Protein AF-A0AAD4IJ24-F1 (afdb_monomer_lite)

Structure (mmCIF, N/CA/C/O backbone):
data_AF-A0AAD4IJ24-F1
#
_entry.id   AF-A0AAD4IJ24-F1
#
loop_
_atom_site.group_PDB
_atom_site.id
_atom_site.type_symbol
_atom_site.label_atom_id
_atom_site.label_alt_id
_atom_site.label_comp_id
_atom_site.label_asym_id
_atom_site.label_entity_id
_atom_site.label_seq_id
_atom_site.pdbx_PDB_ins_code
_atom_site.Cartn_x
_atom_site.Cartn_y
_atom_site.Cartn_z
_atom_site.occupancy
_atom_site.B_iso_or_equiv
_atom_site.auth_seq_id
_atom_site.auth_comp_id
_atom_site.auth_asym_id
_atom_site.auth_atom_id
_atom_site.pdbx_PDB_model_num
ATOM 1 N N . MET A 1 1 ? 0.576 -8.612 13.313 1.00 50.59 1 MET A N 1
ATOM 2 C CA . MET A 1 1 ? 0.660 -7.315 12.586 1.00 50.59 1 MET A CA 1
ATOM 3 C C . MET A 1 1 ? 1.436 -6.313 13.430 1.00 50.59 1 MET A C 1
ATOM 5 O O . MET A 1 1 ? 0.920 -5.854 14.438 1.00 50.59 1 MET A O 1
ATOM 9 N N . VAL A 1 2 ? 2.676 -5.976 13.066 1.00 49.25 2 VAL A N 1
ATOM 10 C CA . VAL A 1 2 ? 3.477 -5.035 13.865 1.00 49.25 2 VAL A CA 1
ATOM 11 C C . VAL A 1 2 ? 3.309 -3.615 13.326 1.00 49.25 2 VAL A C 1
ATOM 13 O O . VAL A 1 2 ? 3.658 -3.360 12.174 1.00 49.25 2 VAL A O 1
ATOM 16 N N . ILE A 1 3 ? 2.843 -2.676 14.157 1.00 56.38 3 ILE A N 1
ATOM 17 C CA . ILE A 1 3 ? 2.724 -1.230 13.861 1.00 56.38 3 ILE A CA 1
ATOM 18 C C . ILE A 1 3 ? 4.130 -0.568 13.834 1.00 56.38 3 ILE A C 1
ATOM 20 O O . ILE A 1 3 ? 4.388 0.482 14.410 1.00 56.38 3 ILE A O 1
ATOM 24 N N . LYS A 1 4 ? 5.116 -1.216 13.204 1.00 48.22 4 LYS A N 1
ATOM 25 C CA . LYS A 1 4 ? 6.470 -0.681 13.009 1.00 48.22 4 LYS A CA 1
ATOM 26 C C . LYS A 1 4 ? 6.457 0.249 11.798 1.00 48.22 4 LYS A C 1
ATOM 28 O O . LYS A 1 4 ? 6.085 -0.188 10.713 1.00 48.22 4 LYS A O 1
ATOM 33 N N . GLY A 1 5 ? 6.840 1.511 11.993 1.00 53.19 5 GLY A N 1
ATOM 34 C CA . GLY A 1 5 ? 6.942 2.520 10.928 1.00 53.19 5 GLY A CA 1
ATOM 35 C C . GLY A 1 5 ? 5.722 3.431 10.751 1.00 53.19 5 GLY A C 1
ATOM 36 O O . GLY A 1 5 ? 5.701 4.218 9.814 1.00 53.19 5 GLY A O 1
ATOM 37 N N . SER A 1 6 ? 4.714 3.346 11.624 1.00 58.97 6 SER A N 1
ATOM 38 C CA . SER A 1 6 ? 3.599 4.305 11.615 1.00 58.97 6 SER A CA 1
ATOM 39 C C . SER A 1 6 ? 3.912 5.538 12.467 1.00 58.97 6 SER A C 1
ATOM 41 O O . SER A 1 6 ? 4.664 5.442 13.436 1.00 58.97 6 SER A O 1
ATOM 43 N N . THR A 1 7 ? 3.275 6.668 12.167 1.00 75.25 7 THR A N 1
ATOM 44 C CA . THR A 1 7 ? 3.312 7.893 12.988 1.00 75.25 7 THR A CA 1
ATOM 45 C C . THR A 1 7 ? 2.486 7.787 14.279 1.00 75.25 7 THR A C 1
ATOM 47 O O . THR A 1 7 ? 2.371 8.757 15.025 1.00 75.25 7 THR A O 1
ATOM 50 N N . VAL A 1 8 ? 1.896 6.622 14.568 1.00 83.19 8 VAL A N 1
ATOM 51 C CA . VAL A 1 8 ? 1.039 6.408 15.737 1.00 83.19 8 VAL A CA 1
ATOM 52 C C . VAL A 1 8 ? 1.897 6.316 16.995 1.00 83.19 8 VAL A C 1
ATOM 54 O O . VAL A 1 8 ? 2.603 5.332 17.213 1.00 83.19 8 VAL A O 1
ATOM 57 N N . THR A 1 9 ? 1.812 7.324 17.865 1.00 85.19 9 THR A N 1
ATOM 58 C CA . THR A 1 9 ? 2.471 7.259 19.174 1.00 85.19 9 THR A CA 1
ATOM 59 C C . THR A 1 9 ? 1.800 6.202 20.041 1.00 85.19 9 THR A C 1
ATOM 61 O O . THR A 1 9 ? 0.612 6.307 20.370 1.00 85.19 9 THR A O 1
ATOM 64 N N . VAL A 1 10 ? 2.592 5.214 20.445 1.00 87.88 10 VAL A N 1
ATOM 65 C CA . VAL A 1 10 ? 2.202 4.168 21.387 1.00 87.88 10 VAL A CA 1
ATOM 66 C C . VAL A 1 10 ? 2.548 4.612 22.804 1.00 87.88 10 VAL A C 1
ATOM 68 O O . VAL A 1 10 ? 3.679 5.002 23.075 1.00 87.88 10 VAL A O 1
ATOM 71 N N . ILE A 1 11 ? 1.576 4.540 23.716 1.00 89.94 11 ILE A N 1
ATOM 72 C CA . ILE A 1 11 ? 1.789 4.822 25.142 1.00 89.94 11 ILE A CA 1
ATOM 73 C C . ILE A 1 11 ? 2.504 3.639 25.795 1.00 89.94 11 ILE A C 1
ATOM 75 O O . ILE A 1 11 ? 3.485 3.808 26.514 1.00 89.94 11 ILE A O 1
ATOM 79 N N . THR A 1 12 ? 1.997 2.427 25.567 1.00 91.06 12 THR A N 1
ATOM 80 C CA . THR A 1 12 ? 2.598 1.192 26.073 1.00 91.06 12 THR A CA 1
ATOM 81 C C . THR A 1 12 ? 2.103 -0.013 25.278 1.00 91.06 12 THR A C 1
ATOM 83 O O . THR A 1 12 ? 0.993 -0.003 24.742 1.00 91.06 12 THR A O 1
ATOM 86 N N . THR A 1 13 ? 2.928 -1.055 25.236 1.00 90.94 13 THR A N 1
ATOM 87 C CA . THR A 1 13 ? 2.609 -2.388 24.703 1.00 90.94 13 THR A CA 1
ATOM 88 C C . THR A 1 13 ? 2.654 -3.462 25.794 1.00 90.94 13 THR A C 1
ATOM 90 O O . THR A 1 13 ? 2.716 -4.648 25.495 1.00 90.94 13 THR A O 1
ATOM 93 N N . ASN A 1 14 ? 2.739 -3.063 27.067 1.00 89.94 14 ASN A N 1
ATOM 94 C CA . ASN A 1 14 ? 2.801 -3.999 28.183 1.00 89.94 14 ASN A CA 1
ATOM 95 C C . ASN A 1 14 ? 1.374 -4.382 28.606 1.00 89.94 14 ASN A C 1
ATOM 97 O O . ASN A 1 14 ? 0.652 -3.552 29.163 1.00 89.94 14 ASN A O 1
ATOM 101 N N . ASP A 1 15 ? 0.988 -5.638 28.381 1.00 89.81 15 ASP A N 1
ATOM 102 C CA . ASP A 1 15 ? -0.352 -6.156 28.691 1.00 89.81 15 ASP A CA 1
ATOM 103 C C . ASP A 1 15 ? -0.740 -5.992 30.170 1.00 89.81 15 ASP A C 1
ATOM 105 O O . ASP A 1 15 ? -1.904 -5.739 30.493 1.00 89.81 15 ASP A O 1
ATOM 109 N N . GLN A 1 16 ? 0.224 -6.075 31.093 1.00 90.94 16 GLN A N 1
ATOM 110 C CA . GLN A 1 16 ? -0.026 -5.864 32.519 1.00 90.94 16 GLN A CA 1
ATOM 111 C C . GLN A 1 16 ? -0.424 -4.411 32.799 1.00 90.94 16 GLN A C 1
ATOM 113 O O . GLN A 1 16 ? -1.358 -4.160 33.556 1.00 90.94 16 GLN A O 1
ATOM 118 N N . HIS A 1 17 ? 0.234 -3.444 32.159 1.00 90.88 17 HIS A N 1
ATOM 119 C CA . HIS A 1 17 ? -0.132 -2.033 32.303 1.00 90.88 17 HIS A CA 1
ATOM 120 C C . HIS A 1 17 ? -1.483 -1.730 31.650 1.00 90.88 17 HIS A C 1
ATOM 122 O O . HIS A 1 17 ? -2.284 -0.989 32.214 1.00 90.88 17 HIS A O 1
ATOM 128 N N . ILE A 1 18 ? -1.758 -2.322 30.485 1.00 91.06 18 ILE A N 1
ATOM 129 C CA . ILE A 1 18 ? -3.016 -2.117 29.752 1.00 91.06 18 ILE A CA 1
ATOM 130 C C . ILE A 1 18 ? -4.195 -2.701 30.536 1.00 91.06 18 ILE A C 1
ATOM 132 O O . ILE A 1 18 ? -5.204 -2.027 30.718 1.00 91.06 18 ILE A O 1
ATOM 136 N N . SER A 1 19 ? -4.054 -3.916 31.070 1.00 87.12 19 SER A N 1
ATOM 137 C CA . SER A 1 19 ? -5.098 -4.567 31.876 1.00 87.12 19 SER A CA 1
ATOM 138 C C . SER A 1 19 ? -5.369 -3.853 33.204 1.00 87.12 19 SER A C 1
ATOM 140 O O . SER A 1 19 ? -6.515 -3.805 33.657 1.00 87.12 19 SER A O 1
ATOM 142 N N . GLN A 1 20 ? -4.343 -3.248 33.814 1.00 89.06 20 GLN A N 1
ATOM 143 C CA . GLN A 1 20 ? -4.498 -2.397 34.997 1.00 89.06 20 GLN A CA 1
ATOM 144 C C . GLN A 1 20 ? -5.122 -1.036 34.658 1.00 89.06 20 GLN A C 1
ATOM 146 O O . GLN A 1 20 ? -5.813 -0.445 35.494 1.00 89.06 20 GLN A O 1
ATOM 151 N N . PHE A 1 21 ? -4.923 -0.538 33.434 1.00 86.75 21 PHE A N 1
ATOM 152 C CA . PHE A 1 21 ? -5.488 0.723 32.977 1.00 86.75 21 PHE A CA 1
ATOM 153 C C . PHE A 1 21 ? -6.977 0.576 32.644 1.00 86.75 21 PHE A C 1
ATOM 155 O O . PHE A 1 21 ? -7.402 0.317 31.518 1.00 86.75 21 PHE A O 1
ATOM 162 N N . GLY A 1 22 ? -7.806 0.801 33.662 1.00 80.88 22 GLY A N 1
ATOM 163 C CA . GLY A 1 22 ? -9.256 0.779 33.510 1.00 80.88 22 GLY A CA 1
ATOM 164 C C . GLY A 1 22 ? -9.806 1.898 32.628 1.00 80.88 22 GLY A C 1
ATOM 165 O O . GLY A 1 22 ? -10.905 1.734 32.141 1.00 80.88 22 GLY A O 1
ATOM 166 N N . GLY A 1 23 ? -9.069 2.993 32.407 1.00 86.06 23 GLY A N 1
ATOM 167 C CA . GLY A 1 23 ? -9.555 4.275 31.874 1.00 86.06 23 GLY A CA 1
ATOM 168 C C . GLY A 1 23 ? -9.668 4.427 30.353 1.00 86.06 23 GLY A C 1
ATOM 169 O O . GLY A 1 23 ? -9.577 5.554 29.873 1.00 86.06 23 GLY A O 1
ATOM 170 N N . HIS A 1 24 ? -9.811 3.353 29.575 1.00 89.19 24 HIS A N 1
ATOM 171 C CA . HIS A 1 24 ? -9.848 3.455 28.111 1.00 89.19 24 HIS A CA 1
ATOM 172 C C . HIS A 1 24 ? -11.275 3.658 27.570 1.00 89.19 24 HIS A C 1
ATOM 174 O O . HIS A 1 24 ? -12.203 2.927 27.907 1.00 89.19 24 HIS A O 1
ATOM 180 N N . MET A 1 25 ? -11.435 4.657 26.696 1.00 91.31 25 MET A N 1
ATOM 181 C CA . MET A 1 25 ? -12.721 5.011 26.071 1.00 91.31 25 MET A CA 1
ATOM 182 C C . MET A 1 25 ? -13.099 4.103 24.900 1.00 91.31 25 MET A C 1
ATOM 184 O O . MET A 1 25 ? -14.263 4.045 24.520 1.00 91.31 25 MET A O 1
ATOM 188 N N . LEU A 1 26 ? -12.124 3.418 24.311 1.00 94.38 26 LEU A N 1
ATOM 189 C CA . LEU A 1 26 ? -12.314 2.553 23.157 1.00 94.38 26 LEU A CA 1
ATOM 190 C C . LEU A 1 26 ? -11.372 1.359 23.288 1.00 94.38 26 LEU A C 1
ATOM 192 O O . LEU A 1 26 ? -10.203 1.536 23.636 1.00 94.38 26 LEU A O 1
ATOM 196 N N . ALA A 1 27 ? -11.876 0.166 23.002 1.00 95.81 27 ALA A N 1
ATOM 197 C CA . ALA A 1 27 ? -11.065 -1.025 22.804 1.00 95.81 27 ALA A CA 1
ATOM 198 C C . ALA A 1 27 ? -11.277 -1.512 21.370 1.00 95.81 27 ALA A C 1
ATOM 200 O O . ALA A 1 27 ? -12.413 -1.657 20.926 1.00 95.81 27 ALA A O 1
ATOM 201 N N . VAL A 1 28 ? -10.181 -1.720 20.646 1.00 94.75 28 VAL A N 1
ATOM 202 C CA . VAL A 1 28 ? -10.194 -2.200 19.262 1.00 94.75 28 VAL A CA 1
ATOM 203 C C . VAL A 1 28 ? -9.465 -3.529 19.232 1.00 94.75 28 VAL A C 1
ATOM 205 O O . VAL A 1 28 ? -8.302 -3.597 19.632 1.00 94.75 28 VAL A O 1
ATOM 208 N N . THR A 1 29 ? -10.137 -4.567 18.755 1.00 95.06 29 THR A N 1
ATOM 209 C CA . THR A 1 29 ? -9.579 -5.909 18.615 1.00 95.06 29 THR A CA 1
ATOM 210 C C . THR A 1 29 ? -9.537 -6.273 17.138 1.00 95.06 29 THR A C 1
ATOM 212 O O . THR A 1 29 ? -10.519 -6.108 16.418 1.00 95.06 29 THR A O 1
ATOM 215 N N . LEU A 1 30 ? -8.382 -6.755 16.689 1.00 92.25 30 LEU A N 1
ATOM 216 C CA . LEU A 1 30 ? -8.185 -7.316 15.356 1.00 92.25 30 LEU A CA 1
ATOM 217 C C . LEU A 1 30 ? -7.942 -8.814 15.527 1.00 92.25 30 LEU A C 1
ATOM 219 O O . LEU A 1 30 ? -7.000 -9.200 16.221 1.00 92.25 30 LEU A O 1
ATOM 223 N N . SER A 1 31 ? -8.774 -9.651 14.918 1.00 91.69 31 SER A N 1
ATOM 224 C CA . SER A 1 31 ? -8.674 -11.113 15.024 1.00 91.69 31 SER A CA 1
ATOM 225 C C . SER A 1 31 ? -8.835 -11.782 13.666 1.00 91.69 31 SER A C 1
ATOM 227 O O . SER A 1 31 ? -9.425 -11.204 12.764 1.00 91.69 31 SER A O 1
ATOM 229 N N . GLU A 1 32 ? -8.332 -13.004 13.502 1.00 89.25 32 GLU A N 1
ATOM 230 C CA . GLU A 1 32 ? -8.629 -13.798 12.305 1.00 89.25 32 GLU A CA 1
ATOM 231 C C . GLU A 1 32 ? -10.076 -14.324 12.370 1.00 89.25 32 GLU A C 1
ATOM 233 O O . GLU A 1 32 ? -10.464 -14.957 13.350 1.00 89.25 32 GLU A O 1
ATOM 238 N N . SER A 1 33 ? -10.873 -14.074 11.331 1.00 83.81 33 SER A N 1
ATOM 239 C CA . SER A 1 33 ? -12.269 -14.506 11.196 1.00 83.81 33 SER A CA 1
ATOM 240 C C . SER A 1 33 ? -12.400 -16.017 10.996 1.00 83.81 33 SER A C 1
ATOM 242 O O . SER A 1 33 ? -13.401 -16.622 11.378 1.00 83.81 33 SER A O 1
ATOM 244 N N . VAL A 1 34 ? -11.371 -16.649 10.423 1.00 85.81 34 VAL A N 1
ATOM 245 C CA . VAL A 1 34 ? -11.260 -18.102 10.279 1.00 85.81 34 VAL A CA 1
ATOM 246 C C . VAL A 1 34 ? -9.986 -18.541 10.992 1.00 85.81 34 VAL A C 1
ATOM 248 O O . VAL A 1 34 ? -8.916 -18.080 10.599 1.00 85.81 34 VAL A O 1
ATOM 251 N N . PRO A 1 35 ? -10.062 -19.436 11.996 1.00 78.50 35 PRO A N 1
ATOM 252 C CA . PRO A 1 35 ? -8.874 -19.932 12.676 1.00 78.50 35 PRO A CA 1
ATOM 253 C C . PRO A 1 35 ? -7.921 -20.554 11.655 1.00 78.50 35 PRO A C 1
ATOM 255 O O . PRO A 1 35 ? -8.268 -21.548 11.006 1.00 78.50 35 PRO A O 1
ATOM 258 N N . SER A 1 36 ? -6.727 -19.981 11.498 1.00 79.81 36 SER A N 1
ATOM 259 C CA . SER A 1 36 ? -5.685 -20.618 10.700 1.00 79.81 36 SER A CA 1
ATOM 260 C C . SER A 1 36 ? -5.411 -22.029 11.253 1.00 79.81 36 SER A C 1
ATOM 262 O O . SER A 1 36 ? -5.249 -22.200 12.465 1.00 79.81 36 SER A O 1
ATOM 264 N N . PRO A 1 37 ? -5.314 -23.068 10.397 1.00 86.06 37 PRO A N 1
ATOM 265 C CA . PRO A 1 37 ? -5.005 -24.432 10.833 1.00 86.06 37 PRO A CA 1
ATOM 266 C C . PRO A 1 37 ? -3.622 -24.544 11.486 1.00 86.06 37 PRO A C 1
ATOM 268 O O . PRO A 1 37 ? -3.330 -25.532 12.159 1.00 86.06 37 PRO A O 1
ATOM 271 N N . LYS A 1 38 ? -2.762 -23.539 11.285 1.00 85.75 38 LYS A N 1
ATOM 272 C CA . LYS A 1 38 ? -1.522 -23.372 12.034 1.00 85.75 38 LYS A CA 1
ATOM 273 C C . LYS A 1 38 ? -1.720 -22.236 13.035 1.00 85.75 38 LYS A C 1
ATOM 275 O O . LYS A 1 38 ? -1.951 -21.112 12.580 1.00 85.75 38 LYS A O 1
ATOM 280 N N . PRO A 1 39 ? -1.628 -22.494 14.351 1.00 77.81 39 PRO A N 1
ATOM 281 C CA . PRO A 1 39 ? -1.666 -21.420 15.330 1.00 77.81 39 PRO A CA 1
ATOM 282 C C . PRO A 1 39 ? -0.532 -20.440 15.023 1.00 77.81 39 PRO A C 1
ATOM 284 O O . PRO A 1 39 ? 0.595 -20.862 14.758 1.00 77.81 39 PRO A O 1
ATOM 287 N N . SER A 1 40 ? -0.845 -19.143 15.019 1.00 78.25 40 SER A N 1
ATOM 288 C CA . SER A 1 40 ? 0.176 -18.100 14.956 1.00 78.25 40 SER A CA 1
ATOM 289 C C . SER A 1 40 ? 1.168 -18.326 16.096 1.00 78.25 40 SER A C 1
ATOM 291 O O . SER A 1 40 ? 0.772 -18.388 17.259 1.00 78.25 40 SER A O 1
ATOM 293 N N . GLU A 1 41 ? 2.451 -18.469 15.762 1.00 82.50 41 GLU A N 1
ATOM 294 C CA . GLU A 1 41 ? 3.521 -18.541 16.763 1.00 82.50 41 GLU A CA 1
ATOM 295 C C . GLU A 1 41 ? 3.701 -17.196 17.484 1.00 82.50 41 GLU A C 1
ATOM 297 O O . GLU A 1 41 ? 4.228 -17.154 18.596 1.00 82.50 41 GLU A O 1
ATOM 302 N N . GLU A 1 42 ? 3.238 -16.095 16.880 1.00 81.88 42 GLU A N 1
ATOM 303 C CA . GLU A 1 42 ? 3.260 -14.784 17.520 1.00 81.88 42 GLU A CA 1
ATOM 304 C C . GLU A 1 42 ? 2.143 -14.686 18.571 1.00 81.88 42 GLU A C 1
ATOM 306 O O . GLU A 1 42 ? 0.970 -14.900 18.235 1.00 81.88 42 GLU A O 1
ATOM 311 N N . PRO A 1 43 ? 2.477 -14.341 19.830 1.00 83.00 43 PRO A N 1
ATOM 312 C CA . PRO A 1 43 ? 1.478 -14.121 20.863 1.00 83.00 43 PRO A CA 1
ATOM 313 C C . PRO A 1 43 ? 0.612 -12.896 20.526 1.00 83.00 43 PRO A C 1
ATOM 315 O O . PRO A 1 43 ? 1.090 -11.960 19.874 1.00 83.00 43 PRO A O 1
ATOM 318 N N . PRO A 1 44 ? -0.652 -12.862 20.988 1.00 85.81 44 PRO A N 1
ATOM 319 C CA . PRO A 1 44 ? -1.486 -11.675 20.860 1.00 85.81 44 PRO A CA 1
ATOM 320 C C . PRO A 1 44 ? -0.786 -10.479 21.511 1.00 85.81 44 PRO A C 1
ATOM 322 O O . PRO A 1 44 ? -0.188 -10.598 22.577 1.00 85.81 44 PRO A O 1
ATOM 325 N N . MET A 1 45 ? -0.854 -9.327 20.848 1.00 89.38 45 MET A N 1
ATOM 326 C CA . MET A 1 45 ? -0.204 -8.100 21.295 1.00 89.38 45 MET A CA 1
ATOM 327 C C . MET A 1 45 ? -1.264 -7.054 21.617 1.00 89.38 45 MET A C 1
ATOM 329 O O . MET A 1 45 ? -2.049 -6.695 20.739 1.00 89.38 45 MET A O 1
ATOM 333 N N . SER A 1 46 ? -1.252 -6.513 22.836 1.00 91.94 46 SER A N 1
ATOM 334 C CA . SER A 1 46 ? -2.077 -5.350 23.174 1.00 91.94 46 SER A CA 1
ATOM 335 C C . SER A 1 46 ? -1.264 -4.069 23.042 1.00 91.94 46 SER A C 1
ATOM 337 O O . SER A 1 46 ? -0.063 -4.018 23.310 1.00 91.94 46 SER A O 1
ATOM 339 N N . THR A 1 47 ? -1.911 -2.994 22.609 1.00 92.19 47 THR A N 1
ATOM 340 C CA . THR A 1 47 ? -1.273 -1.683 22.477 1.00 92.19 47 THR A CA 1
ATOM 341 C C . THR A 1 47 ? -2.242 -0.601 22.918 1.00 92.19 47 THR A C 1
ATOM 343 O O . THR A 1 47 ? -3.413 -0.625 22.555 1.00 92.19 47 THR A O 1
ATOM 346 N N . MET A 1 48 ? -1.746 0.363 23.691 1.00 93.44 48 MET A N 1
ATOM 347 C CA . MET A 1 48 ? -2.519 1.531 24.098 1.00 93.44 48 MET A CA 1
ATOM 348 C C . MET A 1 48 ? -2.012 2.777 23.376 1.00 93.44 48 MET A C 1
ATOM 350 O O . MET A 1 48 ? -0.817 3.079 23.399 1.00 93.44 48 MET A O 1
ATOM 354 N N . ILE A 1 49 ? -2.934 3.513 22.759 1.00 93.31 49 ILE A N 1
ATOM 355 C CA . ILE A 1 49 ? -2.672 4.758 22.028 1.00 93.31 49 ILE A CA 1
ATOM 356 C C . ILE A 1 49 ? -3.561 5.881 22.567 1.00 93.31 49 ILE A C 1
ATOM 358 O O . ILE A 1 49 ? -4.577 5.634 23.216 1.00 93.31 49 ILE A O 1
ATOM 362 N N . LEU A 1 50 ? -3.185 7.130 22.299 1.00 92.00 50 LEU A N 1
ATOM 363 C CA . LEU A 1 50 ? -4.029 8.286 22.608 1.00 92.00 50 LEU A CA 1
ATOM 364 C C . LEU A 1 50 ? -5.133 8.439 21.556 1.00 92.00 50 LEU A C 1
ATOM 366 O O . LEU A 1 50 ? -4.887 8.220 20.372 1.00 92.00 50 LEU A O 1
ATOM 370 N N . SER A 1 51 ? -6.316 8.909 21.965 1.00 90.56 51 SER A N 1
ATOM 371 C CA . SER A 1 51 ? -7.452 9.134 21.053 1.00 90.56 51 SER A CA 1
ATOM 372 C C . SER A 1 51 ? -7.114 10.075 19.893 1.00 90.56 51 SER A C 1
ATOM 374 O O . SER A 1 51 ? -7.553 9.847 18.773 1.00 90.56 51 SER A O 1
ATOM 376 N N . ARG A 1 52 ? -6.267 11.089 20.117 1.00 91.44 52 ARG A N 1
ATOM 377 C CA . ARG A 1 52 ? -5.806 12.002 19.054 1.00 91.44 52 ARG A CA 1
ATOM 378 C C . ARG A 1 52 ? -5.018 11.311 17.933 1.00 91.44 52 ARG A C 1
ATOM 380 O O . ARG A 1 52 ? -4.952 11.847 16.837 1.00 91.44 52 ARG A O 1
ATOM 387 N N . ASN A 1 53 ? -4.444 10.135 18.201 1.00 92.75 53 ASN A N 1
ATOM 388 C CA . ASN A 1 53 ? -3.690 9.345 17.223 1.00 92.75 53 ASN A CA 1
ATOM 389 C C . ASN A 1 53 ? -4.568 8.307 16.509 1.00 92.75 53 ASN A C 1
ATOM 391 O O . ASN A 1 53 ? -4.075 7.567 15.658 1.00 92.75 53 ASN A O 1
ATOM 395 N N . LEU A 1 54 ? -5.855 8.232 16.859 1.00 93.06 54 LEU A N 1
ATOM 396 C CA . LEU A 1 54 ? -6.793 7.283 16.281 1.00 93.06 54 LEU A CA 1
ATOM 397 C C . LEU A 1 54 ? -6.964 7.461 14.758 1.00 93.06 54 LEU A C 1
ATOM 399 O O . LEU A 1 54 ? -6.942 6.438 14.078 1.00 93.06 54 LEU A O 1
ATOM 403 N N . PRO A 1 55 ? -7.041 8.685 14.184 1.00 94.81 55 PRO A N 1
ATOM 404 C CA . PRO A 1 55 ? -7.069 8.860 12.728 1.00 94.81 55 PRO A CA 1
ATOM 405 C C . PRO A 1 55 ? -5.844 8.264 12.026 1.00 94.81 55 PRO A C 1
ATOM 407 O O . PRO A 1 55 ? -6.000 7.453 11.118 1.00 94.81 55 PRO A O 1
ATOM 410 N N . SER A 1 56 ? -4.631 8.567 12.504 1.00 90.12 56 SER A N 1
ATOM 411 C CA . SER A 1 56 ? -3.387 8.030 11.931 1.00 90.12 56 SER A CA 1
ATOM 412 C C . SER A 1 56 ? -3.297 6.507 12.056 1.00 90.12 56 SER A C 1
ATOM 414 O O . SER A 1 56 ? -2.762 5.838 11.171 1.00 90.12 56 SER A O 1
ATOM 416 N N . PHE A 1 57 ? -3.823 5.944 13.150 1.00 92.50 57 PHE A N 1
ATOM 417 C CA . PHE A 1 57 ? -3.937 4.496 13.326 1.00 92.50 57 PHE A CA 1
ATOM 418 C C . PHE A 1 57 ? -4.872 3.882 12.287 1.00 92.50 57 PHE A C 1
ATOM 420 O O . PHE A 1 57 ? -4.482 2.929 11.617 1.00 92.50 57 PHE A O 1
ATOM 427 N N . CYS A 1 58 ? -6.061 4.459 12.116 1.00 93.62 58 CYS A N 1
ATOM 428 C CA . CYS A 1 58 ? -7.054 4.009 11.147 1.00 93.62 58 CYS A CA 1
ATOM 429 C C . CYS A 1 58 ? -6.517 4.085 9.708 1.00 93.62 58 CYS A C 1
ATOM 431 O O . CYS A 1 58 ? -6.629 3.125 8.952 1.00 93.62 58 CYS A O 1
ATOM 433 N N . GLU A 1 59 ? -5.847 5.181 9.352 1.00 88.31 59 GLU A N 1
ATOM 434 C CA . GLU A 1 59 ? -5.216 5.355 8.043 1.00 88.31 59 GLU A CA 1
ATOM 435 C C . GLU A 1 59 ? -4.089 4.338 7.805 1.00 88.31 59 GLU A C 1
ATOM 437 O O . GLU A 1 59 ? -4.014 3.719 6.745 1.00 88.31 59 GLU A O 1
ATOM 442 N N . THR A 1 60 ? -3.229 4.116 8.804 1.00 86.31 60 THR A N 1
ATOM 443 C CA . THR A 1 60 ? -2.159 3.108 8.721 1.00 86.31 60 THR A CA 1
ATOM 444 C C . THR A 1 60 ? -2.734 1.704 8.547 1.00 86.31 60 THR A C 1
ATOM 446 O O . THR A 1 60 ? -2.195 0.911 7.773 1.00 86.31 60 THR A O 1
ATOM 449 N N . LEU A 1 61 ? -3.810 1.395 9.275 1.00 87.44 61 LEU A N 1
ATOM 450 C CA . LEU A 1 61 ? -4.500 0.115 9.191 1.00 87.44 61 LEU A CA 1
ATOM 451 C C . LEU A 1 61 ? -5.064 -0.106 7.781 1.00 87.44 61 LEU A C 1
ATOM 453 O O . LEU A 1 61 ? -4.843 -1.166 7.205 1.00 87.44 61 LEU A O 1
ATOM 457 N N . ASN A 1 62 ? -5.702 0.913 7.202 1.00 85.88 62 ASN A N 1
ATOM 458 C CA . ASN A 1 62 ? -6.261 0.847 5.854 1.00 85.88 62 ASN A CA 1
ATOM 459 C C . ASN A 1 62 ? -5.178 0.697 4.775 1.00 85.88 62 ASN A C 1
ATOM 461 O O . ASN A 1 62 ? -5.268 -0.182 3.924 1.00 85.88 62 ASN A O 1
ATOM 465 N N . ARG A 1 63 ? -4.099 1.492 4.848 1.00 77.62 63 ARG A N 1
ATOM 466 C CA . ARG A 1 63 ? -2.998 1.466 3.862 1.00 77.62 63 ARG A CA 1
ATOM 467 C C . ARG A 1 63 ? -2.311 0.113 3.739 1.00 77.62 63 ARG A C 1
ATOM 469 O O . ARG A 1 63 ? -1.811 -0.218 2.670 1.00 77.62 63 ARG A O 1
ATOM 476 N N . ARG A 1 64 ? -2.213 -0.647 4.832 1.00 74.62 64 ARG A N 1
ATOM 477 C CA . ARG A 1 64 ? -1.555 -1.960 4.790 1.00 74.62 64 ARG A CA 1
ATOM 478 C C . ARG A 1 64 ? -2.393 -3.028 4.102 1.00 74.62 64 ARG A C 1
ATOM 480 O O . ARG A 1 64 ? -1.825 -4.056 3.747 1.00 74.62 64 ARG A O 1
ATOM 487 N N . GLY A 1 65 ? -3.690 -2.777 3.919 1.00 65.62 65 GLY A N 1
ATOM 488 C CA . GLY A 1 65 ? -4.662 -3.798 3.575 1.00 65.62 65 GLY A CA 1
ATOM 489 C C . GLY A 1 65 ? -4.795 -4.798 4.722 1.00 65.62 65 GLY A C 1
ATOM 490 O O . GLY A 1 65 ? -3.813 -5.368 5.202 1.00 65.62 65 GLY A O 1
ATOM 491 N N . CYS A 1 66 ? -6.014 -5.036 5.188 1.00 67.44 66 CYS A N 1
ATOM 492 C CA . CYS A 1 66 ? -6.259 -6.235 5.974 1.00 67.44 66 CYS A CA 1
ATOM 493 C C . CYS A 1 66 ? -6.634 -7.366 5.027 1.00 67.44 66 CYS A C 1
ATOM 495 O O . CYS A 1 66 ? -7.448 -7.190 4.118 1.00 67.44 66 CYS A O 1
ATOM 497 N N . ASP A 1 67 ? -6.037 -8.539 5.244 1.00 67.19 67 ASP A N 1
ATOM 498 C CA . ASP A 1 67 ? -6.522 -9.756 4.609 1.00 67.19 67 ASP A CA 1
ATOM 499 C C . ASP A 1 67 ? -8.027 -9.881 4.877 1.00 67.19 67 ASP A C 1
ATOM 501 O O . ASP A 1 67 ? -8.511 -9.556 5.964 1.00 67.19 67 ASP A O 1
ATOM 505 N N . LYS A 1 68 ? -8.779 -10.398 3.897 1.00 73.44 68 LYS A N 1
ATOM 506 C CA . LYS A 1 68 ? -10.242 -10.602 3.997 1.00 73.44 68 LYS A CA 1
ATOM 507 C C . LYS A 1 68 ? -10.658 -11.499 5.171 1.00 73.44 68 LYS A C 1
ATOM 509 O O . LYS A 1 68 ? -11.843 -11.707 5.410 1.00 73.44 68 LYS A O 1
ATOM 514 N N . THR A 1 69 ? -9.680 -12.066 5.862 1.00 81.69 69 THR A N 1
ATOM 515 C CA . THR A 1 69 ? -9.813 -12.911 7.033 1.00 81.69 69 THR A CA 1
ATOM 516 C C . THR A 1 69 ? -9.660 -12.144 8.342 1.00 81.69 69 THR A C 1
ATOM 518 O O . THR A 1 69 ? -9.529 -12.798 9.361 1.00 81.69 69 THR A O 1
ATOM 521 N N . VAL A 1 70 ? -9.619 -10.808 8.373 1.00 87.88 70 VAL A N 1
ATOM 522 C CA . VAL A 1 70 ? -9.528 -10.052 9.635 1.00 87.88 70 VAL A CA 1
ATOM 523 C C . VAL A 1 70 ? -10.904 -9.535 10.055 1.00 87.88 70 VAL A C 1
ATOM 525 O O . VAL A 1 70 ? -11.563 -8.820 9.302 1.00 87.88 70 VAL A O 1
ATOM 528 N N . THR A 1 71 ? -11.309 -9.870 11.277 1.00 92.69 71 THR A N 1
ATOM 529 C CA . THR A 1 71 ? -12.445 -9.282 11.989 1.00 92.69 71 THR A CA 1
ATOM 530 C C . THR A 1 71 ? -11.975 -8.051 12.762 1.00 92.69 71 THR A C 1
ATOM 532 O O . THR A 1 71 ? -10.999 -8.118 13.516 1.00 92.69 71 THR A O 1
ATOM 535 N N . LEU A 1 72 ? -12.674 -6.930 12.581 1.00 94.81 72 LEU A N 1
ATOM 536 C CA . LEU A 1 72 ? -12.470 -5.686 13.322 1.00 94.81 72 LEU A CA 1
ATOM 537 C C . LEU A 1 72 ? -13.588 -5.519 14.356 1.00 94.81 72 LEU A C 1
ATOM 539 O O . LEU A 1 72 ? -14.731 -5.230 14.005 1.00 94.81 72 LEU A O 1
ATOM 543 N N . ASP A 1 73 ? -13.246 -5.662 15.631 1.00 96.69 73 ASP A N 1
ATOM 544 C CA . ASP A 1 73 ? -14.174 -5.491 16.748 1.00 96.69 73 ASP A CA 1
ATOM 545 C C . ASP A 1 73 ? -13.875 -4.189 17.502 1.00 96.69 73 ASP A C 1
ATOM 547 O O . ASP A 1 73 ? -12.799 -4.012 18.076 1.00 96.69 73 ASP A O 1
ATOM 551 N N . VAL A 1 74 ? -14.820 -3.252 17.479 1.00 96.56 74 VAL A N 1
ATOM 552 C CA . VAL A 1 74 ? -14.717 -1.929 18.100 1.00 96.56 74 VAL A CA 1
ATOM 553 C C . VAL A 1 74 ? -15.711 -1.840 19.253 1.00 96.56 74 VAL A C 1
ATOM 555 O O . VAL A 1 74 ? -16.923 -1.731 19.064 1.00 96.56 74 VAL A O 1
ATOM 558 N N . LYS A 1 75 ? -15.179 -1.831 20.472 1.00 96.31 75 LYS A N 1
ATOM 559 C CA . LYS A 1 75 ? -15.948 -1.747 21.709 1.00 96.31 75 LYS A CA 1
ATOM 560 C C . LYS A 1 75 ? -15.850 -0.351 22.318 1.00 96.31 75 LYS A C 1
ATOM 562 O O . LYS A 1 75 ? -14.788 0.054 22.801 1.00 96.31 75 LYS A O 1
ATOM 567 N N . ALA A 1 76 ? -16.964 0.378 22.327 1.00 94.50 76 ALA A N 1
ATOM 568 C CA . ALA A 1 76 ? -17.030 1.734 22.869 1.00 94.50 76 ALA A CA 1
ATOM 569 C C . ALA A 1 76 ? -17.302 1.759 24.382 1.00 94.50 76 ALA A C 1
ATOM 571 O O . ALA A 1 76 ? -18.153 1.034 24.894 1.00 94.50 76 ALA A O 1
ATOM 572 N N . ALA A 1 77 ? -16.560 2.607 25.095 1.00 90.88 77 ALA A N 1
ATOM 573 C CA . ALA A 1 77 ? -16.620 2.822 26.542 1.00 90.88 77 ALA A CA 1
ATOM 574 C C . ALA A 1 77 ? -16.744 1.530 27.386 1.00 90.88 77 ALA A C 1
ATOM 576 O O . ALA A 1 77 ? -17.639 1.420 28.225 1.00 90.88 77 ALA A O 1
ATOM 577 N N . PRO A 1 78 ? -15.819 0.561 27.236 1.00 90.50 78 PRO A N 1
ATOM 578 C CA . PRO A 1 78 ? -15.836 -0.704 27.992 1.00 90.50 78 PRO A CA 1
ATOM 579 C C . PRO A 1 78 ? -15.713 -0.526 29.518 1.00 90.50 78 PRO A C 1
ATOM 581 O O . PRO A 1 78 ? -15.928 -1.458 30.288 1.00 90.50 78 PRO A O 1
ATOM 584 N N . LEU A 1 79 ? -15.345 0.675 29.964 1.00 85.56 79 LEU A N 1
ATOM 585 C CA . LEU A 1 79 ? -15.375 1.124 31.354 1.00 85.56 79 LEU A CA 1
ATOM 586 C C . LEU A 1 79 ? -16.728 0.941 32.044 1.00 85.56 79 LEU A C 1
ATOM 588 O O . LEU A 1 79 ? -16.751 0.648 33.239 1.00 85.56 79 LEU A O 1
ATOM 592 N N . ILE A 1 80 ? -17.820 1.164 31.313 1.00 87.94 80 ILE A N 1
ATOM 593 C CA . ILE A 1 80 ? -19.172 1.232 31.878 1.00 87.94 80 ILE A CA 1
ATOM 594 C C . ILE A 1 80 ? -19.738 -0.179 32.127 1.00 87.94 80 ILE A C 1
ATOM 596 O O . ILE A 1 80 ? -20.537 -0.364 33.039 1.00 87.94 80 ILE A O 1
ATOM 600 N N . ASP A 1 81 ? -19.226 -1.205 31.436 1.00 86.25 81 ASP A N 1
ATOM 601 C CA . ASP A 1 81 ? -19.596 -2.610 31.679 1.00 86.25 81 ASP A CA 1
ATOM 602 C C . ASP A 1 81 ? -19.232 -3.096 33.090 1.00 86.25 81 ASP A C 1
ATOM 604 O O . ASP A 1 81 ? -19.754 -4.104 33.576 1.00 86.25 81 ASP A O 1
ATOM 608 N N . LYS A 1 82 ? -18.283 -2.424 33.753 1.00 86.19 82 LYS A N 1
ATOM 609 C CA . LYS A 1 82 ? -17.883 -2.773 35.115 1.00 86.19 82 LYS A CA 1
ATOM 610 C C . LYS A 1 82 ? -18.888 -2.162 36.092 1.00 86.19 82 LYS A C 1
ATOM 612 O O . LYS A 1 82 ? -19.128 -0.959 36.014 1.00 86.19 82 LYS A O 1
ATOM 617 N N . PRO A 1 83 ? -19.423 -2.938 37.055 1.00 82.69 83 PRO A N 1
ATOM 618 C CA . PRO A 1 83 ? -20.361 -2.409 38.036 1.00 82.69 83 PRO A CA 1
ATOM 619 C C . PRO A 1 83 ? -19.742 -1.198 38.737 1.00 82.69 83 PRO A C 1
ATOM 621 O O . PRO A 1 83 ? -18.659 -1.291 39.328 1.00 82.69 83 PRO A O 1
ATOM 624 N N . ALA A 1 84 ? -20.413 -0.050 38.622 1.00 78.19 84 ALA A N 1
ATOM 625 C CA . ALA A 1 84 ? -19.950 1.184 39.227 1.00 78.19 84 ALA A CA 1
ATOM 626 C C . ALA A 1 84 ? -19.842 0.988 40.743 1.00 78.19 84 ALA A C 1
ATOM 628 O O . ALA A 1 84 ? -20.760 0.491 41.398 1.00 78.19 84 ALA A O 1
ATOM 629 N N . SER A 1 85 ? -18.704 1.386 41.313 1.00 80.38 85 SER A N 1
ATOM 630 C CA . SER A 1 85 ? -18.635 1.543 42.762 1.00 80.38 85 SER A CA 1
ATOM 631 C C . SER A 1 85 ? -19.643 2.627 43.156 1.00 80.38 85 SER A C 1
ATOM 633 O O . SER A 1 85 ? -19.642 3.675 42.508 1.00 80.38 85 SER A O 1
ATOM 635 N N . PRO A 1 86 ? -20.459 2.433 44.208 1.00 82.69 86 PRO A N 1
ATOM 636 C CA . PRO A 1 86 ? -21.522 3.368 44.597 1.00 82.69 86 PRO A CA 1
ATOM 637 C C . PRO A 1 86 ? -21.034 4.790 44.930 1.00 82.69 86 PRO A C 1
ATOM 639 O O . PRO A 1 86 ? -21.846 5.688 45.114 1.00 82.69 86 PRO A O 1
ATOM 642 N N . TYR A 1 87 ? -19.716 5.001 45.008 1.00 81.56 87 TYR A N 1
ATOM 643 C CA . TYR A 1 87 ? -19.075 6.279 45.319 1.00 81.56 87 TYR A CA 1
ATOM 644 C C . TYR A 1 87 ? -18.379 6.945 44.125 1.00 81.56 87 TYR A C 1
ATOM 646 O O . TYR A 1 87 ? -17.709 7.959 44.311 1.00 81.56 87 TYR A O 1
ATOM 654 N N . LYS A 1 88 ? -18.449 6.367 42.921 1.00 77.31 88 LYS A N 1
ATOM 655 C CA . LYS A 1 88 ? -17.865 6.965 41.714 1.00 77.31 88 LYS A CA 1
ATOM 656 C C . LYS A 1 88 ? -18.968 7.526 40.833 1.00 77.31 88 LYS A C 1
ATOM 658 O O . LYS A 1 88 ? -19.957 6.840 40.594 1.00 77.31 88 LYS A O 1
ATOM 663 N N . ASP A 1 89 ? -18.749 8.735 40.326 1.00 77.81 89 ASP A N 1
ATOM 664 C CA . ASP A 1 89 ? -19.615 9.320 39.308 1.00 77.81 89 ASP A CA 1
ATOM 665 C C . ASP A 1 89 ? -19.737 8.353 38.126 1.00 77.81 89 ASP A C 1
ATOM 667 O O . ASP A 1 89 ? -18.745 7.799 37.634 1.00 77.81 89 ASP A O 1
ATOM 671 N N . THR A 1 90 ? -20.971 8.116 37.693 1.00 75.19 90 THR A N 1
ATOM 672 C CA . THR A 1 90 ? -21.262 7.287 36.528 1.00 75.19 90 THR A CA 1
ATOM 673 C C . THR A 1 90 ? -20.778 8.001 35.273 1.00 75.19 90 THR A C 1
ATOM 675 O O . THR A 1 90 ? -21.138 9.152 35.019 1.00 75.19 90 THR A O 1
ATOM 678 N N . PHE A 1 91 ? -19.992 7.303 34.453 1.00 78.94 91 PHE A N 1
ATOM 679 C CA . PHE A 1 91 ? -19.503 7.821 33.171 1.00 78.94 91 PHE A CA 1
ATOM 680 C C . PHE A 1 91 ? -20.612 8.003 32.124 1.00 78.94 91 PHE A C 1
ATOM 682 O O . PHE A 1 91 ? -20.352 8.576 31.069 1.00 78.94 91 PHE A O 1
ATOM 689 N N . ASP A 1 92 ? -21.845 7.589 32.420 1.00 75.50 92 ASP A N 1
ATOM 690 C CA . ASP A 1 92 ? -23.000 7.721 31.527 1.00 75.50 92 ASP A CA 1
ATOM 691 C C . ASP A 1 92 ? -23.235 9.173 31.090 1.00 75.50 92 ASP A C 1
ATOM 693 O O . ASP A 1 92 ? -23.508 9.436 29.923 1.00 75.50 92 ASP A O 1
ATOM 697 N N . ALA A 1 93 ? -23.037 10.136 31.997 1.00 78.50 93 ALA A N 1
ATOM 698 C CA . ALA A 1 93 ? -23.172 11.560 31.680 1.00 78.50 93 ALA A CA 1
ATOM 699 C C . ALA A 1 93 ? -22.049 12.085 30.765 1.00 78.50 93 ALA A C 1
ATOM 701 O O . ALA A 1 93 ? -22.208 13.116 30.114 1.00 78.50 93 ALA A O 1
ATOM 702 N N . VAL A 1 94 ? -20.909 11.389 30.724 1.00 80.56 94 VAL A N 1
ATOM 703 C CA . VAL A 1 94 ? -19.735 11.763 29.927 1.00 80.56 94 VAL A CA 1
ATOM 704 C C . VAL A 1 94 ? -19.840 11.211 28.507 1.00 80.56 94 VAL A C 1
ATOM 706 O O . VAL A 1 94 ? -19.224 11.761 27.604 1.00 80.56 94 VAL A O 1
ATOM 709 N N . LEU A 1 95 ? -20.625 10.159 28.266 1.00 88.00 95 LEU A N 1
ATOM 710 C CA . LEU A 1 95 ? -20.709 9.513 26.957 1.00 88.00 95 LEU A CA 1
ATOM 711 C C . LEU A 1 95 ? -21.876 10.041 26.114 1.00 88.00 95 LEU A C 1
ATOM 713 O O . LEU A 1 95 ? -22.759 9.289 25.695 1.00 88.00 95 LEU A O 1
ATOM 717 N N . SER A 1 96 ? -21.864 11.348 25.851 1.00 92.88 96 SER A N 1
ATOM 718 C CA . SER A 1 96 ? -22.837 11.981 24.957 1.00 92.88 96 SER A CA 1
ATOM 719 C C . SER A 1 96 ? -22.779 11.389 23.541 1.00 92.88 96 SER A C 1
ATOM 721 O O . SER A 1 96 ? -21.742 10.876 23.110 1.00 92.88 96 SER A O 1
ATOM 723 N N . GLU A 1 97 ? -23.875 11.500 22.784 1.00 93.50 97 GLU A N 1
ATOM 724 C CA . GLU A 1 97 ? -23.907 11.089 21.369 1.00 93.50 97 GLU A CA 1
ATOM 725 C C . GLU A 1 97 ? -22.814 11.780 20.538 1.00 93.50 97 GLU A C 1
ATOM 727 O O . GLU A 1 97 ? -22.228 11.168 19.649 1.00 93.50 97 GLU A O 1
ATOM 732 N N . GLU A 1 98 ? -22.474 13.028 20.870 1.00 94.38 98 GLU A N 1
ATOM 733 C CA . GLU A 1 98 ? -21.390 13.777 20.228 1.00 94.38 98 GLU A CA 1
ATOM 734 C C . GLU A 1 98 ? -20.022 13.119 20.462 1.00 94.38 98 GLU A C 1
ATOM 736 O O . GLU A 1 98 ? -19.229 12.972 19.530 1.00 94.38 98 GLU A O 1
ATOM 741 N N . ILE A 1 99 ? -19.753 12.663 21.689 1.00 92.94 99 ILE A N 1
ATOM 742 C CA . ILE A 1 99 ? -18.501 11.974 22.016 1.00 92.94 99 ILE A CA 1
ATOM 743 C C . ILE A 1 99 ? -18.455 10.608 21.334 1.00 92.94 99 ILE A C 1
ATOM 745 O O . ILE A 1 99 ? -17.427 10.277 20.738 1.00 92.94 99 ILE A O 1
ATOM 749 N N . GLN A 1 100 ? -19.558 9.855 21.360 1.00 94.62 100 GLN A N 1
ATOM 750 C CA . GLN A 1 100 ? -19.685 8.583 20.641 1.00 94.62 100 GLN A CA 1
ATOM 751 C C . GLN A 1 100 ? -19.384 8.760 19.148 1.00 94.62 100 GLN A C 1
ATOM 753 O O . GLN A 1 100 ? -18.570 8.026 18.588 1.00 94.62 100 GLN A O 1
ATOM 758 N N . HIS A 1 101 ? -19.974 9.782 18.522 1.00 95.50 101 HIS A N 1
ATOM 759 C CA . HIS A 1 101 ? -19.713 10.131 17.130 1.00 95.50 101 HIS A CA 1
ATOM 760 C C . HIS A 1 101 ? -18.236 10.488 16.912 1.00 95.50 101 HIS A C 1
ATOM 762 O O . HIS A 1 101 ? -17.599 9.928 16.023 1.00 95.50 101 HIS A O 1
ATOM 768 N N . SER A 1 102 ? -17.642 11.336 17.761 1.00 95.12 102 SER A N 1
ATOM 769 C CA . SER A 1 102 ? -16.225 11.717 17.633 1.00 95.12 102 SER A CA 1
ATOM 770 C C . SER A 1 102 ? -15.258 10.525 17.718 1.00 95.12 102 SER A C 1
ATOM 772 O O . SER A 1 102 ? -14.229 10.525 17.045 1.00 95.12 102 SER A O 1
ATOM 774 N N . LEU A 1 103 ? -15.594 9.500 18.511 1.00 94.44 103 LEU A N 1
ATOM 775 C CA . LEU A 1 103 ? -14.781 8.291 18.670 1.00 94.44 103 LEU A CA 1
ATOM 776 C C . LEU A 1 103 ? -14.856 7.366 17.451 1.00 94.44 103 LEU A C 1
ATOM 778 O O . LEU A 1 103 ? -13.881 6.677 17.157 1.00 94.44 103 LEU A O 1
ATOM 782 N N . LEU A 1 104 ? -15.991 7.347 16.749 1.00 96.75 104 LEU A N 1
ATOM 783 C CA . LEU A 1 104 ? -16.242 6.440 15.627 1.00 96.75 104 LEU A CA 1
ATOM 784 C C . LEU A 1 104 ? -15.945 7.055 14.254 1.00 96.75 104 LEU A C 1
ATOM 786 O O . LEU A 1 104 ? -15.601 6.314 13.333 1.00 96.75 104 LEU A O 1
ATOM 790 N N . VAL A 1 105 ? -15.992 8.387 14.122 1.00 96.06 105 VAL A N 1
ATOM 791 C CA . VAL A 1 105 ? -15.677 9.108 12.872 1.00 96.06 105 VAL A CA 1
ATOM 792 C C . VAL A 1 105 ? -14.359 8.652 12.231 1.00 96.06 105 VAL A C 1
ATOM 794 O O . VAL A 1 105 ? -14.371 8.374 11.032 1.00 96.06 105 VAL A O 1
ATOM 797 N N . PRO A 1 106 ? -13.232 8.515 12.961 1.00 96.50 106 PRO A N 1
ATOM 798 C CA . PRO A 1 106 ? -11.975 8.082 12.353 1.00 96.50 106 PRO A CA 1
ATOM 799 C C . PRO A 1 106 ? -12.066 6.725 11.644 1.00 96.50 106 PRO A C 1
ATOM 801 O O . PRO A 1 106 ? -11.452 6.556 10.593 1.00 96.50 106 PRO A O 1
ATOM 804 N N . PHE A 1 107 ? -12.861 5.786 12.168 1.00 96.00 107 PHE A N 1
ATOM 805 C CA . PHE A 1 107 ? -13.045 4.480 11.536 1.00 96.00 107 PHE A CA 1
ATOM 806 C C . PHE A 1 107 ? -13.845 4.607 10.246 1.00 96.00 107 PHE A C 1
ATOM 808 O O . PHE A 1 107 ? -13.388 4.146 9.210 1.00 96.00 107 PHE A O 1
ATOM 815 N N . SER A 1 108 ? -14.996 5.284 10.283 1.00 94.25 108 SER A N 1
ATOM 816 C CA . SER A 1 108 ? -15.830 5.470 9.089 1.00 94.25 108 SER A CA 1
ATOM 817 C C . SER A 1 108 ? -15.155 6.308 8.000 1.00 94.25 108 SER A C 1
ATOM 819 O O . SER A 1 108 ? -15.476 6.159 6.827 1.00 94.25 108 SER A O 1
ATOM 821 N N . THR A 1 109 ? -14.238 7.204 8.371 1.00 92.50 109 THR A N 1
ATOM 822 C CA . THR A 1 109 ? -13.529 8.057 7.409 1.00 92.50 109 THR A CA 1
ATOM 823 C C . THR A 1 109 ? -12.345 7.335 6.773 1.00 92.50 109 THR A C 1
ATOM 825 O O . THR A 1 109 ? -12.114 7.490 5.576 1.00 92.50 109 THR A O 1
ATOM 828 N N . HIS A 1 110 ? -11.579 6.572 7.557 1.00 91.94 110 HIS A N 1
ATOM 829 C CA . HIS A 1 110 ? -10.273 6.074 7.120 1.00 91.94 110 HIS A CA 1
ATOM 830 C C . HIS A 1 110 ? -10.195 4.563 6.912 1.00 91.94 110 HIS A C 1
ATOM 832 O O . HIS A 1 110 ? -9.264 4.135 6.244 1.00 91.94 110 HIS A O 1
ATOM 838 N N . ILE A 1 111 ? -11.107 3.763 7.470 1.00 90.75 111 ILE A N 1
ATOM 839 C CA . ILE A 1 111 ? -11.085 2.299 7.346 1.00 90.75 111 ILE A CA 1
ATOM 840 C C . ILE A 1 111 ? -12.227 1.869 6.437 1.00 90.75 111 ILE A C 1
ATOM 842 O O . ILE A 1 111 ? -13.386 2.196 6.690 1.00 90.75 111 ILE A O 1
ATOM 846 N N . GLN A 1 112 ? -11.894 1.119 5.392 1.00 88.62 112 GLN A N 1
ATOM 847 C CA . GLN A 1 112 ? -12.850 0.612 4.412 1.00 88.62 112 GLN A CA 1
ATOM 848 C C . GLN A 1 112 ? -12.511 -0.835 4.037 1.00 88.62 112 GLN A C 1
ATOM 850 O O . GLN A 1 112 ? -11.431 -1.332 4.353 1.00 88.62 112 GLN A O 1
ATOM 855 N N . ALA A 1 113 ? -13.443 -1.518 3.370 1.00 85.38 113 ALA A N 1
ATOM 856 C CA . ALA A 1 113 ? -13.275 -2.885 2.872 1.00 85.38 113 ALA A CA 1
ATOM 857 C C . ALA A 1 113 ? -12.951 -3.961 3.938 1.00 85.38 113 ALA A C 1
ATOM 859 O O . ALA A 1 113 ? -12.390 -5.009 3.609 1.00 85.38 113 ALA A O 1
ATOM 860 N N . PHE A 1 114 ? -13.359 -3.768 5.199 1.00 89.31 114 PHE A N 1
ATOM 861 C CA . PHE A 1 114 ? -13.329 -4.848 6.197 1.00 89.31 114 PHE A CA 1
ATOM 862 C C . PHE A 1 114 ? -14.650 -5.620 6.139 1.00 89.31 114 PHE A C 1
ATOM 864 O O . PHE A 1 114 ? -15.691 -5.054 6.468 1.00 89.31 114 PHE A O 1
ATOM 871 N N . PRO A 1 115 ? -14.658 -6.901 5.732 1.00 86.69 115 PRO A N 1
ATOM 872 C CA . PRO A 1 115 ? -15.906 -7.635 5.539 1.00 86.69 115 PRO A CA 1
ATOM 873 C C . PRO A 1 115 ? -16.615 -7.935 6.864 1.00 86.69 115 PRO A C 1
ATOM 875 O O . PRO A 1 115 ? -17.846 -7.936 6.919 1.00 86.69 115 PRO A O 1
ATOM 878 N N . ASP A 1 116 ? -15.842 -8.164 7.926 1.00 93.06 116 ASP A N 1
ATOM 879 C CA . ASP A 1 116 ? -16.344 -8.554 9.236 1.00 93.06 116 ASP A CA 1
ATOM 880 C C . ASP A 1 116 ? -16.011 -7.481 10.276 1.00 93.06 116 ASP A C 1
ATOM 882 O O . ASP A 1 116 ? -14.884 -7.362 10.757 1.00 93.06 116 ASP A O 1
ATOM 886 N N . VAL A 1 117 ? -16.999 -6.634 10.556 1.00 95.12 117 VAL A N 1
ATOM 887 C CA . VAL A 1 117 ? -16.866 -5.471 11.441 1.00 95.12 117 VAL A CA 1
ATOM 888 C C . VAL A 1 117 ? -17.974 -5.513 12.471 1.00 95.12 117 VAL A C 1
ATOM 890 O O . VAL A 1 117 ? -19.157 -5.609 12.119 1.00 95.12 117 VAL A O 1
ATOM 893 N N . HIS A 1 118 ? -17.600 -5.365 13.733 1.00 96.75 118 HIS A N 1
ATOM 894 C CA . HIS A 1 118 ? -18.518 -5.275 14.854 1.00 96.75 118 HIS A CA 1
ATOM 895 C C . HIS A 1 118 ? -18.258 -3.975 15.608 1.00 96.75 118 HIS A C 1
ATOM 897 O O . HIS A 1 118 ? -17.137 -3.693 16.015 1.00 96.75 118 HIS A O 1
ATOM 903 N N . VAL A 1 119 ? -19.302 -3.168 15.783 1.00 97.06 119 VAL A N 1
ATOM 904 C CA . VAL A 1 119 ? -19.274 -1.979 16.639 1.00 97.06 119 VAL A CA 1
ATOM 905 C C . VAL A 1 119 ? -20.350 -2.188 17.694 1.00 97.06 119 VAL A C 1
ATOM 907 O O . VAL A 1 119 ? -21.513 -2.388 17.346 1.00 97.06 119 VAL A O 1
ATOM 910 N N . HIS A 1 120 ? -19.977 -2.217 18.972 1.00 96.50 120 HIS A N 1
ATOM 911 C CA . HIS A 1 120 ? -20.910 -2.541 20.062 1.00 96.50 120 HIS A CA 1
ATOM 912 C C . HIS A 1 120 ? -20.566 -1.817 21.371 1.00 96.50 120 HIS A C 1
ATOM 914 O O . HIS A 1 120 ? -19.688 -0.947 21.394 1.00 96.50 120 HIS A O 1
ATOM 920 N N . SER A 1 121 ? -21.272 -2.186 22.452 1.00 92.44 121 SER A N 1
ATOM 921 C CA . SER A 1 121 ? -21.229 -1.586 23.796 1.00 92.44 121 SER A CA 1
ATOM 922 C C . SER A 1 121 ? -22.020 -0.268 23.889 1.00 92.44 121 SER A C 1
ATOM 924 O O . SER A 1 121 ? -23.086 -0.155 23.285 1.00 92.44 121 SER A O 1
ATOM 926 N N . HIS A 1 122 ? -21.563 0.706 24.678 1.00 93.50 122 HIS A N 1
ATOM 927 C CA . HIS A 1 122 ? -22.267 1.950 25.007 1.00 93.50 122 HIS A CA 1
ATOM 928 C C . HIS A 1 122 ? -22.244 2.977 23.861 1.00 93.50 122 HIS A C 1
ATOM 930 O O . HIS A 1 122 ? -21.808 4.112 24.013 1.00 93.50 122 HIS A O 1
ATOM 936 N N . VAL A 1 123 ? -22.711 2.576 22.687 1.00 95.25 123 VAL A N 1
ATOM 937 C CA . VAL A 1 123 ? -22.922 3.446 21.530 1.00 95.25 123 VAL A CA 1
ATOM 938 C C . VAL A 1 123 ? -24.373 3.330 21.086 1.00 95.25 123 VAL A C 1
ATOM 940 O O . VAL A 1 123 ? -24.971 2.257 21.175 1.00 95.25 123 VAL A O 1
ATOM 943 N N . SER A 1 124 ? -24.943 4.431 20.592 1.00 96.19 124 SER A N 1
ATOM 944 C CA . SER A 1 124 ? -26.257 4.422 19.950 1.00 96.19 124 SER A CA 1
ATOM 945 C C . SER A 1 124 ? -26.316 3.309 18.890 1.00 96.19 124 SER A C 1
ATOM 947 O O . SER A 1 124 ? -25.479 3.301 17.981 1.00 96.19 124 SER A O 1
ATOM 949 N N . PRO A 1 125 ? -27.294 2.382 18.952 1.00 96.88 125 PRO A N 1
ATOM 950 C CA . PRO A 1 125 ? -27.373 1.260 18.016 1.00 96.88 125 PRO A CA 1
ATOM 951 C C . PRO A 1 125 ? -27.368 1.698 16.549 1.00 96.88 125 PRO A C 1
ATOM 953 O O . PRO A 1 125 ? -26.765 1.042 15.704 1.00 96.88 125 PRO A O 1
ATOM 956 N N . GLN A 1 126 ? -27.994 2.840 16.252 1.00 97.06 126 GLN A N 1
ATOM 957 C CA . GLN A 1 126 ? -28.018 3.406 14.907 1.00 97.06 126 GLN A CA 1
ATOM 958 C C . GLN A 1 126 ? -26.621 3.835 14.445 1.00 97.06 126 GLN A C 1
ATOM 960 O O . GLN A 1 126 ? -26.228 3.528 13.322 1.00 97.06 126 GLN A O 1
ATOM 965 N N . LEU A 1 127 ? -25.858 4.503 15.314 1.00 96.38 127 LEU A N 1
ATOM 966 C CA . LEU A 1 127 ? -24.498 4.937 15.006 1.00 96.38 127 LEU A CA 1
ATOM 967 C C . LEU A 1 127 ? -23.568 3.735 14.795 1.00 96.38 127 LEU A C 1
ATOM 969 O O . LEU A 1 127 ? -22.818 3.715 13.825 1.00 96.38 127 LEU A O 1
ATOM 973 N N . ALA A 1 128 ? -23.669 2.704 15.642 1.00 97.25 128 ALA A N 1
ATOM 974 C CA . ALA A 1 128 ? -22.904 1.467 15.482 1.00 97.25 128 ALA A CA 1
ATOM 975 C C . ALA A 1 128 ? -23.163 0.788 14.127 1.00 97.25 128 ALA A C 1
ATOM 977 O O . ALA A 1 128 ? -22.213 0.422 13.431 1.00 97.25 128 ALA A O 1
ATOM 978 N N . VAL A 1 129 ? -24.436 0.654 13.730 1.00 97.12 129 VAL A N 1
ATOM 979 C CA . VAL A 1 129 ? -24.816 0.072 12.432 1.00 97.12 129 VAL A CA 1
ATOM 980 C C . VAL A 1 129 ? -24.276 0.915 11.280 1.00 97.12 129 VAL A C 1
ATOM 982 O O . VAL A 1 129 ? -23.615 0.367 10.402 1.00 97.12 129 VAL A O 1
ATOM 985 N N . MET A 1 130 ? -24.481 2.235 11.310 1.00 96.38 130 MET A N 1
ATOM 986 C CA . MET A 1 130 ? -24.005 3.134 10.254 1.00 96.38 130 MET A CA 1
ATOM 987 C C . MET A 1 130 ? -22.482 3.092 10.104 1.00 96.38 130 MET A C 1
ATOM 989 O O . MET A 1 130 ? -21.978 2.966 8.990 1.00 96.38 130 MET A O 1
ATOM 993 N N . THR A 1 131 ? -21.734 3.158 11.208 1.00 96.06 131 THR A N 1
ATOM 994 C CA . THR A 1 131 ? -20.270 3.067 11.178 1.00 96.06 131 THR A CA 1
ATOM 995 C C . THR A 1 131 ? -19.817 1.720 10.615 1.00 96.06 131 THR A C 1
ATOM 997 O O . THR A 1 131 ? -18.966 1.694 9.730 1.00 96.06 131 THR A O 1
ATOM 1000 N N . ALA A 1 132 ? -20.407 0.606 11.060 1.00 96.06 132 ALA A N 1
ATOM 1001 C CA . ALA A 1 132 ? -20.055 -0.717 10.550 1.00 96.06 132 ALA A CA 1
ATOM 1002 C C . ALA A 1 132 ? -20.381 -0.875 9.054 1.00 96.06 132 ALA A C 1
ATOM 1004 O O . ALA A 1 132 ? -19.591 -1.456 8.318 1.00 96.06 132 ALA A O 1
ATOM 1005 N N . GLU A 1 133 ? -21.513 -0.347 8.580 1.00 94.75 133 GLU A N 1
ATOM 1006 C CA . GLU A 1 133 ? -21.878 -0.366 7.159 1.00 94.75 133 GLU A CA 1
ATOM 1007 C C . GLU A 1 133 ? -20.912 0.445 6.295 1.00 94.75 133 GLU A C 1
ATOM 1009 O O . GLU A 1 133 ? -20.533 -0.023 5.223 1.00 94.75 133 GLU A O 1
ATOM 1014 N N . VAL A 1 134 ? -20.475 1.619 6.763 1.00 93.00 134 VAL A N 1
ATOM 1015 C CA . VAL A 1 134 ? -19.478 2.432 6.051 1.00 93.00 134 VAL A CA 1
ATOM 1016 C C . VAL A 1 134 ? -18.143 1.696 5.953 1.00 93.00 134 VAL A C 1
ATOM 1018 O O . VAL A 1 134 ? -17.577 1.636 4.867 1.00 93.00 134 VAL A O 1
ATOM 1021 N N . ILE A 1 135 ? -17.677 1.080 7.043 1.00 93.06 135 ILE A N 1
ATOM 1022 C CA . ILE A 1 135 ? -16.404 0.343 7.059 1.00 93.06 135 ILE A CA 1
ATOM 1023 C C . ILE A 1 135 ? -16.473 -0.921 6.181 1.00 93.06 135 ILE A C 1
ATOM 1025 O O . ILE A 1 135 ? -15.501 -1.267 5.510 1.00 93.06 135 ILE A O 1
ATOM 1029 N N . ARG A 1 136 ? -17.622 -1.615 6.160 1.00 92.75 136 ARG A N 1
ATOM 1030 C CA . ARG A 1 136 ? -17.844 -2.788 5.292 1.00 92.75 136 ARG A CA 1
ATOM 1031 C C . ARG A 1 136 ? -17.959 -2.427 3.821 1.00 92.75 136 ARG A C 1
ATOM 1033 O O . ARG A 1 136 ? -17.757 -3.291 2.967 1.00 92.75 136 ARG A O 1
ATOM 1040 N N . LYS A 1 137 ? -18.351 -1.189 3.514 1.00 85.31 137 LYS A N 1
ATOM 1041 C CA . LYS A 1 137 ? -18.520 -0.746 2.139 1.00 85.31 137 LYS A CA 1
ATOM 1042 C C . LYS A 1 137 ? -17.166 -0.811 1.439 1.00 85.31 137 LYS A C 1
ATOM 1044 O O . LYS A 1 137 ? -16.170 -0.274 1.916 1.00 85.31 137 LYS A O 1
ATOM 1049 N N . ASP A 1 138 ? -17.151 -1.510 0.313 1.00 67.75 138 ASP A N 1
ATOM 1050 C CA . ASP A 1 138 ? -15.969 -1.617 -0.530 1.00 67.75 138 ASP A CA 1
ATOM 1051 C C . ASP A 1 138 ? -15.622 -0.214 -1.066 1.00 67.75 138 ASP A C 1
ATOM 1053 O O . ASP A 1 138 ? -16.520 0.522 -1.493 1.00 67.75 138 ASP A O 1
ATOM 1057 N N . GLU A 1 139 ? -14.339 0.156 -1.041 1.00 56.78 139 GLU A N 1
ATOM 1058 C CA . GLU A 1 139 ? -13.794 1.517 -1.264 1.00 56.78 139 GLU A CA 1
ATOM 1059 C C . GLU A 1 139 ? -14.162 2.137 -2.633 1.00 56.78 139 GLU A C 1
ATOM 1061 O O . GLU A 1 139 ? -13.984 3.322 -2.918 1.00 56.78 139 GLU A O 1
ATOM 1066 N N . TYR A 1 140 ? -14.763 1.345 -3.511 1.00 49.94 140 TYR A N 1
ATOM 1067 C CA . TYR A 1 140 ? -15.021 1.638 -4.914 1.00 49.94 140 TYR A CA 1
ATOM 1068 C C . TYR A 1 140 ? -16.192 2.611 -5.187 1.00 49.94 140 TYR A C 1
ATOM 1070 O O . TYR A 1 140 ? -16.760 2.576 -6.278 1.00 49.94 140 TYR A O 1
ATOM 1078 N N . GLN A 1 141 ? -16.552 3.507 -4.254 1.00 40.25 141 GLN A N 1
ATOM 1079 C CA . GLN A 1 141 ? -17.584 4.545 -4.473 1.00 40.25 141 GLN A CA 1
ATOM 1080 C C . GLN A 1 141 ? -17.145 6.007 -4.244 1.00 40.25 141 GLN A C 1
ATOM 1082 O O . GLN A 1 141 ? -17.987 6.899 -4.343 1.00 40.25 141 GLN A O 1
ATOM 1087 N N . GLY A 1 142 ? -15.865 6.294 -3.990 1.00 36.38 142 GLY A N 1
ATOM 1088 C CA . GLY A 1 142 ? -15.375 7.664 -3.764 1.00 36.38 142 GLY A CA 1
ATOM 1089 C C . GLY A 1 142 ? -14.395 8.152 -4.832 1.00 36.38 142 GLY A C 1
ATOM 1090 O O . GLY A 1 142 ? -13.453 7.448 -5.177 1.00 36.38 142 GLY A O 1
ATOM 1091 N N . HIS A 1 143 ? -14.609 9.366 -5.343 1.00 36.16 143 HIS A N 1
ATOM 1092 C CA . HIS A 1 143 ? -13.750 10.063 -6.300 1.00 36.16 143 HIS A CA 1
ATOM 1093 C C . HIS A 1 143 ? -13.141 11.295 -5.629 1.00 36.16 143 HIS A C 1
ATOM 1095 O O . HIS A 1 143 ? -13.889 12.237 -5.405 1.00 36.16 143 HIS A O 1
ATOM 1101 N N . GLU A 1 144 ? -11.832 11.349 -5.371 1.00 37.47 144 GLU A N 1
ATOM 1102 C CA . GLU A 1 144 ? -11.133 12.634 -5.193 1.00 37.47 144 GLU A CA 1
ATOM 1103 C C . GLU A 1 144 ? -9.609 12.457 -5.146 1.00 37.47 144 GLU A C 1
ATOM 1105 O O . GLU A 1 144 ? -9.073 11.765 -4.288 1.00 37.47 144 GLU A O 1
ATOM 1110 N N . GLY A 1 145 ? -8.899 13.108 -6.071 1.00 35.34 145 GLY A N 1
ATOM 1111 C CA . GLY A 1 145 ? -7.439 13.173 -6.047 1.00 35.34 145 GLY A CA 1
ATOM 1112 C C . GLY A 1 145 ? -6.854 13.896 -7.259 1.00 35.34 145 GLY A C 1
ATOM 1113 O O . GLY A 1 145 ? -6.532 13.264 -8.259 1.00 35.34 145 GLY A O 1
ATOM 1114 N N . GLN A 1 146 ? -6.701 15.227 -7.183 1.00 31.69 146 GLN A N 1
ATOM 1115 C CA . GLN A 1 146 ? -5.957 16.001 -8.187 1.00 31.69 146 GLN A CA 1
ATOM 1116 C C . GLN A 1 146 ? -5.339 17.295 -7.608 1.00 31.69 146 GLN A C 1
ATOM 1118 O O . GLN A 1 146 ? -6.086 18.212 -7.273 1.00 31.69 146 GLN A O 1
ATOM 1123 N N . LYS A 1 147 ? -3.992 17.413 -7.575 1.00 35.22 147 LYS A N 1
ATOM 1124 C CA . LYS A 1 147 ? -3.192 18.527 -8.166 1.00 35.22 147 LYS A CA 1
ATOM 1125 C C . LYS A 1 147 ? -1.677 18.506 -7.845 1.00 35.22 147 LYS A C 1
ATOM 1127 O O . LYS A 1 147 ? -1.285 18.290 -6.709 1.00 35.22 147 LYS A O 1
ATOM 1132 N N . LYS A 1 148 ? -0.929 18.968 -8.868 1.00 35.88 148 LYS A N 1
ATOM 1133 C CA . LYS A 1 148 ? 0.453 19.503 -8.983 1.00 35.88 148 LYS A CA 1
ATOM 1134 C C . LYS A 1 148 ? 1.649 18.537 -9.002 1.00 35.88 148 LYS A C 1
ATOM 1136 O O . LYS A 1 148 ? 1.824 17.705 -8.130 1.00 35.88 148 LYS A O 1
ATOM 1141 N N . TRP A 1 149 ? 2.469 18.724 -10.040 1.00 41.66 149 TRP A N 1
ATOM 1142 C CA . TRP A 1 149 ? 3.690 17.990 -10.360 1.00 41.66 149 TRP A CA 1
ATOM 1143 C C . TRP A 1 149 ? 4.903 18.755 -9.821 1.00 41.66 149 TRP A C 1
ATOM 1145 O O . TRP A 1 149 ? 5.431 19.621 -10.509 1.00 41.66 149 TRP A O 1
ATOM 1155 N N . ASP A 1 150 ? 5.304 18.430 -8.596 1.00 49.62 150 ASP A N 1
ATOM 1156 C CA . ASP A 1 150 ? 6.611 18.749 -8.004 1.00 49.62 150 ASP A CA 1
ATOM 1157 C C . ASP A 1 150 ? 7.220 17.428 -7.477 1.00 49.62 150 ASP A C 1
ATOM 1159 O O . ASP A 1 150 ? 6.616 16.375 -7.666 1.00 49.62 150 ASP A O 1
ATOM 1163 N N . GLU A 1 151 ? 8.403 17.419 -6.854 1.00 54.31 151 GLU A N 1
ATOM 1164 C CA . GLU A 1 151 ? 9.083 16.193 -6.364 1.00 54.31 151 GLU A CA 1
ATOM 1165 C C . GLU A 1 151 ? 8.172 15.266 -5.517 1.00 54.31 151 GLU A C 1
ATOM 1167 O O . GLU A 1 151 ? 8.304 14.042 -5.570 1.00 54.31 151 GLU A O 1
ATOM 1172 N N . GLU A 1 152 ? 7.178 15.834 -4.822 1.00 60.88 152 GLU A N 1
ATOM 1173 C CA . GLU A 1 152 ? 6.126 15.111 -4.088 1.00 60.88 152 GLU A CA 1
ATOM 1174 C C . GLU A 1 152 ? 5.212 14.265 -5.000 1.00 60.88 152 GLU A C 1
ATOM 1176 O O . GLU A 1 152 ? 4.718 13.219 -4.586 1.00 60.88 152 GLU A O 1
ATOM 1181 N N . PHE A 1 153 ? 5.028 14.655 -6.265 1.00 70.88 153 PHE A N 1
ATOM 1182 C CA . PHE A 1 153 ? 4.216 13.928 -7.241 1.00 70.88 153 PHE A CA 1
ATOM 1183 C C . PHE A 1 153 ? 4.923 12.704 -7.802 1.00 70.88 153 PHE A C 1
ATOM 1185 O O . PHE A 1 153 ? 4.258 11.712 -8.048 1.00 70.88 153 PHE A O 1
ATOM 1192 N N . ALA A 1 154 ? 6.245 12.729 -8.011 1.00 76.69 154 ALA A N 1
ATOM 1193 C CA . ALA A 1 154 ? 6.945 11.530 -8.482 1.00 76.69 154 ALA A CA 1
ATOM 1194 C C . ALA A 1 154 ? 6.828 10.405 -7.442 1.00 76.69 154 ALA A C 1
ATOM 1196 O O . ALA A 1 154 ? 6.546 9.265 -7.803 1.00 76.69 154 ALA A O 1
ATOM 1197 N N . HIS A 1 155 ? 6.939 10.761 -6.157 1.00 81.62 155 HIS A N 1
ATOM 1198 C CA . HIS A 1 155 ? 6.692 9.845 -5.046 1.00 81.62 155 HIS A CA 1
ATOM 1199 C C . HIS A 1 155 ? 5.229 9.400 -4.982 1.00 81.62 155 HIS A C 1
ATOM 1201 O O . HIS A 1 155 ? 4.958 8.206 -5.034 1.00 81.62 155 HIS A O 1
ATOM 1207 N N . ALA A 1 156 ? 4.280 10.340 -4.942 1.00 80.06 156 ALA A N 1
ATOM 1208 C CA . ALA A 1 156 ? 2.857 10.010 -4.869 1.00 80.06 156 ALA A CA 1
ATOM 1209 C C . ALA A 1 156 ? 2.377 9.201 -6.088 1.00 80.06 156 ALA A C 1
ATOM 1211 O O . ALA A 1 156 ? 1.549 8.305 -5.959 1.00 80.06 156 ALA A O 1
ATOM 1212 N N . ALA A 1 157 ? 2.910 9.480 -7.279 1.00 81.69 157 ALA A N 1
ATOM 1213 C CA . ALA A 1 157 ? 2.642 8.716 -8.488 1.00 81.69 157 ALA A CA 1
ATOM 1214 C C . ALA A 1 157 ? 3.265 7.324 -8.404 1.00 81.69 157 ALA A C 1
ATOM 1216 O O . ALA A 1 157 ? 2.593 6.361 -8.757 1.00 81.69 157 ALA A O 1
ATOM 1217 N N . ALA A 1 158 ? 4.511 7.193 -7.935 1.00 87.00 158 ALA A N 1
ATOM 1218 C CA . ALA A 1 158 ? 5.123 5.886 -7.713 1.00 87.00 158 ALA A CA 1
ATOM 1219 C C . ALA A 1 158 ? 4.278 5.050 -6.743 1.00 87.00 158 ALA A C 1
ATOM 1221 O O . ALA A 1 158 ? 3.934 3.924 -7.081 1.00 87.00 158 ALA A O 1
ATOM 1222 N N . GLU A 1 159 ? 3.851 5.625 -5.616 1.00 85.12 159 GLU A N 1
ATOM 1223 C CA . GLU A 1 159 ? 2.960 4.972 -4.647 1.00 85.12 159 GLU A CA 1
ATOM 1224 C C . GLU A 1 159 ? 1.605 4.598 -5.256 1.00 85.12 159 GLU A C 1
ATOM 1226 O O . GLU A 1 159 ? 1.127 3.483 -5.062 1.00 85.12 159 GLU A O 1
ATOM 1231 N N . LEU A 1 160 ? 0.989 5.493 -6.033 1.00 86.19 160 LEU A N 1
ATOM 1232 C CA . LEU A 1 160 ? -0.282 5.221 -6.702 1.00 86.19 160 LEU A CA 1
ATOM 1233 C C . LEU A 1 160 ? -0.154 4.072 -7.711 1.00 86.19 160 LEU A C 1
ATOM 1235 O O . LEU A 1 160 ? -1.001 3.177 -7.751 1.00 86.19 160 LEU A O 1
ATOM 1239 N N . TRP A 1 161 ? 0.899 4.084 -8.531 1.00 90.94 161 TRP A N 1
ATOM 1240 C CA . TRP A 1 161 ? 1.142 3.037 -9.520 1.00 90.94 161 TRP A CA 1
ATOM 1241 C C . TRP A 1 161 ? 1.532 1.713 -8.870 1.00 90.94 161 TRP A C 1
ATOM 1243 O O . TRP A 1 161 ? 1.093 0.666 -9.350 1.00 90.94 161 TRP A O 1
ATOM 1253 N N . ASP A 1 162 ? 2.290 1.754 -7.774 1.00 90.44 162 ASP A N 1
ATOM 1254 C CA . ASP A 1 162 ? 2.586 0.589 -6.949 1.00 90.44 162 ASP A CA 1
ATOM 1255 C C . ASP A 1 162 ? 1.297 -0.004 -6.383 1.00 90.44 162 ASP A C 1
ATOM 1257 O O . ASP A 1 162 ? 1.026 -1.186 -6.581 1.00 90.44 162 ASP A O 1
ATOM 1261 N N . HIS A 1 163 ? 0.432 0.825 -5.799 1.00 86.50 163 HIS A N 1
ATOM 1262 C CA . HIS A 1 163 ? -0.859 0.394 -5.279 1.00 86.50 163 HIS A CA 1
ATOM 1263 C C . HIS A 1 163 ? -1.741 -0.224 -6.376 1.00 86.50 163 HIS A C 1
ATOM 1265 O O . HIS A 1 163 ? -2.208 -1.350 -6.229 1.00 86.50 163 HIS A O 1
ATOM 1271 N N . CYS A 1 164 ? -1.900 0.423 -7.538 1.00 88.31 164 CYS A N 1
ATOM 1272 C CA . CYS A 1 164 ? -2.635 -0.164 -8.669 1.00 88.31 164 CYS A CA 1
ATOM 1273 C C . CYS A 1 164 ? -2.019 -1.491 -9.160 1.00 88.31 164 CYS A C 1
ATOM 1275 O O . CYS A 1 164 ? -2.732 -2.442 -9.507 1.00 88.31 164 CYS A O 1
ATOM 1277 N N . MET A 1 165 ? -0.688 -1.588 -9.189 1.00 92.62 165 MET A N 1
ATOM 1278 C CA . MET A 1 165 ? 0.016 -2.827 -9.516 1.00 92.62 165 MET A CA 1
ATOM 1279 C C . MET A 1 165 ? -0.252 -3.915 -8.463 1.00 92.62 165 MET A C 1
ATOM 1281 O O . MET A 1 165 ? -0.446 -5.078 -8.828 1.00 92.62 165 MET A O 1
ATOM 1285 N N . GLN A 1 166 ? -0.283 -3.584 -7.175 1.00 88.06 166 GLN A N 1
ATOM 1286 C CA . GLN A 1 166 ? -0.608 -4.532 -6.111 1.00 88.06 166 GLN A CA 1
ATOM 1287 C C . GLN A 1 166 ? -2.065 -4.995 -6.223 1.00 88.06 166 GLN A C 1
ATOM 1289 O O . GLN A 1 166 ? -2.305 -6.201 -6.315 1.00 88.06 166 GLN A O 1
ATOM 1294 N N . GLU A 1 167 ? -3.013 -4.070 -6.373 1.00 87.62 167 GLU A N 1
ATOM 1295 C CA . GLU A 1 167 ? -4.452 -4.345 -6.476 1.00 87.62 167 GLU A CA 1
ATOM 1296 C C . GLU A 1 167 ? -4.799 -5.271 -7.643 1.00 87.62 167 GLU A C 1
ATOM 1298 O O . GLU A 1 167 ? -5.454 -6.300 -7.467 1.00 87.62 167 GLU A O 1
ATOM 1303 N N . THR A 1 168 ? -4.279 -4.998 -8.843 1.00 93.12 168 THR A N 1
ATOM 1304 C CA . THR A 1 168 ? -4.472 -5.913 -9.988 1.00 93.12 168 THR A CA 1
ATOM 1305 C C . THR A 1 168 ? -3.908 -7.312 -9.713 1.00 93.12 168 THR A C 1
ATOM 1307 O O . THR A 1 168 ? -4.390 -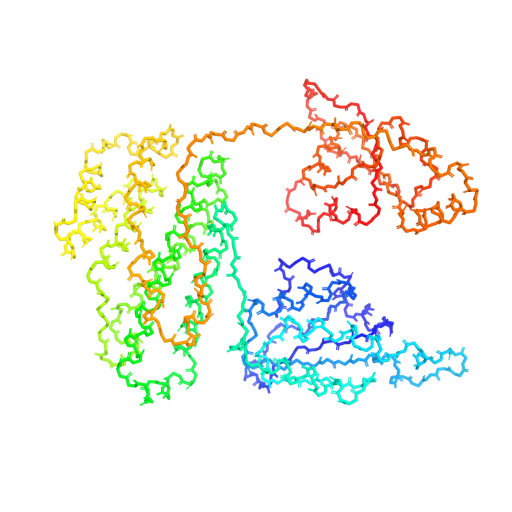8.309 -10.255 1.00 93.12 168 THR A O 1
ATOM 1310 N N . GLY A 1 169 ? -2.895 -7.409 -8.850 1.00 90.31 169 GLY A N 1
ATOM 1311 C CA . GLY A 1 169 ? -2.273 -8.664 -8.438 1.00 90.31 169 GLY A CA 1
ATOM 1312 C C . GLY A 1 169 ? -3.125 -9.407 -7.421 1.00 90.31 169 GLY A C 1
ATOM 1313 O O . GLY A 1 169 ? -3.272 -10.625 -7.531 1.00 90.31 169 GLY A O 1
ATOM 1314 N N . HIS A 1 170 ? -3.716 -8.676 -6.478 1.00 89.69 170 HIS A N 1
ATOM 1315 C CA . HIS A 1 170 ? -4.667 -9.195 -5.503 1.00 89.69 170 HIS A CA 1
ATOM 1316 C C . HIS A 1 170 ? -5.943 -9.695 -6.177 1.00 89.69 170 HIS A C 1
ATOM 1318 O O . HIS A 1 170 ? -6.331 -10.835 -5.930 1.00 89.69 170 HIS A O 1
ATOM 1324 N N . ILE A 1 171 ? -6.530 -8.928 -7.104 1.00 89.69 171 ILE A N 1
ATOM 1325 C CA . ILE A 1 171 ? -7.694 -9.356 -7.900 1.00 89.69 171 ILE A CA 1
ATOM 1326 C C . ILE A 1 171 ? -7.410 -10.699 -8.575 1.00 89.69 171 ILE A C 1
ATOM 1328 O O . ILE A 1 171 ? -8.208 -11.629 -8.472 1.00 89.69 171 ILE A O 1
ATOM 1332 N N . ARG A 1 172 ? -6.239 -10.834 -9.202 1.00 94.50 172 ARG A N 1
ATOM 1333 C CA . ARG A 1 172 ? -5.827 -12.056 -9.900 1.00 94.50 172 ARG A CA 1
ATOM 1334 C C . ARG A 1 172 ? -5.523 -13.234 -8.964 1.00 94.50 172 ARG A C 1
ATOM 1336 O O . ARG A 1 172 ? -5.720 -14.380 -9.349 1.00 94.50 172 ARG A O 1
ATOM 1343 N N . LYS A 1 173 ? -5.052 -12.984 -7.740 1.00 91.31 173 LYS A N 1
ATOM 1344 C CA . LYS A 1 173 ? -4.866 -14.025 -6.708 1.00 91.31 173 LYS A CA 1
ATOM 1345 C C . LYS A 1 173 ? -6.155 -14.353 -5.944 1.00 91.31 173 LYS A C 1
ATOM 1347 O O . LYS A 1 173 ? -6.177 -15.332 -5.204 1.00 91.31 173 LYS A O 1
ATOM 1352 N N . SER A 1 174 ? -7.202 -13.543 -6.087 1.00 91.69 174 SER A N 1
ATOM 1353 C CA . SER A 1 174 ? -8.449 -13.709 -5.343 1.00 91.69 174 SER A CA 1
ATOM 1354 C C . SER A 1 174 ? -9.240 -14.935 -5.806 1.00 91.69 174 SER A C 1
ATOM 1356 O O . SER A 1 174 ? -9.186 -15.335 -6.970 1.00 91.69 174 SER A O 1
ATOM 1358 N N . SER A 1 175 ? -10.061 -15.485 -4.908 1.00 91.56 175 SER A N 1
ATOM 1359 C CA . SER A 1 175 ? -11.022 -16.547 -5.236 1.00 91.56 175 SER A CA 1
ATOM 1360 C C . SER A 1 175 ? -12.058 -16.118 -6.283 1.00 91.56 175 SER A C 1
ATOM 1362 O O . SER A 1 175 ? -12.639 -16.963 -6.961 1.00 91.56 175 SER A O 1
ATOM 1364 N N . SER A 1 176 ? -12.267 -14.810 -6.458 1.00 91.69 176 SER A N 1
ATOM 1365 C CA . SER A 1 176 ? -13.180 -14.251 -7.454 1.00 91.69 176 SER A CA 1
ATOM 1366 C C . SER A 1 176 ? -12.593 -14.226 -8.866 1.00 91.69 176 SER A C 1
ATOM 1368 O O . SER A 1 176 ? -13.368 -14.080 -9.809 1.00 91.69 176 SER A O 1
ATOM 1370 N N . TRP A 1 177 ? -11.272 -14.393 -9.047 1.00 94.31 177 TRP A N 1
ATOM 1371 C CA . TRP A 1 177 ? -10.620 -14.308 -10.363 1.00 94.31 177 TRP A CA 1
ATOM 1372 C C . TRP A 1 177 ? -11.276 -15.227 -11.394 1.00 94.31 177 TRP A C 1
ATOM 1374 O O . TRP A 1 177 ? -11.677 -14.760 -12.455 1.00 94.31 177 TRP A O 1
ATOM 1384 N N . SER A 1 178 ? -11.480 -16.505 -11.060 1.00 94.44 178 SER A N 1
ATOM 1385 C CA . SER A 1 178 ? -12.106 -17.474 -11.968 1.00 94.44 178 SER A CA 1
ATOM 1386 C C . SER A 1 178 ? -13.510 -17.052 -12.405 1.00 94.44 178 SER A C 1
ATOM 1388 O O . SER A 1 178 ? -13.872 -17.241 -13.562 1.00 94.44 178 SER A O 1
ATOM 1390 N N . ASN A 1 179 ? -14.291 -16.446 -11.505 1.00 93.00 179 ASN A N 1
ATOM 1391 C CA . ASN A 1 179 ? -15.634 -15.963 -11.823 1.00 93.00 179 ASN A CA 1
ATOM 1392 C C . ASN A 1 179 ? -15.598 -14.679 -12.669 1.00 93.00 179 ASN A C 1
ATOM 1394 O O . ASN A 1 179 ? -16.349 -14.556 -13.629 1.00 93.00 179 ASN A O 1
ATOM 1398 N N . LEU A 1 180 ? -14.694 -13.743 -12.360 1.00 92.44 180 LEU A N 1
ATOM 1399 C CA . LEU A 1 180 ? -14.494 -12.522 -13.152 1.00 92.44 180 LEU A CA 1
ATOM 1400 C C . LEU A 1 180 ? -14.064 -12.849 -14.584 1.00 92.44 180 LEU A C 1
ATOM 1402 O O . LEU A 1 180 ? -14.584 -12.280 -15.538 1.00 92.44 180 LEU A O 1
ATOM 1406 N N . VAL A 1 181 ? -13.159 -13.815 -14.726 1.00 95.50 181 VAL A N 1
ATOM 1407 C CA . VAL A 1 181 ? -12.724 -14.367 -16.009 1.00 95.50 181 VAL A CA 1
ATOM 1408 C C . VAL A 1 181 ? -13.883 -15.040 -16.747 1.00 95.50 181 VAL A C 1
ATOM 1410 O O . VAL A 1 181 ? -14.046 -14.817 -17.942 1.00 95.50 181 VAL A O 1
ATOM 1413 N N . LEU A 1 182 ? -14.699 -15.843 -16.055 1.00 93.69 182 LEU A N 1
ATOM 1414 C CA . LEU A 1 182 ? -15.856 -16.518 -16.650 1.00 93.69 182 LEU A CA 1
ATOM 1415 C C . LEU A 1 182 ? -16.893 -15.517 -17.183 1.00 93.69 182 LEU A C 1
ATOM 1417 O O . LEU A 1 182 ? -17.426 -15.715 -18.271 1.00 93.69 182 LEU A O 1
ATOM 1421 N N . ILE A 1 183 ? -17.165 -14.448 -16.429 1.00 94.81 183 ILE A N 1
ATOM 1422 C CA . ILE A 1 183 ? -18.157 -13.421 -16.781 1.00 94.81 183 ILE A CA 1
ATOM 1423 C C . ILE A 1 183 ? -17.622 -12.478 -17.865 1.00 94.81 183 ILE A C 1
ATOM 1425 O O . ILE A 1 183 ? -18.317 -12.190 -18.835 1.00 94.81 183 ILE A O 1
ATOM 1429 N N . GLY A 1 184 ? -16.403 -11.968 -17.689 1.00 93.94 184 GLY A N 1
ATOM 1430 C CA . GLY A 1 184 ? -15.811 -10.963 -18.571 1.00 93.94 184 GLY A CA 1
ATOM 1431 C C . GLY A 1 184 ? -15.158 -11.535 -19.832 1.00 93.94 184 GLY A C 1
ATOM 1432 O O . GLY A 1 184 ? -14.903 -10.795 -20.785 1.00 93.94 184 GLY A O 1
ATOM 1433 N N . GLY A 1 185 ? -14.881 -12.840 -19.846 1.00 96.25 185 GLY A N 1
ATOM 1434 C CA . GLY A 1 185 ? -14.215 -13.527 -20.944 1.00 96.25 185 GLY A CA 1
ATOM 1435 C C . GLY A 1 185 ? -12.798 -13.016 -21.216 1.00 96.25 185 GLY A C 1
ATOM 1436 O O . GLY A 1 185 ? -12.162 -12.347 -20.397 1.00 96.25 185 GLY A O 1
ATOM 1437 N N . ASP A 1 186 ? -12.296 -13.322 -22.412 1.00 94.25 186 ASP A N 1
ATOM 1438 C CA . ASP A 1 186 ? -10.925 -12.988 -22.801 1.00 94.25 186 ASP A CA 1
ATOM 1439 C C . ASP A 1 186 ? -10.663 -11.485 -22.876 1.00 94.25 186 ASP A C 1
ATOM 1441 O O . ASP A 1 186 ? -9.571 -11.047 -22.516 1.00 94.25 186 ASP A O 1
ATOM 1445 N N . ALA A 1 187 ? -11.663 -10.697 -23.277 1.00 93.06 187 ALA A N 1
ATOM 1446 C CA . ALA A 1 187 ? -11.537 -9.248 -23.389 1.00 93.06 187 ALA A CA 1
ATOM 1447 C C . ALA A 1 187 ? -11.293 -8.579 -22.026 1.00 93.06 187 ALA A C 1
ATOM 1449 O O . ALA A 1 187 ? -10.490 -7.651 -21.925 1.00 93.06 187 ALA A O 1
ATOM 1450 N N . PHE A 1 188 ? -11.948 -9.067 -20.965 1.00 94.50 188 PHE A N 1
ATOM 1451 C CA . PHE A 1 188 ? -11.692 -8.604 -19.601 1.00 94.50 188 PHE A CA 1
ATOM 1452 C C . PHE A 1 188 ? -10.253 -8.900 -19.178 1.00 94.50 188 PHE A C 1
ATOM 1454 O O . PHE A 1 188 ? -9.557 -8.016 -18.678 1.00 94.50 188 PHE A O 1
ATOM 1461 N N . VAL A 1 189 ? -9.788 -10.127 -19.421 1.00 94.56 189 VAL A N 1
ATOM 1462 C CA . VAL A 1 189 ? -8.428 -10.535 -19.058 1.00 94.56 189 VAL A CA 1
ATOM 1463 C C . VAL A 1 189 ? -7.396 -9.699 -19.809 1.00 94.56 189 VAL A C 1
ATOM 1465 O O . VAL A 1 189 ? -6.475 -9.197 -19.174 1.00 94.56 189 VAL A O 1
ATOM 1468 N N . ASP A 1 190 ? -7.574 -9.460 -21.111 1.00 91.44 190 ASP A N 1
ATOM 1469 C CA . ASP A 1 190 ? -6.679 -8.592 -21.890 1.00 91.44 190 ASP A CA 1
ATOM 1470 C C . ASP A 1 190 ? -6.622 -7.168 -21.335 1.00 91.44 190 ASP A C 1
ATOM 1472 O O . ASP A 1 190 ? -5.539 -6.591 -21.234 1.00 91.44 190 ASP A O 1
ATOM 1476 N N . LYS A 1 191 ? -7.757 -6.615 -20.894 1.00 92.12 191 LYS A N 1
ATOM 1477 C CA . LYS A 1 191 ? -7.788 -5.283 -20.280 1.00 92.12 191 LYS A CA 1
ATOM 1478 C C . LYS A 1 191 ? -7.088 -5.235 -18.926 1.00 92.12 191 LYS A C 1
ATOM 1480 O O . LYS A 1 191 ? -6.397 -4.260 -18.644 1.00 92.12 191 LYS A O 1
ATOM 1485 N N . ILE A 1 192 ? -7.202 -6.281 -18.109 1.00 94.19 192 ILE A N 1
ATOM 1486 C CA . ILE A 1 192 ? -6.460 -6.379 -16.843 1.00 94.19 192 ILE A CA 1
ATOM 1487 C C . ILE A 1 192 ? -4.956 -6.564 -17.091 1.00 94.19 192 ILE A C 1
ATOM 1489 O O . ILE A 1 192 ? -4.147 -5.970 -16.378 1.00 94.19 192 ILE A O 1
ATOM 1493 N N . ILE A 1 193 ? -4.573 -7.344 -18.107 1.00 93.25 193 ILE A N 1
ATOM 1494 C CA . ILE A 1 193 ? -3.178 -7.503 -18.537 1.00 93.25 193 ILE A CA 1
ATOM 1495 C C . ILE A 1 193 ? -2.596 -6.150 -18.935 1.00 93.25 193 ILE A C 1
ATOM 1497 O O . ILE A 1 193 ? -1.541 -5.767 -18.432 1.00 93.25 193 ILE A O 1
ATOM 1501 N N . GLU A 1 194 ? -3.280 -5.445 -19.838 1.00 90.75 194 GLU A N 1
ATOM 1502 C CA . GLU A 1 194 ? -2.878 -4.136 -20.347 1.00 90.75 194 GLU A CA 1
ATOM 1503 C C . GLU A 1 194 ? -2.746 -3.132 -19.200 1.00 90.75 194 GLU A C 1
ATOM 1505 O O . GLU A 1 194 ? -1.693 -2.515 -19.045 1.00 90.75 194 GLU A O 1
ATOM 1510 N N . LEU A 1 195 ? -3.762 -3.045 -18.335 1.00 92.19 195 LEU A N 1
ATOM 1511 C CA . LEU A 1 195 ? -3.742 -2.186 -17.155 1.00 92.19 195 LEU A CA 1
ATOM 1512 C C . LEU A 1 195 ? -2.546 -2.493 -16.255 1.00 92.19 195 LEU A C 1
ATOM 1514 O O . LEU A 1 195 ? -1.784 -1.588 -15.931 1.00 92.19 195 LEU A O 1
ATOM 1518 N N . ARG A 1 196 ? -2.353 -3.760 -15.868 1.00 93.62 196 ARG A N 1
ATOM 1519 C CA . ARG A 1 196 ? -1.254 -4.151 -14.978 1.00 93.62 196 ARG A CA 1
ATOM 1520 C C . ARG A 1 196 ? 0.099 -3.838 -15.604 1.00 93.62 196 ARG A C 1
ATOM 1522 O O . ARG A 1 196 ? 0.960 -3.292 -14.922 1.00 93.62 196 ARG A O 1
ATOM 1529 N N . PHE A 1 197 ? 0.285 -4.164 -16.884 1.00 93.19 197 PHE A N 1
ATOM 1530 C CA . PHE A 1 197 ? 1.526 -3.879 -17.600 1.00 93.19 197 PHE A CA 1
ATOM 1531 C C . PHE A 1 197 ? 1.833 -2.380 -17.582 1.00 93.19 197 PHE A C 1
ATOM 1533 O O . PHE A 1 197 ? 2.950 -1.974 -17.264 1.00 93.19 197 PHE A O 1
ATOM 1540 N N . CYS A 1 198 ? 0.828 -1.556 -17.865 1.00 89.88 198 CYS A N 1
ATOM 1541 C CA . CYS A 1 198 ? 0.974 -0.113 -17.853 1.00 89.88 198 CYS A CA 1
ATOM 1542 C C . CYS A 1 198 ? 1.212 0.456 -16.451 1.00 89.88 198 CYS A C 1
ATOM 1544 O O . CYS A 1 198 ? 2.055 1.334 -16.314 1.00 89.88 198 CYS A O 1
ATOM 1546 N N . CYS A 1 199 ? 0.557 -0.058 -15.405 1.00 90.88 199 CYS A N 1
ATOM 1547 C CA . CYS A 1 199 ? 0.845 0.339 -14.023 1.00 90.88 199 CYS A CA 1
ATOM 1548 C C . CYS A 1 199 ? 2.300 0.036 -13.653 1.00 90.88 199 CYS A C 1
ATOM 1550 O O . CYS A 1 199 ? 2.985 0.909 -13.128 1.00 90.88 199 CYS A O 1
ATOM 1552 N N . CYS A 1 200 ? 2.804 -1.157 -13.984 1.00 92.12 200 CYS A N 1
ATOM 1553 C CA . CYS A 1 200 ? 4.207 -1.492 -13.753 1.00 92.12 200 CYS A CA 1
ATOM 1554 C C . CYS A 1 200 ? 5.157 -0.556 -14.518 1.00 92.12 200 CYS A C 1
ATOM 1556 O O . CYS A 1 200 ? 6.172 -0.125 -13.975 1.00 92.12 200 CYS A O 1
ATOM 1558 N N . LEU A 1 201 ? 4.839 -0.236 -15.777 1.00 90.38 201 LEU A N 1
ATOM 1559 C CA . LEU A 1 201 ? 5.662 0.654 -16.593 1.00 90.38 201 LEU A CA 1
ATOM 1560 C C . LEU A 1 201 ? 5.675 2.080 -16.029 1.00 90.38 201 LEU A C 1
ATOM 1562 O O . LEU A 1 201 ? 6.744 2.654 -15.847 1.00 90.38 201 LEU A O 1
ATOM 1566 N N . SER A 1 202 ? 4.509 2.628 -15.693 1.00 89.00 202 SER A N 1
ATOM 1567 C CA . SER A 1 202 ? 4.393 3.948 -15.072 1.00 89.00 202 SER A CA 1
ATOM 1568 C C . SER A 1 202 ? 5.085 4.006 -13.710 1.00 89.00 202 SER A C 1
ATOM 1570 O O . SER A 1 202 ? 5.732 5.006 -13.405 1.00 89.00 202 SER A O 1
ATOM 1572 N N . HIS A 1 203 ? 5.026 2.926 -12.923 1.00 91.12 203 HIS A N 1
ATOM 1573 C CA . HIS A 1 203 ? 5.764 2.817 -11.666 1.00 91.12 203 HIS A CA 1
ATOM 1574 C C . HIS A 1 203 ? 7.281 2.883 -11.902 1.00 91.12 203 HIS A C 1
ATOM 1576 O O . HIS A 1 203 ? 7.957 3.664 -11.240 1.00 91.12 203 HIS A O 1
ATOM 1582 N N . LEU A 1 204 ? 7.818 2.146 -12.887 1.00 90.00 204 LEU A N 1
ATOM 1583 C CA . LEU A 1 204 ? 9.245 2.215 -13.247 1.00 90.00 204 LEU A CA 1
ATOM 1584 C C . LEU A 1 204 ? 9.673 3.627 -13.652 1.00 90.00 204 LEU A C 1
ATOM 1586 O O . LEU A 1 204 ? 10.731 4.089 -13.230 1.00 90.00 204 LEU A O 1
ATOM 1590 N N . ILE A 1 205 ? 8.849 4.319 -14.438 1.00 87.06 205 ILE A N 1
ATOM 1591 C CA . ILE A 1 205 ? 9.130 5.689 -14.882 1.00 87.06 205 ILE A CA 1
ATOM 1592 C C . ILE A 1 205 ? 9.121 6.659 -13.692 1.00 87.06 205 ILE A C 1
ATOM 1594 O O . ILE A 1 205 ? 10.008 7.505 -13.585 1.00 87.06 205 ILE A O 1
ATOM 1598 N N . ALA A 1 206 ? 8.166 6.517 -12.769 1.00 87.81 206 ALA A N 1
ATOM 1599 C CA . ALA A 1 206 ? 8.098 7.335 -11.560 1.00 87.81 206 ALA A CA 1
ATOM 1600 C C . ALA A 1 206 ? 9.308 7.097 -10.639 1.00 87.81 206 ALA A C 1
ATOM 1602 O O . ALA A 1 206 ? 9.956 8.055 -10.218 1.00 87.81 206 ALA A O 1
ATOM 1603 N N . ILE A 1 207 ? 9.676 5.830 -10.411 1.00 87.31 207 ILE A N 1
ATOM 1604 C CA . ILE A 1 207 ? 10.881 5.445 -9.663 1.00 87.31 207 ILE A CA 1
ATOM 1605 C C . ILE A 1 207 ? 12.134 6.069 -10.304 1.00 87.31 207 ILE A C 1
ATOM 1607 O O . ILE A 1 207 ? 12.966 6.652 -9.608 1.00 87.31 207 ILE A O 1
ATOM 1611 N N . TYR A 1 208 ? 12.260 5.996 -11.632 1.00 86.06 208 TYR A N 1
ATOM 1612 C CA . TYR A 1 208 ? 13.380 6.583 -12.369 1.00 86.06 208 TYR A CA 1
ATOM 1613 C C . TYR A 1 208 ? 13.455 8.108 -12.199 1.00 86.06 208 TYR A C 1
ATOM 1615 O O . TYR A 1 208 ? 14.525 8.645 -11.908 1.00 86.06 208 TYR A O 1
ATOM 1623 N N . ALA A 1 209 ? 12.321 8.806 -12.297 1.00 85.50 209 ALA A N 1
ATOM 1624 C CA . ALA A 1 209 ? 12.255 10.245 -12.058 1.00 85.50 209 ALA A CA 1
ATOM 1625 C C . ALA A 1 209 ? 12.697 10.612 -10.629 1.00 85.50 209 ALA A C 1
ATOM 1627 O O . ALA A 1 209 ? 13.496 11.532 -10.452 1.00 85.50 209 ALA A O 1
ATOM 1628 N N . MET A 1 210 ? 12.250 9.856 -9.617 1.00 85.94 210 MET A N 1
ATOM 1629 C CA . MET A 1 210 ? 12.690 10.040 -8.227 1.00 85.94 210 MET A CA 1
ATOM 1630 C C . MET A 1 210 ? 14.202 9.852 -8.073 1.00 85.94 210 MET A C 1
ATOM 1632 O O . MET A 1 210 ? 14.849 10.578 -7.320 1.00 85.94 210 MET A O 1
ATOM 1636 N N . TYR A 1 211 ? 14.781 8.887 -8.786 1.00 85.38 211 TYR A N 1
ATOM 1637 C CA . TYR A 1 211 ? 16.215 8.622 -8.730 1.00 85.38 211 TYR A CA 1
ATOM 1638 C C . TYR A 1 211 ? 17.044 9.755 -9.332 1.00 85.38 211 TYR A C 1
ATOM 1640 O O . TYR A 1 211 ? 18.026 10.167 -8.722 1.00 85.38 211 TYR A O 1
ATOM 1648 N N . ILE A 1 212 ? 16.626 10.320 -10.469 1.00 84.19 212 ILE A N 1
ATOM 1649 C CA . ILE A 1 212 ? 17.291 11.493 -11.060 1.00 84.19 212 ILE A CA 1
ATOM 1650 C C . ILE A 1 212 ? 17.278 12.676 -10.090 1.00 84.19 212 ILE A C 1
ATOM 1652 O O . ILE A 1 212 ? 18.314 13.297 -9.861 1.00 84.19 212 ILE A O 1
ATOM 1656 N N . VAL A 1 213 ? 16.124 12.958 -9.478 1.00 83.62 213 VAL A N 1
ATOM 1657 C CA . VAL A 1 213 ? 15.996 14.013 -8.461 1.00 83.62 213 VAL A CA 1
ATOM 1658 C C . VAL A 1 213 ? 16.949 13.757 -7.292 1.00 83.62 213 VAL A C 1
ATOM 1660 O O . VAL A 1 213 ? 17.667 14.656 -6.859 1.00 83.62 213 VAL A O 1
ATOM 1663 N N . ALA A 1 214 ? 17.018 12.516 -6.809 1.00 84.50 214 ALA A N 1
ATOM 1664 C CA . ALA A 1 214 ? 17.910 12.154 -5.718 1.00 84.50 214 ALA A CA 1
ATOM 1665 C C . ALA A 1 214 ? 19.394 12.311 -6.067 1.00 84.50 214 ALA A C 1
ATOM 1667 O O . ALA A 1 214 ? 20.164 12.745 -5.206 1.00 84.50 214 ALA A O 1
ATOM 1668 N N . ILE A 1 215 ? 19.796 11.984 -7.302 1.00 82.69 215 ILE A N 1
ATOM 1669 C CA . ILE A 1 215 ? 21.163 12.224 -7.770 1.00 82.69 215 ILE A CA 1
ATOM 1670 C C . ILE A 1 215 ? 21.460 13.727 -7.759 1.00 82.69 215 ILE A C 1
ATOM 1672 O O . ILE A 1 215 ? 22.455 14.140 -7.166 1.00 82.69 215 ILE A O 1
ATOM 1676 N N . ASN A 1 216 ? 20.576 14.539 -8.345 1.00 81.88 216 ASN A N 1
ATOM 1677 C CA . ASN A 1 216 ? 20.750 15.992 -8.426 1.00 81.88 216 ASN A CA 1
ATOM 1678 C C . ASN A 1 216 ? 20.832 16.648 -7.037 1.00 81.88 216 ASN A C 1
ATOM 1680 O O . ASN A 1 216 ? 21.543 17.632 -6.851 1.00 81.88 216 ASN A O 1
ATOM 1684 N N . ASN A 1 217 ? 20.153 16.066 -6.047 1.00 83.50 217 ASN A N 1
ATOM 1685 C CA . ASN A 1 217 ? 20.147 16.537 -4.663 1.00 83.50 217 ASN A CA 1
ATOM 1686 C C . ASN A 1 217 ? 21.279 15.938 -3.799 1.00 83.50 217 ASN A C 1
ATOM 1688 O O . ASN A 1 217 ? 21.324 16.186 -2.594 1.00 83.50 217 ASN A O 1
ATOM 1692 N N . GLY A 1 218 ? 22.182 15.129 -4.368 1.00 84.81 218 GLY A N 1
ATOM 1693 C CA . GLY A 1 218 ? 23.292 14.504 -3.637 1.00 84.81 218 GLY A CA 1
ATOM 1694 C C . GLY A 1 218 ? 22.866 13.430 -2.621 1.00 84.81 218 GLY A C 1
ATOM 1695 O O . GLY A 1 218 ? 23.638 13.077 -1.733 1.00 84.81 218 GLY A O 1
ATOM 1696 N N . SER A 1 219 ? 21.648 12.888 -2.734 1.00 83.19 219 SER A N 1
ATOM 1697 C CA . SER A 1 219 ? 21.062 11.903 -1.805 1.00 83.19 219 SER A CA 1
ATOM 1698 C C . SER A 1 219 ? 21.178 10.455 -2.316 1.00 83.19 219 SER A C 1
ATOM 1700 O O . SER A 1 219 ? 20.297 9.615 -2.121 1.00 83.19 219 SER A O 1
ATOM 1702 N N . LEU A 1 220 ? 22.270 10.142 -3.018 1.00 77.88 220 LEU A N 1
ATOM 1703 C CA . LEU A 1 220 ? 22.376 8.928 -3.830 1.00 77.88 220 LEU A CA 1
ATOM 1704 C C . LEU A 1 220 ? 22.431 7.629 -3.009 1.00 77.88 220 LEU A C 1
ATOM 1706 O O . LEU A 1 220 ? 21.841 6.621 -3.398 1.00 77.88 220 LEU A O 1
ATOM 1710 N N . THR A 1 221 ? 23.124 7.634 -1.868 1.00 77.50 221 THR A N 1
ATOM 1711 C CA . THR A 1 221 ? 23.440 6.406 -1.117 1.00 77.50 221 THR A CA 1
ATOM 1712 C C . THR A 1 221 ? 22.191 5.716 -0.575 1.00 77.50 221 THR A C 1
ATOM 1714 O O . THR A 1 221 ? 22.035 4.510 -0.742 1.00 77.50 221 THR A O 1
ATOM 1717 N N . LYS A 1 222 ? 21.264 6.482 0.016 1.00 74.25 222 LYS A N 1
ATOM 1718 C CA . LYS A 1 222 ? 20.012 5.943 0.569 1.00 74.25 222 LYS A CA 1
ATOM 1719 C C . LYS A 1 222 ? 19.040 5.517 -0.533 1.00 74.25 222 LYS A C 1
ATOM 1721 O O . LYS A 1 222 ? 18.303 4.549 -0.373 1.00 74.25 222 LYS A O 1
ATOM 1726 N N . MET A 1 223 ? 19.063 6.218 -1.665 1.00 77.44 223 MET A N 1
ATOM 1727 C CA . MET A 1 223 ? 18.192 5.906 -2.793 1.00 77.44 223 MET A CA 1
ATOM 1728 C C . MET A 1 223 ? 18.632 4.656 -3.548 1.00 77.44 223 MET A C 1
ATOM 1730 O O . MET A 1 223 ? 17.762 3.898 -3.950 1.00 77.44 223 MET A O 1
ATOM 1734 N N . LYS A 1 224 ? 19.934 4.361 -3.673 1.00 78.75 224 LYS A N 1
ATOM 1735 C CA . LYS A 1 224 ? 20.418 3.135 -4.342 1.00 78.75 224 LYS A CA 1
ATOM 1736 C C . LYS A 1 224 ? 19.842 1.845 -3.741 1.00 78.75 224 LYS A C 1
ATOM 1738 O O . LYS A 1 224 ? 19.457 0.950 -4.489 1.00 78.75 224 LYS A O 1
ATOM 1743 N N . GLU A 1 225 ? 19.743 1.757 -2.415 1.00 78.06 225 GLU A N 1
ATOM 1744 C CA . GLU A 1 225 ? 19.203 0.570 -1.734 1.00 78.06 225 GLU A CA 1
ATOM 1745 C C . GLU A 1 225 ? 17.694 0.406 -1.968 1.00 78.06 225 GLU A C 1
ATOM 1747 O O . GLU A 1 225 ? 17.238 -0.657 -2.395 1.00 78.06 225 GLU A O 1
ATOM 1752 N N . ILE A 1 226 ? 16.925 1.480 -1.756 1.00 75.19 226 ILE A N 1
ATOM 1753 C CA . ILE A 1 226 ? 15.470 1.494 -1.975 1.00 75.19 226 ILE A CA 1
ATOM 1754 C C . ILE A 1 226 ? 15.163 1.180 -3.444 1.00 75.19 226 ILE A C 1
ATOM 1756 O O . ILE A 1 226 ? 14.315 0.345 -3.759 1.00 75.19 226 ILE A O 1
ATOM 1760 N N . PHE A 1 227 ? 15.910 1.803 -4.351 1.00 81.56 227 PHE A N 1
ATOM 1761 C CA . PHE A 1 227 ? 15.736 1.671 -5.786 1.00 81.56 227 PHE A CA 1
ATOM 1762 C C . PHE A 1 227 ? 16.001 0.253 -6.284 1.00 81.56 227 PHE A C 1
ATOM 1764 O O . PHE A 1 227 ? 15.224 -0.252 -7.092 1.00 81.56 227 PHE A O 1
ATOM 1771 N N . GLY A 1 228 ? 17.055 -0.410 -5.796 1.00 81.75 228 GLY A N 1
ATOM 1772 C CA . GLY A 1 228 ? 17.392 -1.773 -6.208 1.00 81.75 228 GLY A CA 1
ATOM 1773 C C . GLY A 1 228 ? 16.266 -2.769 -5.917 1.00 81.75 228 GLY A C 1
ATOM 1774 O O . GLY A 1 228 ? 15.870 -3.534 -6.800 1.00 81.75 228 GLY A O 1
ATOM 1775 N N . ASN A 1 229 ? 15.698 -2.706 -4.709 1.00 82.62 229 ASN A N 1
ATOM 1776 C CA . ASN A 1 229 ? 14.626 -3.607 -4.286 1.00 82.62 229 ASN A CA 1
ATOM 1777 C C . ASN A 1 229 ? 13.316 -3.338 -5.039 1.00 82.62 229 ASN A C 1
ATOM 1779 O O . ASN A 1 229 ? 12.730 -4.266 -5.604 1.00 82.62 229 ASN A O 1
ATOM 1783 N N . THR A 1 230 ? 12.878 -2.076 -5.104 1.00 86.25 230 THR A N 1
ATOM 1784 C CA . THR A 1 230 ? 11.606 -1.716 -5.748 1.00 86.25 230 THR A CA 1
ATOM 1785 C C . THR A 1 230 ? 11.657 -1.959 -7.255 1.00 86.25 230 THR A C 1
ATOM 1787 O O . THR A 1 230 ? 10.765 -2.591 -7.818 1.00 86.25 230 THR A O 1
ATOM 1790 N N . THR A 1 231 ? 12.737 -1.544 -7.918 1.00 88.25 231 THR A N 1
ATOM 1791 C CA . THR A 1 231 ? 12.904 -1.722 -9.367 1.00 88.25 231 THR A CA 1
ATOM 1792 C C . THR A 1 231 ? 12.962 -3.200 -9.746 1.00 88.25 231 THR A C 1
ATOM 1794 O O . THR A 1 231 ? 12.317 -3.617 -10.711 1.00 88.25 231 THR A O 1
ATOM 1797 N N . GLY A 1 232 ? 13.695 -4.013 -8.975 1.00 87.88 232 GLY A N 1
ATOM 1798 C CA . GLY A 1 232 ? 13.756 -5.459 -9.182 1.00 87.88 232 GLY A CA 1
ATOM 1799 C C . GLY A 1 232 ? 12.379 -6.116 -9.060 1.00 87.88 232 GLY A C 1
ATOM 1800 O O . GLY A 1 232 ? 12.002 -6.917 -9.919 1.00 87.88 232 GLY A O 1
ATOM 1801 N N . GLY A 1 233 ? 11.600 -5.723 -8.046 1.00 89.88 233 GLY A N 1
ATOM 1802 C CA . GLY A 1 233 ? 10.218 -6.166 -7.859 1.00 89.88 233 GLY A CA 1
ATOM 1803 C C . GLY A 1 233 ? 9.310 -5.795 -9.034 1.00 89.88 233 GLY A C 1
ATOM 1804 O O . GLY A 1 233 ? 8.605 -6.658 -9.563 1.00 89.88 233 GLY A O 1
ATOM 1805 N N . THR A 1 234 ? 9.373 -4.548 -9.504 1.00 92.06 234 THR A N 1
ATOM 1806 C CA . THR A 1 234 ? 8.533 -4.071 -10.611 1.00 92.06 234 THR A CA 1
ATOM 1807 C C . THR A 1 234 ? 8.914 -4.719 -11.944 1.00 92.06 234 THR A C 1
ATOM 1809 O O . THR A 1 234 ? 8.033 -5.198 -12.657 1.00 92.06 234 THR A O 1
ATOM 1812 N N . ILE A 1 235 ? 10.207 -4.848 -12.269 1.00 90.88 235 ILE A N 1
ATOM 1813 C CA . ILE A 1 235 ? 10.668 -5.574 -13.470 1.00 90.88 235 ILE A CA 1
ATOM 1814 C C . ILE A 1 235 ? 10.211 -7.037 -13.423 1.00 90.88 235 ILE A C 1
ATOM 1816 O O . ILE A 1 235 ? 9.700 -7.566 -14.414 1.00 90.88 235 ILE A O 1
ATOM 1820 N N . HIS A 1 236 ? 10.341 -7.693 -12.266 1.00 91.81 236 HIS A N 1
ATOM 1821 C CA . HIS A 1 236 ? 9.846 -9.054 -12.090 1.00 91.81 236 HIS A CA 1
ATOM 1822 C C . HIS A 1 236 ? 8.333 -9.139 -12.327 1.00 91.81 236 HIS A C 1
ATOM 1824 O O . HIS A 1 236 ? 7.869 -10.038 -13.031 1.00 91.81 236 HIS A O 1
ATOM 1830 N N . ALA A 1 237 ? 7.560 -8.184 -11.801 1.00 91.50 237 ALA A N 1
ATOM 1831 C CA . ALA A 1 237 ? 6.120 -8.117 -12.017 1.00 91.50 237 ALA A CA 1
ATOM 1832 C C . ALA A 1 237 ? 5.761 -7.954 -13.504 1.00 91.50 237 ALA A C 1
ATOM 1834 O O . ALA A 1 237 ? 4.825 -8.609 -13.967 1.00 91.50 237 ALA A O 1
ATOM 1835 N N . VAL A 1 238 ? 6.512 -7.153 -14.271 1.00 91.50 238 VAL A N 1
ATOM 1836 C CA . VAL A 1 238 ? 6.314 -7.033 -15.727 1.00 91.50 238 VAL A CA 1
ATOM 1837 C C . VAL A 1 238 ? 6.612 -8.350 -16.441 1.00 91.50 238 VAL A C 1
ATOM 1839 O O . VAL A 1 238 ? 5.799 -8.804 -17.247 1.00 91.50 238 VAL A O 1
ATOM 1842 N N . HIS A 1 239 ? 7.726 -9.011 -16.116 1.00 91.44 239 HIS A N 1
ATOM 1843 C CA . HIS A 1 239 ? 8.056 -10.310 -16.705 1.00 91.44 239 HIS A CA 1
ATOM 1844 C C . HIS A 1 239 ? 7.003 -11.374 -16.391 1.00 91.44 239 HIS A C 1
ATOM 1846 O O . HIS A 1 239 ? 6.641 -12.157 -17.267 1.00 91.44 239 HIS A O 1
ATOM 1852 N N . LYS A 1 240 ? 6.437 -11.365 -15.179 1.00 92.81 240 LYS A N 1
ATOM 1853 C CA . LYS A 1 240 ? 5.295 -12.221 -14.844 1.00 92.81 240 LYS A CA 1
ATOM 1854 C C . LYS A 1 240 ? 4.083 -11.933 -15.726 1.00 92.81 240 LYS A C 1
ATOM 1856 O O . LYS A 1 240 ? 3.433 -12.873 -16.166 1.00 92.81 240 LYS A O 1
ATOM 1861 N N . CYS A 1 241 ? 3.808 -10.670 -16.058 1.00 91.69 241 CYS A N 1
ATOM 1862 C CA . CYS A 1 241 ? 2.676 -10.323 -16.921 1.00 91.69 241 CYS A CA 1
ATOM 1863 C C . CYS A 1 241 ? 2.765 -10.945 -18.321 1.00 91.69 241 CYS A C 1
ATOM 1865 O O . CYS A 1 241 ? 1.713 -11.190 -18.913 1.00 91.69 241 CYS A O 1
ATOM 1867 N N . ILE A 1 242 ? 3.972 -11.202 -18.835 1.00 92.81 242 ILE A N 1
ATOM 1868 C CA . ILE A 1 242 ? 4.214 -11.804 -20.160 1.00 92.81 242 ILE A CA 1
ATOM 1869 C C . ILE A 1 242 ? 4.472 -13.315 -20.117 1.00 92.81 242 ILE A C 1
ATOM 1871 O O . ILE A 1 242 ? 4.599 -13.950 -21.163 1.00 92.81 242 ILE A O 1
ATOM 1875 N N . GLU A 1 243 ? 4.553 -13.905 -18.925 1.00 94.19 243 GLU A N 1
ATOM 1876 C CA . GLU A 1 243 ? 4.803 -15.333 -18.766 1.00 94.19 243 GLU A CA 1
ATOM 1877 C C . GLU A 1 243 ? 3.581 -16.152 -19.207 1.00 94.19 243 GLU A C 1
ATOM 1879 O O . GLU A 1 243 ? 2.425 -15.838 -18.896 1.00 94.19 243 GLU A O 1
ATOM 1884 N N . VAL A 1 244 ? 3.843 -17.231 -19.945 1.00 95.19 244 VAL A N 1
ATOM 1885 C CA . VAL A 1 244 ? 2.807 -18.179 -20.365 1.00 95.19 244 VAL A CA 1
ATOM 1886 C C . VAL A 1 244 ? 2.168 -18.796 -19.126 1.00 95.19 244 VAL A C 1
ATOM 1888 O O . VAL A 1 244 ? 2.859 -19.125 -18.167 1.00 95.19 244 VAL A O 1
ATOM 1891 N N . ASN A 1 245 ? 0.849 -18.976 -19.145 1.00 94.81 245 ASN A N 1
ATOM 1892 C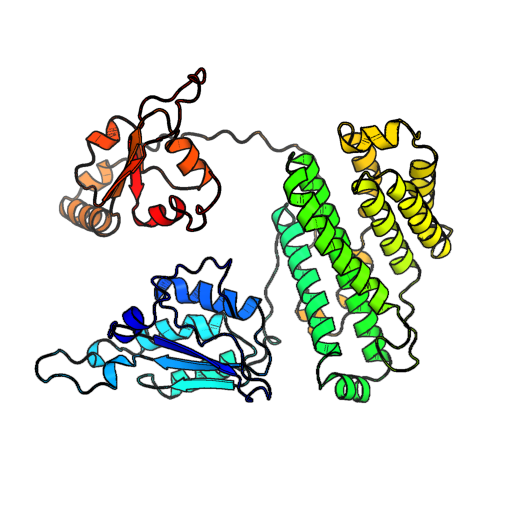 CA . ASN A 1 245 ? 0.076 -19.498 -18.014 1.00 94.81 245 ASN A CA 1
ATOM 1893 C C . ASN A 1 245 ? -0.001 -18.574 -16.802 1.00 94.81 245 ASN A C 1
ATOM 1895 O O . ASN A 1 245 ? -0.622 -18.956 -15.810 1.00 94.81 245 ASN A O 1
ATOM 1899 N N . TYR A 1 246 ? 0.581 -17.368 -16.851 1.00 94.88 246 TYR A N 1
ATOM 1900 C CA . TYR A 1 246 ? 0.395 -16.439 -15.753 1.00 94.88 246 TYR A CA 1
ATOM 1901 C C . TYR A 1 246 ? -1.093 -16.122 -15.652 1.00 94.88 246 TYR A C 1
ATOM 1903 O O . TYR A 1 246 ? -1.715 -16.491 -14.672 1.00 94.88 246 TYR A O 1
ATOM 1911 N N . TRP A 1 247 ? -1.719 -15.476 -16.626 1.00 94.44 247 TRP A N 1
ATOM 1912 C CA . TRP A 1 247 ? -3.100 -14.993 -16.463 1.00 94.44 247 TRP A CA 1
ATOM 1913 C C . TRP A 1 247 ? -4.167 -16.091 -16.434 1.00 94.44 247 TRP A C 1
ATOM 1915 O O . TRP A 1 247 ? -5.069 -16.047 -15.598 1.00 94.44 247 TRP A O 1
ATOM 1925 N N . GLN A 1 248 ? -4.033 -17.077 -17.315 1.00 94.06 248 GLN A N 1
ATOM 1926 C CA . GLN A 1 248 ? -4.884 -18.260 -17.429 1.00 94.06 248 GLN A CA 1
ATOM 1927 C C . GLN A 1 248 ? -4.071 -19.391 -18.056 1.00 94.06 248 GLN A C 1
ATOM 1929 O O . GLN A 1 248 ? -3.119 -19.124 -18.793 1.00 94.06 248 GLN A O 1
ATOM 1934 N N . GLU A 1 249 ? -4.468 -20.640 -17.815 1.00 94.06 249 GLU A N 1
ATOM 1935 C CA . GLU A 1 249 ? -3.840 -21.803 -18.442 1.00 94.06 249 GLU A CA 1
ATOM 1936 C C . GLU A 1 249 ? -3.829 -21.655 -19.975 1.00 94.06 249 GLU A C 1
ATOM 1938 O O . GLU A 1 249 ? -4.833 -21.309 -20.593 1.00 94.06 249 GLU A O 1
ATOM 1943 N N . ARG A 1 250 ? -2.667 -21.897 -20.586 1.00 92.00 250 ARG A N 1
ATOM 1944 C CA . ARG A 1 250 ? -2.366 -21.804 -22.025 1.00 92.00 250 ARG A CA 1
ATOM 1945 C C . ARG A 1 250 ? -2.460 -20.408 -22.635 1.00 92.00 250 ARG A C 1
ATOM 1947 O O . ARG A 1 250 ? -2.219 -20.261 -23.832 1.00 92.00 250 ARG A O 1
ATOM 1954 N N . ARG A 1 251 ? -2.749 -19.371 -21.846 1.00 92.38 251 ARG A N 1
ATOM 1955 C CA . ARG A 1 251 ? -2.764 -17.995 -22.345 1.00 92.38 251 ARG A CA 1
ATOM 1956 C C . ARG A 1 251 ? -1.344 -17.457 -22.452 1.00 92.38 251 ARG A C 1
ATOM 1958 O O . ARG A 1 251 ? -0.577 -17.474 -21.488 1.00 92.38 251 ARG A O 1
ATOM 1965 N N . THR A 1 252 ? -1.023 -16.927 -23.625 1.00 91.06 252 THR A N 1
ATOM 1966 C CA . THR A 1 252 ? 0.147 -16.076 -23.845 1.00 91.06 252 THR A CA 1
ATOM 1967 C C . THR A 1 252 ? -0.331 -14.637 -23.903 1.00 91.06 252 THR A C 1
ATOM 1969 O O . THR A 1 252 ? -1.113 -14.300 -24.792 1.00 91.06 252 THR A O 1
ATOM 1972 N N . SER A 1 253 ? 0.119 -13.785 -22.985 1.00 86.56 253 SER A N 1
ATOM 1973 C CA . SER A 1 253 ? -0.095 -12.352 -23.156 1.00 86.56 253 SER A CA 1
ATOM 1974 C C . SER A 1 253 ? 0.990 -11.796 -24.074 1.00 86.56 253 SER A C 1
ATOM 1976 O O . SER A 1 253 ? 2.156 -12.188 -23.998 1.00 86.56 253 SER A O 1
ATOM 1978 N N . LYS A 1 254 ? 0.603 -10.902 -24.978 1.00 87.19 254 LYS A N 1
ATOM 1979 C CA . LYS A 1 254 ? 1.546 -10.126 -25.779 1.00 87.19 254 LYS A CA 1
ATOM 1980 C C . LYS A 1 254 ? 1.154 -8.663 -25.642 1.00 87.19 254 LYS A C 1
ATOM 1982 O O . LYS A 1 254 ? 0.281 -8.214 -26.383 1.00 87.19 254 LYS A O 1
ATOM 1987 N N . PRO A 1 255 ? 1.749 -7.931 -24.685 1.00 88.94 255 PRO A N 1
ATOM 1988 C CA . PRO A 1 255 ? 1.613 -6.486 -24.645 1.00 88.94 255 PRO A CA 1
ATOM 1989 C C . PRO A 1 255 ? 2.007 -5.894 -26.000 1.00 88.94 255 PRO A C 1
ATOM 1991 O O . PRO A 1 255 ? 2.778 -6.496 -26.755 1.00 88.94 255 PRO A O 1
ATOM 1994 N N . LEU A 1 256 ? 1.490 -4.705 -26.303 1.00 88.50 256 LEU A N 1
ATOM 1995 C CA . LEU A 1 256 ? 1.858 -3.982 -27.516 1.00 88.50 256 LEU A CA 1
ATOM 1996 C C . LEU A 1 256 ? 3.387 -3.896 -27.621 1.00 88.50 256 LEU A C 1
ATOM 1998 O O . LEU A 1 256 ? 4.052 -3.503 -26.662 1.00 88.50 256 LEU A O 1
ATOM 2002 N N . SER A 1 257 ? 3.948 -4.228 -28.789 1.00 92.00 257 SER A N 1
ATOM 2003 C CA . SER A 1 257 ? 5.404 -4.246 -29.012 1.00 92.00 257 SER A CA 1
ATOM 2004 C C . SER A 1 257 ? 6.072 -2.932 -28.605 1.00 92.00 257 SER A C 1
ATOM 2006 O O . SER A 1 257 ? 7.165 -2.940 -28.052 1.00 92.00 257 SER A O 1
ATOM 2008 N N . ARG A 1 258 ? 5.372 -1.806 -28.785 1.00 90.94 258 ARG A N 1
ATOM 2009 C CA . ARG A 1 258 ? 5.825 -0.488 -28.332 1.00 90.94 258 ARG A CA 1
ATOM 2010 C C . ARG A 1 258 ? 5.992 -0.393 -26.814 1.00 90.94 258 ARG A C 1
ATOM 2012 O O . ARG A 1 258 ? 6.987 0.147 -26.355 1.00 90.94 258 ARG A O 1
ATOM 2019 N N . LEU A 1 259 ? 5.059 -0.934 -26.033 1.00 90.31 259 LEU A N 1
ATOM 2020 C CA . LEU A 1 259 ? 5.149 -0.923 -24.570 1.00 90.31 259 LEU A CA 1
ATOM 2021 C C . LEU A 1 259 ? 6.291 -1.818 -24.070 1.00 90.31 259 LEU A C 1
ATOM 2023 O O . LEU A 1 259 ? 6.994 -1.452 -23.130 1.00 90.31 259 LEU A O 1
ATOM 2027 N N . LEU A 1 260 ? 6.522 -2.956 -24.734 1.00 92.12 260 LEU A N 1
ATOM 2028 C CA . LEU A 1 260 ? 7.681 -3.812 -24.462 1.00 92.12 260 LEU A CA 1
ATOM 2029 C C . LEU A 1 260 ? 8.992 -3.094 -24.786 1.00 92.12 260 LEU A C 1
ATOM 2031 O O . LEU A 1 260 ? 9.918 -3.147 -23.982 1.00 92.12 260 LEU A O 1
ATOM 2035 N N . ALA A 1 261 ? 9.063 -2.387 -25.917 1.00 93.31 261 ALA A N 1
ATOM 2036 C CA . ALA A 1 261 ? 10.233 -1.591 -26.271 1.00 93.31 261 ALA A CA 1
ATOM 2037 C C . ALA A 1 261 ? 10.544 -0.534 -25.200 1.00 93.31 261 ALA A C 1
ATOM 2039 O O . ALA A 1 261 ? 11.678 -0.480 -24.730 1.00 93.31 261 ALA A O 1
ATOM 2040 N N . ILE A 1 262 ? 9.537 0.219 -24.738 1.00 90.50 262 ILE A N 1
ATOM 2041 C CA . ILE A 1 262 ? 9.710 1.213 -23.665 1.00 90.50 262 ILE A CA 1
ATOM 2042 C C . ILE A 1 262 ? 10.179 0.532 -22.372 1.00 90.50 262 ILE A C 1
ATOM 2044 O O . ILE A 1 262 ? 11.129 0.991 -21.750 1.00 90.50 262 ILE A O 1
ATOM 2048 N N . MET A 1 263 ? 9.581 -0.594 -21.974 1.00 92.31 263 MET A N 1
ATOM 2049 C CA . MET A 1 263 ? 10.010 -1.329 -20.777 1.00 92.31 263 MET A CA 1
ATOM 2050 C C . MET A 1 263 ? 11.487 -1.750 -20.855 1.00 92.31 263 MET A C 1
ATOM 2052 O O . MET A 1 263 ? 12.241 -1.543 -19.904 1.00 92.31 263 MET A O 1
ATOM 2056 N N . TYR A 1 264 ? 11.919 -2.313 -21.984 1.00 93.56 264 TYR A N 1
ATOM 2057 C CA . TYR A 1 264 ? 13.307 -2.734 -22.174 1.00 93.56 264 TYR A CA 1
ATOM 2058 C C . TYR A 1 264 ? 14.274 -1.548 -22.284 1.00 93.56 264 TYR A C 1
ATOM 2060 O O . TYR A 1 264 ? 15.400 -1.645 -21.795 1.00 93.56 264 TYR A O 1
ATOM 2068 N N . GLN A 1 265 ? 13.841 -0.414 -22.844 1.00 92.38 265 GLN A N 1
ATOM 2069 C CA . GLN A 1 265 ? 14.589 0.842 -22.758 1.00 92.38 265 GLN A CA 1
ATOM 2070 C C . GLN A 1 265 ? 14.783 1.242 -21.296 1.00 92.38 265 GLN A C 1
ATOM 2072 O O . GLN A 1 265 ? 15.921 1.406 -20.873 1.00 92.38 265 GLN A O 1
ATOM 2077 N N . GLN A 1 266 ? 13.714 1.306 -20.493 1.00 89.19 266 GLN A N 1
ATOM 2078 C CA . GLN A 1 266 ? 13.821 1.642 -19.069 1.00 89.19 266 GLN A CA 1
ATOM 2079 C C . GLN A 1 266 ? 14.749 0.668 -18.329 1.00 89.19 266 GLN A C 1
ATOM 2081 O O . GLN A 1 266 ? 15.627 1.095 -17.588 1.00 89.19 266 GLN A O 1
ATOM 2086 N N . GLN A 1 267 ? 14.652 -0.638 -18.590 1.00 90.69 267 GLN A N 1
ATOM 2087 C CA . GLN A 1 267 ? 15.565 -1.632 -18.018 1.00 90.69 267 GLN A CA 1
ATOM 2088 C C . GLN A 1 267 ? 17.035 -1.379 -18.394 1.00 90.69 267 GLN A C 1
ATOM 2090 O O . GLN A 1 267 ? 17.916 -1.541 -17.548 1.00 90.69 267 GLN A O 1
ATOM 2095 N N . ALA A 1 268 ? 17.314 -0.967 -19.635 1.00 91.62 268 ALA A N 1
ATOM 2096 C CA . ALA A 1 268 ? 18.664 -0.604 -20.056 1.00 91.62 268 ALA A CA 1
ATOM 2097 C C . ALA A 1 268 ? 19.192 0.612 -19.284 1.00 91.62 268 ALA A C 1
ATOM 2099 O O . ALA A 1 268 ? 20.328 0.605 -18.815 1.00 91.62 268 ALA A O 1
ATOM 2100 N N . MET A 1 269 ? 18.346 1.622 -19.092 1.00 88.06 269 MET A N 1
ATOM 2101 C CA . MET A 1 269 ? 18.672 2.845 -18.354 1.00 88.06 269 MET A CA 1
ATOM 2102 C C . MET A 1 269 ? 18.991 2.536 -16.891 1.00 88.06 269 MET A C 1
ATOM 2104 O O . MET A 1 269 ? 20.007 2.979 -16.363 1.00 88.06 269 MET A O 1
ATOM 2108 N N . LEU A 1 270 ? 18.164 1.706 -16.256 1.00 85.50 270 LEU A N 1
ATOM 2109 C CA . LEU A 1 270 ? 18.350 1.253 -14.878 1.00 85.50 270 LEU A CA 1
ATOM 2110 C C . LEU A 1 270 ? 19.654 0.471 -14.705 1.00 85.50 270 LEU A C 1
ATOM 2112 O O . LEU A 1 270 ? 20.383 0.683 -13.739 1.00 85.50 270 LEU A O 1
ATOM 2116 N N . ALA A 1 271 ? 19.978 -0.395 -15.667 1.00 87.69 271 ALA A N 1
ATOM 2117 C CA . ALA A 1 271 ? 21.239 -1.122 -15.674 1.00 87.69 271 ALA A CA 1
ATOM 2118 C C . ALA A 1 271 ? 22.445 -0.170 -15.768 1.00 87.69 271 ALA A C 1
ATOM 2120 O O . ALA A 1 271 ? 23.438 -0.384 -15.075 1.00 87.69 271 ALA A O 1
ATOM 2121 N N . LEU A 1 272 ? 22.366 0.897 -16.568 1.00 86.25 272 LEU A N 1
ATOM 2122 C CA . LEU A 1 272 ? 23.437 1.898 -16.654 1.00 86.25 272 LEU A CA 1
ATOM 2123 C C . LEU A 1 272 ? 23.619 2.668 -15.339 1.00 86.25 272 LEU A C 1
ATOM 2125 O O . LEU A 1 272 ? 24.751 2.879 -14.914 1.00 86.25 272 LEU A O 1
ATOM 2129 N N . LEU A 1 273 ? 22.524 3.023 -14.663 1.00 82.00 273 LEU A N 1
ATOM 2130 C CA . LEU A 1 273 ? 22.563 3.752 -13.392 1.00 82.00 273 LEU A CA 1
ATOM 2131 C C . LEU A 1 273 ? 23.131 2.943 -12.216 1.00 82.00 273 LEU A C 1
ATOM 2133 O O . LEU A 1 273 ? 23.657 3.538 -11.276 1.00 82.00 273 LEU A O 1
ATOM 2137 N N . ASP A 1 274 ? 23.050 1.608 -12.251 1.00 81.00 274 ASP A N 1
ATOM 2138 C CA . ASP A 1 274 ? 23.654 0.737 -11.225 1.00 81.00 274 ASP A CA 1
ATOM 2139 C C . ASP A 1 274 ? 25.198 0.794 -11.251 1.00 81.00 274 ASP A C 1
ATOM 2141 O O . ASP A 1 274 ? 25.854 0.377 -10.299 1.00 81.00 274 ASP A O 1
ATOM 2145 N N . GLY A 1 275 ? 25.801 1.330 -12.323 1.00 74.44 275 GLY A N 1
ATOM 2146 C CA . GLY A 1 275 ? 27.229 1.665 -12.393 1.00 74.44 275 GLY A CA 1
ATOM 2147 C C . GLY A 1 275 ? 28.198 0.474 -12.375 1.00 74.44 275 GLY A C 1
ATOM 2148 O O . GLY A 1 275 ? 29.412 0.663 -12.372 1.00 74.44 275 GLY A O 1
ATOM 2149 N N . LYS A 1 276 ? 27.711 -0.773 -12.366 1.00 75.19 276 LYS A N 1
ATOM 2150 C CA . LYS A 1 276 ? 28.571 -1.967 -12.379 1.00 75.19 276 LYS A CA 1
ATOM 2151 C C . LYS A 1 276 ? 28.987 -2.306 -13.811 1.00 75.19 276 LYS A C 1
ATOM 2153 O O . LYS A 1 276 ? 28.156 -2.432 -14.689 1.00 75.19 276 LYS A O 1
ATOM 2158 N N . ILE A 1 277 ? 30.259 -2.601 -14.074 1.00 55.25 277 ILE A N 1
ATOM 2159 C CA . ILE A 1 277 ? 30.752 -2.904 -15.442 1.00 55.25 277 ILE A CA 1
ATOM 2160 C C . ILE A 1 277 ? 29.959 -4.036 -16.137 1.00 55.25 277 ILE A C 1
ATOM 2162 O O . ILE A 1 277 ? 29.678 -3.970 -17.336 1.00 55.25 277 ILE A O 1
ATOM 2166 N N . ASN A 1 278 ? 29.521 -5.049 -15.381 1.00 68.94 278 ASN A N 1
ATOM 2167 C CA . ASN A 1 278 ? 28.710 -6.157 -15.902 1.00 68.94 278 ASN A CA 1
ATOM 2168 C C . ASN A 1 278 ? 27.298 -5.731 -16.353 1.00 68.94 278 ASN A C 1
ATOM 2170 O O . ASN A 1 278 ? 26.631 -6.476 -17.077 1.00 68.94 278 ASN A O 1
ATOM 2174 N N . THR A 1 279 ? 26.838 -4.540 -15.966 1.00 80.69 279 THR A N 1
ATOM 2175 C CA . THR A 1 279 ? 25.523 -4.012 -16.337 1.00 80.69 279 THR A CA 1
ATOM 2176 C C . THR A 1 279 ? 25.528 -3.346 -17.702 1.00 80.69 279 THR A C 1
ATOM 2178 O O . THR A 1 279 ? 24.478 -3.335 -18.328 1.00 80.69 279 THR A O 1
ATOM 2181 N N . ALA A 1 280 ? 26.674 -2.919 -18.250 1.00 86.38 280 ALA A N 1
ATOM 2182 C CA . ALA A 1 280 ? 26.734 -2.377 -19.613 1.00 86.38 280 ALA A CA 1
ATOM 2183 C C . ALA A 1 280 ? 26.328 -3.426 -20.666 1.00 86.38 280 ALA A C 1
ATOM 2185 O O . ALA A 1 280 ? 25.568 -3.134 -21.587 1.00 86.38 280 ALA A O 1
ATOM 2186 N N . ALA A 1 281 ? 26.763 -4.679 -20.492 1.00 89.62 281 ALA A N 1
ATOM 2187 C CA . ALA A 1 281 ? 26.315 -5.789 -21.333 1.00 89.62 281 ALA A CA 1
ATOM 2188 C C . ALA A 1 281 ? 24.822 -6.102 -21.123 1.00 89.62 281 ALA A C 1
ATOM 2190 O O . ALA A 1 281 ? 24.124 -6.457 -22.069 1.00 89.62 281 ALA A O 1
ATOM 2191 N N . GLY A 1 282 ? 24.322 -5.964 -19.890 1.00 89.94 282 GLY A N 1
ATOM 2192 C CA . GLY A 1 282 ? 22.895 -6.086 -19.582 1.00 89.94 282 GLY A CA 1
ATOM 2193 C C . GLY A 1 282 ? 22.055 -4.995 -20.250 1.00 89.94 282 GLY A C 1
ATOM 2194 O O . GLY A 1 282 ? 21.041 -5.309 -20.868 1.00 89.94 282 GLY A O 1
ATOM 2195 N N . ALA A 1 283 ? 22.518 -3.747 -20.192 1.00 92.44 283 ALA A N 1
ATOM 2196 C CA . ALA A 1 283 ? 21.891 -2.591 -20.810 1.00 92.44 283 ALA A CA 1
ATOM 2197 C C . ALA A 1 283 ? 21.866 -2.716 -22.333 1.00 92.44 283 ALA A C 1
ATOM 2199 O O . ALA A 1 283 ? 20.825 -2.504 -22.947 1.00 92.44 283 ALA A O 1
ATOM 2200 N N . LEU A 1 284 ? 22.980 -3.145 -22.937 1.00 94.50 284 LEU A N 1
ATOM 2201 C CA . LEU A 1 284 ? 23.049 -3.370 -24.377 1.00 94.50 284 LEU A CA 1
ATOM 2202 C C . LEU A 1 284 ? 22.100 -4.494 -24.823 1.00 94.50 284 LEU A C 1
ATOM 2204 O O . LEU A 1 284 ? 21.377 -4.342 -25.800 1.00 94.50 284 LEU A O 1
ATOM 2208 N N . ARG A 1 285 ? 22.019 -5.599 -24.069 1.00 95.00 285 ARG A N 1
ATOM 2209 C CA . ARG A 1 285 ? 21.028 -6.649 -24.355 1.00 95.00 285 ARG A CA 1
ATOM 2210 C C . ARG A 1 285 ? 19.600 -6.122 -24.257 1.00 95.00 285 ARG A C 1
ATOM 2212 O O . ARG A 1 285 ? 18.786 -6.431 -25.118 1.00 95.00 285 ARG A O 1
ATOM 2219 N N . ALA A 1 286 ? 19.291 -5.343 -23.223 1.00 93.81 286 ALA A N 1
ATOM 2220 C CA . ALA A 1 286 ? 17.961 -4.775 -23.050 1.00 93.81 286 ALA A CA 1
ATOM 2221 C C . ALA A 1 286 ? 17.607 -3.813 -24.201 1.00 93.81 286 ALA A C 1
ATOM 2223 O O . ALA A 1 286 ? 16.539 -3.954 -24.791 1.00 93.81 286 ALA A O 1
ATOM 2224 N N . ILE A 1 287 ? 18.512 -2.914 -24.608 1.00 96.81 287 ILE A N 1
ATOM 2225 C CA . ILE A 1 287 ? 18.244 -1.988 -25.721 1.00 96.81 287 ILE A CA 1
ATOM 2226 C C . ILE A 1 287 ? 18.138 -2.710 -27.074 1.00 96.81 287 ILE A C 1
ATOM 2228 O O . ILE A 1 287 ? 17.283 -2.356 -27.882 1.00 96.81 287 ILE A O 1
ATOM 2232 N N . ASP A 1 288 ? 18.929 -3.761 -27.310 1.00 97.00 288 ASP A N 1
ATOM 2233 C CA . ASP A 1 288 ? 18.817 -4.588 -28.518 1.00 97.00 288 ASP A CA 1
ATOM 2234 C C . ASP A 1 288 ? 17.453 -5.292 -28.582 1.00 97.00 288 ASP A C 1
ATOM 2236 O O . ASP A 1 288 ? 16.813 -5.330 -29.637 1.00 97.00 288 ASP A O 1
ATOM 2240 N N . ILE A 1 289 ? 16.961 -5.795 -27.443 1.00 95.38 289 ILE A N 1
ATOM 2241 C CA . ILE A 1 289 ? 15.611 -6.356 -27.349 1.00 95.38 289 ILE A CA 1
ATOM 2242 C C . ILE A 1 289 ? 14.565 -5.268 -27.626 1.00 95.38 289 ILE A C 1
ATOM 2244 O O . ILE A 1 289 ? 13.646 -5.507 -28.411 1.00 95.38 289 ILE A O 1
ATOM 2248 N N . ALA A 1 290 ? 14.710 -4.066 -27.062 1.00 95.56 290 ALA A N 1
ATOM 2249 C CA . ALA A 1 290 ? 13.798 -2.956 -27.339 1.00 95.56 290 ALA A CA 1
ATOM 2250 C C . ALA A 1 290 ? 13.730 -2.612 -28.839 1.00 95.56 290 ALA A C 1
ATOM 2252 O O . ALA A 1 290 ? 12.638 -2.501 -29.398 1.00 95.56 290 ALA A O 1
ATOM 2253 N N . ILE A 1 291 ? 14.884 -2.527 -29.511 1.00 96.88 291 ILE A N 1
ATOM 2254 C CA . ILE A 1 291 ? 14.981 -2.288 -30.960 1.00 96.88 291 ILE A CA 1
ATOM 2255 C C . ILE A 1 291 ? 14.343 -3.435 -31.746 1.00 96.88 291 ILE A C 1
ATOM 2257 O O . ILE A 1 291 ? 13.672 -3.187 -32.742 1.00 96.88 291 ILE A O 1
ATOM 2261 N N . SER A 1 292 ? 14.477 -4.687 -31.297 1.00 97.06 292 SER A N 1
ATOM 2262 C CA . SER A 1 292 ? 13.816 -5.817 -31.965 1.00 97.06 292 SER A CA 1
ATOM 2263 C C . SER A 1 292 ? 12.284 -5.702 -31.957 1.00 97.06 292 SER A C 1
ATOM 2265 O O . SER A 1 292 ? 11.631 -6.115 -32.916 1.00 97.06 292 SER A O 1
ATOM 2267 N N . PHE A 1 293 ? 11.708 -5.088 -30.916 1.00 94.88 293 PHE A N 1
ATOM 2268 C CA . PHE A 1 293 ? 10.273 -4.817 -30.834 1.00 94.88 293 PHE A CA 1
ATOM 2269 C C . PHE A 1 293 ? 9.846 -3.570 -31.615 1.00 94.88 293 PHE A C 1
ATOM 2271 O O . PHE A 1 293 ? 8.716 -3.524 -32.101 1.00 94.88 293 PHE A O 1
ATOM 2278 N N . CYS A 1 294 ? 10.713 -2.560 -31.730 1.00 96.00 294 CYS A N 1
ATOM 2279 C CA . CYS A 1 294 ? 10.459 -1.316 -32.461 1.00 96.00 294 CYS A CA 1
ATOM 2280 C C . CYS A 1 294 ? 11.695 -0.889 -33.280 1.00 96.00 294 CYS A C 1
ATOM 2282 O O . CYS A 1 294 ? 12.409 0.032 -32.881 1.00 96.00 294 CYS A O 1
ATOM 2284 N N . PRO A 1 295 ? 11.938 -1.496 -34.461 1.00 96.81 295 PRO A N 1
ATOM 2285 C CA . PRO A 1 295 ? 13.176 -1.276 -35.220 1.00 96.81 295 PRO A CA 1
ATOM 2286 C C . PRO A 1 295 ? 13.390 0.166 -35.684 1.00 96.81 295 PRO A C 1
ATOM 2288 O O . PRO A 1 295 ? 14.525 0.582 -35.880 1.00 96.81 295 PRO A O 1
ATOM 2291 N N . ASN A 1 296 ? 12.304 0.926 -35.848 1.00 95.25 296 ASN A N 1
ATOM 2292 C CA . ASN A 1 296 ? 12.321 2.313 -36.319 1.00 95.25 296 ASN A CA 1
ATOM 2293 C C . ASN A 1 296 ? 12.356 3.345 -35.177 1.00 95.25 296 ASN A C 1
ATOM 2295 O O . ASN A 1 296 ? 12.230 4.542 -35.439 1.00 95.25 296 ASN A O 1
ATOM 2299 N N . ASP A 1 297 ? 12.472 2.901 -33.923 1.00 92.94 297 ASP A N 1
ATOM 2300 C CA . ASP A 1 297 ? 12.566 3.789 -32.769 1.00 92.94 297 ASP A CA 1
ATOM 2301 C C . ASP A 1 297 ? 13.947 4.461 -32.729 1.00 92.94 297 ASP A C 1
ATOM 2303 O O . ASP A 1 297 ? 14.968 3.840 -32.420 1.00 92.94 297 ASP A O 1
ATOM 2307 N N . LYS A 1 298 ? 13.968 5.750 -33.075 1.00 93.69 298 LYS A N 1
ATOM 2308 C CA . LYS A 1 298 ? 15.190 6.557 -33.130 1.00 93.69 298 LYS A CA 1
ATOM 2309 C C . LYS A 1 298 ? 15.821 6.740 -31.753 1.00 93.69 298 LYS A C 1
ATOM 2311 O O . LYS A 1 298 ? 17.045 6.807 -31.672 1.00 93.69 298 LYS A O 1
ATOM 2316 N N . ASP A 1 299 ? 15.018 6.784 -30.694 1.00 88.62 299 ASP A N 1
ATOM 2317 C CA . ASP A 1 299 ? 15.506 6.972 -29.331 1.00 88.62 299 ASP A CA 1
ATOM 2318 C C . ASP A 1 299 ? 16.200 5.694 -28.858 1.00 88.62 299 ASP A C 1
ATOM 2320 O O . ASP A 1 299 ? 17.323 5.745 -28.357 1.00 88.62 299 ASP A O 1
ATOM 2324 N N . ALA A 1 300 ? 15.609 4.526 -29.138 1.00 91.50 300 ALA A N 1
ATOM 2325 C CA . ALA A 1 300 ? 16.241 3.232 -28.873 1.00 91.50 300 ALA A CA 1
ATOM 2326 C C . ALA A 1 300 ? 17.601 3.098 -29.580 1.00 91.50 300 ALA A C 1
ATOM 2328 O O . ALA A 1 300 ? 18.596 2.686 -28.978 1.00 91.50 300 ALA A O 1
ATOM 2329 N N . GLN A 1 301 ? 17.648 3.471 -30.864 1.00 94.62 301 GLN A N 1
ATOM 2330 C CA . GLN A 1 301 ? 18.869 3.438 -31.669 1.00 94.62 301 GLN A CA 1
ATOM 2331 C C . GLN A 1 301 ? 19.931 4.404 -31.131 1.00 94.62 301 GLN A C 1
ATOM 2333 O O . GLN A 1 301 ? 21.091 4.007 -30.999 1.00 94.62 301 GLN A O 1
ATOM 2338 N N . LYS A 1 302 ? 19.537 5.634 -30.767 1.00 92.94 302 LYS A N 1
ATOM 2339 C CA . LYS A 1 302 ? 20.427 6.624 -30.146 1.00 92.94 302 LYS A CA 1
ATOM 2340 C C . LYS A 1 302 ? 20.991 6.088 -28.827 1.00 92.94 302 LYS A C 1
ATOM 2342 O O . LYS A 1 302 ? 22.208 6.060 -28.656 1.00 92.94 302 LYS A O 1
ATOM 2347 N N . GLY A 1 303 ? 20.137 5.570 -27.944 1.00 90.94 303 GLY A N 1
ATOM 2348 C CA . GLY A 1 303 ? 20.555 4.974 -26.673 1.00 90.94 303 GLY A CA 1
ATOM 2349 C C . GLY A 1 303 ? 21.551 3.828 -26.863 1.00 90.94 303 GLY A C 1
ATOM 2350 O O . GLY A 1 303 ? 22.565 3.759 -26.169 1.00 90.94 303 GLY A O 1
ATOM 2351 N N . ARG A 1 304 ? 21.336 2.970 -27.868 1.00 95.00 304 ARG A N 1
ATOM 2352 C CA . ARG A 1 304 ? 22.289 1.912 -28.226 1.00 95.00 304 ARG A CA 1
ATOM 2353 C C . ARG A 1 304 ? 23.646 2.471 -28.652 1.00 95.00 304 ARG A C 1
ATOM 2355 O O . ARG A 1 304 ? 24.661 1.976 -28.165 1.00 95.00 304 ARG A O 1
ATOM 2362 N N . THR A 1 305 ? 23.679 3.472 -29.538 1.00 94.31 305 THR A N 1
ATOM 2363 C CA . THR A 1 305 ? 24.943 4.108 -29.957 1.00 94.31 305 THR A CA 1
ATOM 2364 C C . THR A 1 305 ? 25.684 4.702 -28.763 1.00 94.31 305 THR A C 1
ATOM 2366 O O . THR A 1 305 ? 26.853 4.391 -28.570 1.00 94.31 305 THR A O 1
ATOM 2369 N N . THR A 1 306 ? 24.983 5.401 -27.863 1.00 90.94 306 THR A N 1
ATOM 2370 C CA . THR A 1 306 ? 25.571 5.948 -26.634 1.00 90.94 306 THR A CA 1
ATOM 2371 C C . THR A 1 306 ? 26.221 4.863 -25.767 1.00 90.94 306 THR A C 1
ATOM 2373 O O . THR A 1 306 ? 27.356 5.030 -25.325 1.00 90.94 306 THR A O 1
ATOM 2376 N N . ILE A 1 307 ? 25.562 3.717 -25.552 1.00 90.50 307 ILE A N 1
ATOM 2377 C CA . ILE A 1 307 ? 26.104 2.614 -24.729 1.00 90.50 307 ILE A CA 1
ATOM 2378 C C . ILE A 1 307 ? 27.372 1.996 -25.346 1.00 90.50 307 ILE A C 1
ATOM 2380 O O . ILE A 1 307 ? 28.307 1.620 -24.621 1.00 90.50 307 ILE A O 1
ATOM 2384 N N . VAL A 1 308 ? 27.390 1.859 -26.676 1.00 92.25 308 VAL A N 1
ATOM 2385 C CA . VAL A 1 308 ? 28.508 1.277 -27.435 1.00 92.25 308 VAL A CA 1
ATOM 2386 C C . VAL A 1 308 ? 29.702 2.227 -27.462 1.00 92.25 308 VAL A C 1
ATOM 2388 O O . VAL A 1 308 ? 30.817 1.791 -27.181 1.00 92.25 308 VAL A O 1
ATOM 2391 N N . ASP A 1 309 ? 29.455 3.506 -27.733 1.00 89.00 309 ASP A N 1
ATOM 2392 C CA . ASP A 1 309 ? 30.499 4.511 -27.937 1.00 89.00 309 ASP A CA 1
ATOM 2393 C C . ASP A 1 309 ? 31.135 4.981 -26.621 1.00 89.00 309 ASP A C 1
ATOM 2395 O O . ASP A 1 309 ? 32.256 5.487 -26.625 1.00 89.00 309 ASP A O 1
ATOM 2399 N N . THR A 1 310 ? 30.467 4.771 -25.480 1.00 84.06 310 THR A N 1
ATOM 2400 C CA . THR A 1 310 ? 31.023 5.106 -24.161 1.00 84.06 310 THR A CA 1
ATOM 2401 C C . THR A 1 310 ? 32.267 4.237 -23.863 1.00 84.06 310 THR A C 1
ATOM 2403 O O . THR A 1 310 ? 32.135 3.007 -23.731 1.00 84.06 310 THR A O 1
ATOM 2406 N N . PRO A 1 311 ? 33.472 4.830 -23.715 1.00 76.00 311 PRO A N 1
ATOM 2407 C CA . PRO A 1 311 ? 34.723 4.103 -23.490 1.00 76.00 311 PRO A CA 1
ATOM 2408 C C . PRO A 1 311 ? 34.702 3.263 -22.208 1.00 76.00 311 PRO A C 1
ATOM 2410 O O . PRO A 1 311 ? 34.136 3.649 -21.189 1.00 76.00 311 PRO A O 1
ATOM 2413 N N . SER A 1 312 ? 35.379 2.113 -22.211 1.00 67.69 312 SER A N 1
ATOM 2414 C CA . SER A 1 312 ? 35.422 1.199 -21.057 1.00 67.69 312 SER A CA 1
ATOM 2415 C C . SER A 1 312 ? 36.095 1.773 -19.803 1.00 67.69 312 SER A C 1
ATOM 2417 O O . SER A 1 312 ? 35.817 1.281 -18.714 1.00 67.69 312 SER A O 1
ATOM 2419 N N . LYS A 1 313 ? 36.955 2.795 -19.939 1.00 58.03 313 LYS A N 1
ATOM 2420 C CA . LYS A 1 313 ? 37.549 3.522 -18.800 1.00 58.03 313 LYS A CA 1
ATOM 2421 C C . LYS A 1 313 ? 36.555 4.491 -18.153 1.00 58.03 313 LYS A C 1
ATOM 2423 O O . LYS A 1 313 ? 36.440 4.495 -16.933 1.00 58.03 313 LYS A O 1
ATOM 2428 N N . ASP A 1 314 ? 35.764 5.192 -18.959 1.00 57.69 314 ASP A N 1
ATOM 2429 C CA . ASP A 1 314 ? 34.766 6.153 -18.473 1.00 57.69 314 ASP A CA 1
ATOM 2430 C C . ASP A 1 314 ? 33.567 5.446 -17.824 1.00 57.69 314 ASP A C 1
ATOM 2432 O O . ASP A 1 314 ? 32.916 6.002 -16.949 1.00 57.69 314 ASP A O 1
ATOM 2436 N N . LYS A 1 315 ? 33.312 4.174 -18.166 1.00 59.59 315 LYS A N 1
ATOM 2437 C CA . LYS A 1 315 ? 32.259 3.351 -17.537 1.00 59.59 315 LYS A CA 1
ATOM 2438 C C . LYS A 1 315 ? 32.467 3.120 -16.035 1.00 59.59 315 LYS A C 1
ATOM 2440 O O . LYS A 1 315 ? 31.488 2.878 -15.338 1.00 59.59 315 LYS A O 1
ATOM 2445 N N . ALA A 1 316 ? 33.708 3.173 -15.547 1.00 54.81 316 ALA A N 1
ATOM 2446 C CA . ALA A 1 316 ? 34.012 3.062 -14.119 1.00 54.81 316 ALA A CA 1
ATOM 2447 C C . ALA A 1 316 ? 33.940 4.423 -13.396 1.00 54.81 316 ALA A C 1
ATOM 2449 O O . ALA A 1 316 ? 33.522 4.465 -12.245 1.00 54.81 316 ALA A O 1
ATOM 2450 N N . GLU A 1 317 ? 34.282 5.528 -14.074 1.00 53.81 317 GLU A N 1
ATOM 2451 C CA . GLU A 1 317 ? 34.201 6.898 -13.527 1.00 53.81 317 GLU A CA 1
ATOM 2452 C C . GLU A 1 317 ? 32.795 7.527 -13.636 1.00 53.81 317 GLU A C 1
ATOM 2454 O O . GLU A 1 317 ? 32.444 8.400 -12.844 1.00 53.81 317 GLU A O 1
ATOM 2459 N N . MET A 1 318 ? 31.938 7.049 -14.549 1.00 54.38 318 MET A N 1
ATOM 2460 C CA . MET A 1 318 ? 30.530 7.470 -14.685 1.00 54.38 318 MET A CA 1
ATOM 2461 C C . MET A 1 318 ? 29.710 7.297 -13.398 1.00 54.38 318 MET A C 1
ATOM 2463 O O . MET A 1 318 ? 28.696 7.972 -13.236 1.00 54.38 318 MET A O 1
ATOM 2467 N N . ALA A 1 319 ? 30.126 6.409 -12.490 1.00 52.34 319 ALA A N 1
ATOM 2468 C CA . ALA A 1 319 ? 29.447 6.201 -11.215 1.00 52.34 319 ALA A CA 1
ATOM 2469 C C . ALA A 1 319 ? 29.741 7.299 -10.172 1.00 52.34 319 ALA A C 1
ATOM 2471 O O . ALA A 1 319 ? 28.939 7.442 -9.248 1.00 52.34 319 ALA A O 1
ATOM 2472 N N . ASP A 1 320 ? 30.832 8.063 -10.329 1.00 48.59 320 ASP A N 1
ATOM 2473 C CA . ASP A 1 320 ? 31.342 8.964 -9.286 1.00 48.59 320 ASP A CA 1
ATOM 2474 C C . ASP A 1 320 ? 31.397 10.458 -9.668 1.00 48.59 320 ASP A C 1
ATOM 2476 O O . ASP A 1 320 ? 31.379 11.283 -8.755 1.00 48.59 320 ASP A O 1
ATOM 2480 N N . THR A 1 321 ? 31.425 10.865 -10.951 1.00 47.69 321 THR A N 1
ATOM 2481 C CA . THR A 1 321 ? 31.734 12.290 -11.258 1.00 47.69 321 THR A CA 1
ATOM 2482 C C . THR A 1 321 ? 31.063 12.967 -12.457 1.00 47.69 321 THR A C 1
ATOM 2484 O O . THR A 1 321 ? 31.264 14.170 -12.617 1.00 47.69 321 THR A O 1
ATOM 2487 N N . ASN A 1 322 ? 30.256 12.306 -13.298 1.00 50.34 322 ASN A N 1
ATOM 2488 C CA . ASN A 1 322 ? 29.718 12.978 -14.500 1.00 50.34 322 ASN A CA 1
ATOM 2489 C C . ASN A 1 322 ? 28.283 12.572 -14.865 1.00 50.34 322 ASN A C 1
ATOM 2491 O O . ASN A 1 322 ? 28.012 12.009 -15.926 1.00 50.34 322 ASN A O 1
ATOM 2495 N N . VAL A 1 323 ? 27.357 12.860 -13.952 1.00 53.53 323 VAL A N 1
ATOM 2496 C CA . VAL A 1 323 ? 25.920 12.616 -14.125 1.00 53.53 323 VAL A CA 1
ATOM 2497 C C . VAL A 1 323 ? 25.318 13.593 -15.145 1.00 53.53 323 VAL A C 1
ATOM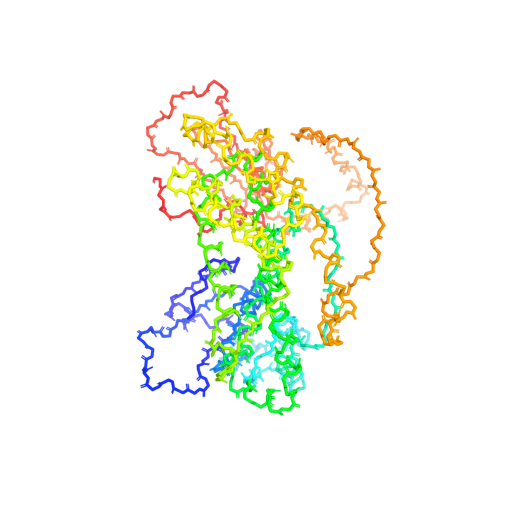 2499 O O . VAL A 1 323 ? 24.507 13.189 -15.974 1.00 53.53 323 VAL A O 1
ATOM 2502 N N . ASP A 1 324 ? 25.734 14.856 -15.162 1.00 51.41 324 ASP A N 1
ATOM 2503 C CA . ASP A 1 324 ? 24.955 15.934 -15.791 1.00 51.41 324 ASP A CA 1
ATOM 2504 C C . ASP A 1 324 ? 24.740 15.781 -17.313 1.00 51.41 324 ASP A C 1
ATOM 2506 O O . ASP A 1 324 ? 23.632 15.993 -17.809 1.00 51.41 324 ASP A O 1
ATOM 2510 N N . ASN A 1 325 ? 25.755 15.342 -18.068 1.00 51.44 325 ASN A N 1
ATOM 2511 C CA . ASN A 1 325 ? 25.671 15.262 -19.538 1.00 51.44 325 ASN A CA 1
ATOM 2512 C C . ASN A 1 325 ? 24.913 14.029 -20.046 1.00 51.44 325 ASN A C 1
ATOM 2514 O O . ASN A 1 325 ? 24.206 14.088 -21.051 1.00 51.44 325 ASN A O 1
ATOM 2518 N N . VAL A 1 326 ? 25.058 12.905 -19.350 1.00 52.62 326 VAL A N 1
ATOM 2519 C CA . VAL A 1 326 ? 24.409 11.638 -19.707 1.00 52.62 326 VAL A CA 1
ATOM 2520 C C . VAL A 1 326 ? 22.934 11.692 -19.316 1.00 52.62 326 VAL A C 1
ATOM 2522 O O . VAL A 1 326 ? 22.074 11.234 -20.065 1.00 52.62 326 VAL A O 1
ATOM 2525 N N . THR A 1 327 ? 22.632 12.350 -18.195 1.00 55.22 327 THR A N 1
ATOM 2526 C CA . THR A 1 327 ? 21.280 12.463 -17.644 1.00 55.22 327 THR A CA 1
ATOM 2527 C C . THR A 1 327 ? 20.385 13.347 -18.500 1.00 55.22 327 THR A C 1
ATOM 2529 O O . THR A 1 327 ? 19.231 12.995 -18.681 1.00 55.22 327 THR A O 1
ATOM 2532 N N . ALA A 1 328 ? 20.879 14.426 -19.114 1.00 54.75 328 ALA A N 1
ATOM 2533 C CA . ALA A 1 328 ? 20.042 15.282 -19.964 1.00 54.75 328 ALA A CA 1
ATOM 2534 C C . ALA A 1 328 ? 19.504 14.553 -21.215 1.00 54.75 328 ALA A C 1
ATOM 2536 O O . ALA A 1 328 ? 18.311 14.621 -21.514 1.00 54.75 328 ALA A O 1
ATOM 2537 N N . ASP A 1 329 ? 20.356 13.807 -21.923 1.00 52.41 329 ASP A N 1
ATOM 2538 C CA . ASP A 1 329 ? 19.956 13.048 -23.116 1.00 52.41 329 ASP A CA 1
ATOM 2539 C C . ASP A 1 329 ? 19.097 11.819 -22.768 1.00 52.41 329 ASP A C 1
ATOM 2541 O O . ASP A 1 329 ? 18.150 11.492 -23.484 1.00 52.41 329 ASP A O 1
ATOM 2545 N N . MET A 1 330 ? 19.382 11.180 -21.633 1.00 53.41 330 MET A N 1
ATOM 2546 C CA . MET A 1 330 ? 18.627 10.047 -21.093 1.00 53.41 330 MET A CA 1
ATOM 2547 C C . MET A 1 330 ? 17.252 10.446 -20.531 1.00 53.41 330 MET A C 1
ATOM 2549 O O . MET A 1 330 ? 16.263 9.746 -20.754 1.00 53.41 330 MET A O 1
ATOM 2553 N N . VAL A 1 331 ? 17.158 11.599 -19.866 1.00 53.47 331 VAL A N 1
ATOM 2554 C CA . VAL A 1 331 ? 15.897 12.210 -19.416 1.00 53.47 331 VAL A CA 1
ATOM 2555 C C . VAL A 1 331 ? 15.020 12.546 -20.616 1.00 53.47 331 VAL A C 1
ATOM 2557 O O . VAL A 1 331 ? 13.826 12.267 -20.586 1.00 53.47 331 VAL A O 1
ATOM 2560 N N . ASN A 1 332 ? 15.603 13.056 -21.703 1.00 53.53 332 ASN A N 1
ATOM 2561 C CA . ASN A 1 332 ? 14.868 13.329 -22.938 1.00 53.53 332 ASN A CA 1
ATOM 2562 C C . ASN A 1 332 ? 14.350 12.057 -23.640 1.00 53.53 332 ASN A C 1
ATOM 2564 O O . ASN A 1 332 ? 13.324 12.120 -24.311 1.00 53.53 332 ASN A O 1
ATOM 2568 N N . MET A 1 333 ? 14.997 10.897 -23.460 1.00 51.00 333 MET A N 1
ATOM 2569 C CA . MET A 1 333 ? 14.456 9.608 -23.928 1.00 51.00 333 MET A CA 1
ATOM 2570 C C . MET A 1 333 ? 13.259 9.135 -23.085 1.00 51.00 333 MET A C 1
ATOM 2572 O O . MET A 1 333 ? 12.328 8.535 -23.619 1.00 51.00 333 MET A O 1
ATOM 2576 N N . ALA A 1 334 ? 13.253 9.417 -21.778 1.00 46.88 334 ALA A N 1
ATOM 2577 C CA . ALA A 1 334 ? 12.178 9.027 -20.860 1.00 46.88 334 ALA A CA 1
ATOM 2578 C C . ALA A 1 334 ? 10.927 9.930 -20.933 1.00 46.88 334 ALA A C 1
ATOM 2580 O O . ALA A 1 334 ? 9.875 9.558 -20.413 1.00 46.88 334 ALA A O 1
ATOM 2581 N N . THR A 1 335 ? 11.011 11.101 -21.576 1.00 46.78 335 THR A N 1
ATOM 2582 C CA . THR A 1 335 ? 9.921 12.095 -21.660 1.00 46.78 335 THR A CA 1
ATOM 2583 C C . THR A 1 335 ? 9.016 11.952 -22.889 1.00 46.78 335 THR A C 1
ATOM 2585 O O . THR A 1 335 ? 8.151 12.801 -23.115 1.00 46.78 335 THR A O 1
ATOM 2588 N N . THR A 1 336 ? 9.131 10.869 -23.668 1.00 46.19 336 THR A N 1
ATOM 2589 C CA . THR A 1 336 ? 8.128 10.527 -24.689 1.00 46.19 336 THR A CA 1
ATOM 2590 C C . THR A 1 336 ? 6.818 10.129 -24.014 1.00 46.19 336 THR A C 1
ATOM 2592 O O . THR A 1 336 ? 6.667 8.980 -23.628 1.00 46.19 336 THR A O 1
ATOM 2595 N N . ASP A 1 337 ? 5.895 11.090 -23.871 1.00 49.91 337 ASP A N 1
ATOM 2596 C CA . ASP A 1 337 ? 4.608 11.022 -23.153 1.00 49.91 337 ASP A CA 1
ATOM 2597 C C . ASP A 1 337 ? 4.012 9.594 -23.028 1.00 49.91 337 ASP A C 1
ATOM 2599 O O . ASP A 1 337 ? 3.196 9.165 -23.855 1.00 49.91 337 ASP A O 1
ATOM 2603 N N . PRO A 1 338 ? 4.408 8.834 -21.988 1.00 42.78 338 PRO A N 1
ATOM 2604 C CA . PRO A 1 338 ? 3.903 7.485 -21.744 1.00 42.78 338 PRO A CA 1
ATOM 2605 C C . PRO A 1 338 ? 2.434 7.541 -21.309 1.00 42.78 338 PRO A C 1
ATOM 2607 O O . PRO A 1 338 ? 1.691 6.574 -21.467 1.00 42.78 338 PRO A O 1
ATOM 2610 N N . ILE A 1 339 ? 2.007 8.703 -20.800 1.00 40.81 339 ILE A N 1
ATOM 2611 C CA . ILE A 1 339 ? 0.649 8.996 -20.355 1.00 40.81 339 ILE A CA 1
ATOM 2612 C C . ILE A 1 339 ? -0.264 9.215 -21.574 1.00 40.81 339 ILE A C 1
ATOM 2614 O O . ILE A 1 339 ? -1.409 8.775 -21.550 1.00 40.81 339 ILE A O 1
ATOM 2618 N N . ALA A 1 340 ? 0.226 9.763 -22.692 1.00 44.38 340 ALA A N 1
ATOM 2619 C CA . ALA A 1 340 ? -0.537 9.834 -23.946 1.00 44.38 340 ALA A CA 1
ATOM 2620 C C . ALA A 1 340 ? -0.860 8.456 -24.549 1.00 44.38 340 ALA A C 1
ATOM 2622 O O . ALA A 1 340 ? -1.833 8.327 -25.297 1.00 44.38 340 ALA A O 1
ATOM 2623 N N . LEU A 1 341 ? -0.060 7.431 -24.235 1.00 39.78 341 LEU A N 1
ATOM 2624 C CA . LEU A 1 341 ? -0.263 6.051 -24.691 1.00 39.78 341 LEU A CA 1
ATOM 2625 C C . LEU A 1 341 ? -1.421 5.352 -23.970 1.00 39.78 341 LEU A C 1
ATOM 2627 O O . LEU A 1 341 ? -2.013 4.432 -24.525 1.00 39.78 341 LEU A O 1
ATOM 2631 N N . LEU A 1 342 ? -1.787 5.835 -22.784 1.00 45.66 342 LEU A N 1
ATOM 2632 C CA . LEU A 1 342 ? -2.980 5.436 -22.056 1.00 45.66 342 LEU A CA 1
ATOM 2633 C C . LEU A 1 342 ? -3.915 6.635 -22.020 1.00 45.66 342 LEU A C 1
ATOM 2635 O O . LEU A 1 342 ? -3.932 7.417 -21.069 1.00 45.66 342 LEU A O 1
ATOM 2639 N N . ARG A 1 343 ? -4.743 6.789 -23.060 1.00 45.88 343 ARG A N 1
ATOM 2640 C CA . ARG A 1 343 ? -5.904 7.666 -22.922 1.00 45.88 343 ARG A CA 1
ATOM 2641 C C . ARG A 1 343 ? -6.695 7.109 -21.754 1.00 45.88 343 ARG A C 1
ATOM 2643 O O . ARG A 1 343 ? -7.339 6.080 -21.893 1.00 45.88 343 ARG A O 1
ATOM 2650 N N . ILE A 1 344 ? -6.656 7.793 -20.613 1.00 41.78 344 ILE A N 1
ATOM 2651 C CA . ILE A 1 344 ? -7.432 7.442 -19.418 1.00 41.78 344 ILE A CA 1
ATOM 2652 C C . ILE A 1 344 ? -8.881 7.139 -19.825 1.00 41.78 344 ILE A C 1
ATOM 2654 O O . ILE A 1 344 ? -9.473 6.189 -19.345 1.00 41.78 344 ILE A O 1
ATOM 2658 N N . MET A 1 345 ? -9.400 7.847 -20.832 1.00 33.78 345 MET A N 1
ATOM 2659 C CA . MET A 1 345 ? -10.704 7.632 -21.468 1.00 33.78 345 MET A CA 1
ATOM 2660 C C . MET A 1 345 ? -10.979 6.221 -22.034 1.00 33.78 345 MET A C 1
ATOM 2662 O O . MET A 1 345 ? -12.144 5.908 -22.268 1.00 33.78 345 MET A O 1
ATOM 2666 N N . GLU A 1 346 ? -9.981 5.363 -22.231 1.00 40.81 346 GLU A N 1
ATOM 2667 C CA . GLU A 1 346 ? -10.115 4.004 -22.786 1.00 40.81 346 GLU A CA 1
ATOM 2668 C C . GLU A 1 346 ? -10.166 2.898 -21.717 1.00 40.81 346 GLU A C 1
ATOM 2670 O O . GLU A 1 346 ? -10.384 1.730 -22.043 1.00 40.81 346 GLU A O 1
ATOM 2675 N N . LEU A 1 347 ? -10.018 3.250 -20.435 1.00 43.84 347 LEU A N 1
ATOM 2676 C CA . LEU A 1 347 ? -10.225 2.317 -19.326 1.00 43.84 347 LEU A CA 1
ATOM 2677 C C . LEU A 1 347 ? -11.732 2.053 -19.083 1.00 43.84 347 LEU A C 1
ATOM 2679 O O . LEU A 1 347 ? -12.569 2.905 -19.410 1.00 43.84 347 LEU A O 1
ATOM 2683 N N . PRO A 1 348 ? -12.105 0.903 -18.483 1.00 45.44 348 PRO A N 1
ATOM 2684 C CA . PRO A 1 348 ? -13.445 0.674 -17.934 1.00 45.44 348 PRO A CA 1
ATOM 2685 C C . PRO A 1 348 ? -13.879 1.819 -17.010 1.00 45.44 348 PRO A C 1
ATOM 2687 O O . PRO A 1 348 ? -13.045 2.436 -16.341 1.00 45.44 348 PRO A O 1
ATOM 2690 N N . GLY A 1 349 ? -15.177 2.134 -16.990 1.00 38.34 349 GLY A N 1
ATOM 2691 C CA . GLY A 1 349 ? -15.711 3.302 -16.278 1.00 38.34 349 GLY A CA 1
ATOM 2692 C C . GLY A 1 349 ? -15.307 3.336 -14.805 1.00 38.34 349 GLY A C 1
ATOM 2693 O O . GLY A 1 349 ? -14.938 4.388 -14.298 1.00 38.34 349 GLY A O 1
ATOM 2694 N N . GLU A 1 350 ? -15.254 2.168 -14.178 1.00 47.47 350 GLU A N 1
ATOM 2695 C CA . GLU A 1 350 ? -14.874 1.924 -12.788 1.00 47.47 350 GLU A CA 1
ATOM 2696 C C . GLU A 1 350 ? -13.428 2.355 -12.488 1.00 47.47 350 GLU A C 1
ATOM 2698 O O . GLU A 1 350 ? -13.133 2.820 -11.390 1.00 47.47 350 GLU A O 1
ATOM 2703 N N . LEU A 1 351 ? -12.533 2.262 -13.477 1.00 43.25 351 LEU A N 1
ATOM 2704 C CA . LEU A 1 351 ? -11.124 2.653 -13.372 1.00 43.25 351 LEU A CA 1
ATOM 2705 C C . LEU A 1 351 ? -10.887 4.101 -13.815 1.00 43.25 351 LEU A C 1
ATOM 2707 O O . LEU A 1 351 ? -10.124 4.816 -13.175 1.00 43.25 351 LEU A O 1
ATOM 2711 N N . ARG A 1 352 ? -11.582 4.584 -14.854 1.00 45.50 352 ARG A N 1
ATOM 2712 C CA . ARG A 1 352 ? -11.536 6.009 -15.264 1.00 45.50 352 ARG A CA 1
ATOM 2713 C C . ARG A 1 352 ? -11.967 6.948 -14.162 1.00 45.50 352 ARG A C 1
ATOM 2715 O O . ARG A 1 352 ? -11.417 8.034 -13.993 1.00 45.50 352 ARG A O 1
ATOM 2722 N N . ASN A 1 353 ? -12.970 6.505 -13.427 1.00 41.12 353 ASN A N 1
ATOM 2723 C CA . ASN A 1 353 ? -13.518 7.204 -12.292 1.00 41.12 353 ASN A CA 1
ATOM 2724 C C . ASN A 1 353 ? -12.444 7.421 -11.212 1.00 41.12 353 ASN A C 1
ATOM 2726 O O . ASN A 1 353 ? -12.336 8.524 -10.681 1.00 41.12 353 ASN A O 1
ATOM 2730 N N . LYS A 1 354 ? -11.537 6.458 -11.020 1.00 41.00 354 LYS A N 1
ATOM 2731 C CA . LYS A 1 354 ? -10.383 6.593 -10.118 1.00 41.00 354 LYS A CA 1
ATOM 2732 C C . LYS A 1 354 ? -9.243 7.482 -10.650 1.00 41.00 354 LYS A C 1
ATOM 2734 O O . LYS A 1 354 ? -8.418 7.911 -9.857 1.00 41.00 354 LYS A O 1
ATOM 2739 N N . ILE A 1 355 ? -9.184 7.780 -11.955 1.00 42.22 355 ILE A N 1
ATOM 2740 C CA . ILE A 1 355 ? -8.043 8.466 -12.613 1.00 42.22 355 ILE A CA 1
ATOM 2741 C C . ILE A 1 355 ? -8.463 9.816 -13.253 1.00 42.22 355 ILE A C 1
ATOM 2743 O O . ILE A 1 355 ? -7.784 10.346 -14.125 1.00 42.22 355 ILE A O 1
ATOM 2747 N N . SER A 1 356 ? -9.607 10.408 -12.890 1.00 40.50 356 SER A N 1
ATOM 2748 C CA . SER A 1 356 ? -10.186 11.508 -13.689 1.00 40.50 356 SER A CA 1
ATOM 2749 C C . SER A 1 356 ? -9.271 12.738 -13.893 1.00 40.50 356 SER A C 1
ATOM 2751 O O . SER A 1 356 ? -8.805 13.325 -12.917 1.00 40.50 356 SER A O 1
ATOM 2753 N N . PRO A 1 357 ? -9.093 13.204 -15.151 1.00 50.94 357 PRO A N 1
ATOM 2754 C CA . PRO A 1 357 ? -8.363 14.420 -15.481 1.00 50.94 357 PRO A CA 1
ATOM 2755 C C . PRO A 1 357 ? -9.331 15.584 -15.734 1.00 50.94 357 PRO A C 1
ATOM 2757 O O . PRO A 1 357 ? -10.060 15.595 -16.731 1.00 50.94 357 PRO A O 1
ATOM 2760 N N . LYS A 1 358 ? -9.300 16.625 -14.898 1.00 31.73 358 LYS A N 1
ATOM 2761 C CA . LYS A 1 358 ? -9.764 17.956 -15.319 1.00 31.73 358 LYS A CA 1
ATOM 2762 C C . LYS A 1 358 ? -8.627 18.970 -15.230 1.00 31.73 358 LYS A C 1
ATOM 2764 O O . LYS A 1 358 ? -8.046 19.187 -14.176 1.00 31.73 358 LYS A O 1
ATOM 2769 N N . GLU A 1 359 ? -8.344 19.570 -16.387 1.00 35.12 359 GLU A N 1
ATOM 2770 C CA . GLU A 1 359 ? -7.454 20.717 -16.632 1.00 35.12 359 GLU A CA 1
ATOM 2771 C C . GLU A 1 359 ? -5.942 20.435 -16.679 1.00 35.12 359 GLU A C 1
ATOM 2773 O O . GLU A 1 359 ? -5.178 20.787 -15.784 1.00 35.12 359 GLU A O 1
ATOM 2778 N N . CYS A 1 360 ? -5.489 19.893 -17.815 1.00 29.92 360 CYS A N 1
ATOM 2779 C CA . CYS A 1 360 ? -4.105 20.033 -18.264 1.00 29.92 360 CYS A CA 1
ATOM 2780 C C . CYS A 1 360 ? -4.032 21.194 -19.277 1.00 29.92 360 CYS A C 1
ATOM 2782 O O . CYS A 1 360 ? -4.475 21.060 -20.418 1.00 29.92 360 CYS A O 1
ATOM 2784 N N . LYS A 1 361 ? -3.517 22.356 -18.856 1.00 29.06 361 LYS A N 1
ATOM 2785 C CA . LYS A 1 361 ? -3.010 23.400 -19.760 1.00 29.06 361 LYS A CA 1
ATOM 2786 C C . LYS A 1 361 ? -1.517 23.560 -19.501 1.00 29.06 361 LYS A C 1
ATOM 2788 O O . LYS A 1 361 ? -1.110 23.897 -18.394 1.00 29.06 361 LYS A O 1
ATOM 2793 N N . ILE A 1 362 ? -0.733 23.302 -20.540 1.00 30.38 362 ILE A N 1
ATOM 2794 C CA . ILE A 1 362 ? 0.722 23.446 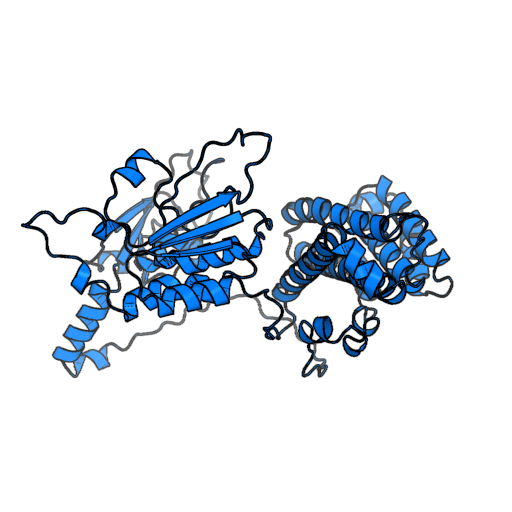-20.570 1.00 30.38 362 ILE A CA 1
ATOM 2795 C C . ILE A 1 362 ? 1.052 24.943 -20.591 1.00 30.38 362 ILE A C 1
ATOM 2797 O O . ILE A 1 362 ? 0.617 25.653 -21.497 1.00 30.38 362 ILE A O 1
ATOM 2801 N N . ALA A 1 363 ? 1.830 25.417 -19.619 1.00 26.91 363 ALA A N 1
ATOM 2802 C CA . ALA A 1 363 ? 2.497 26.713 -19.685 1.00 26.91 363 ALA A CA 1
ATOM 2803 C C . ALA A 1 363 ? 4.007 26.495 -19.535 1.00 26.91 363 ALA A C 1
ATOM 2805 O O . ALA A 1 363 ? 4.489 26.055 -18.495 1.00 26.91 363 ALA A O 1
ATOM 2806 N N . SER A 1 364 ? 4.727 26.780 -20.617 1.00 33.34 364 SER A N 1
ATOM 2807 C CA . SER A 1 364 ? 6.182 26.895 -20.668 1.00 33.34 364 SER A CA 1
ATOM 2808 C C . SER A 1 364 ? 6.603 28.229 -20.050 1.00 33.34 364 SER A C 1
ATOM 2810 O O . SER A 1 364 ? 6.098 29.270 -20.466 1.00 33.34 364 SER A O 1
ATOM 2812 N N . SER A 1 365 ? 7.519 28.210 -19.080 1.00 29.41 365 SER A N 1
ATOM 2813 C CA . SER A 1 365 ? 8.460 29.311 -18.838 1.00 29.41 365 SER A CA 1
ATOM 2814 C C . SER A 1 365 ? 9.546 28.866 -17.862 1.00 29.41 365 SER A C 1
ATOM 2816 O O . SER A 1 365 ? 9.264 28.485 -16.728 1.00 29.41 365 SER A O 1
ATOM 2818 N N . ALA A 1 366 ? 10.792 28.944 -18.320 1.00 36.91 366 ALA A N 1
ATOM 2819 C CA . ALA A 1 366 ? 11.999 28.632 -17.574 1.00 36.91 366 ALA A CA 1
ATOM 2820 C C . ALA A 1 366 ? 12.431 29.816 -16.696 1.00 36.91 366 ALA A C 1
ATOM 2822 O O . ALA A 1 366 ? 12.737 30.887 -17.213 1.00 36.91 366 ALA A O 1
ATOM 2823 N N . THR A 1 367 ? 12.534 29.590 -15.386 1.00 34.59 367 THR A N 1
ATOM 2824 C CA . THR A 1 367 ? 13.399 30.360 -14.474 1.00 34.59 367 THR A CA 1
ATOM 2825 C C . THR A 1 367 ? 13.803 29.468 -13.294 1.00 34.59 367 THR A C 1
ATOM 2827 O O . THR A 1 367 ? 12.939 28.765 -12.770 1.00 34.59 367 THR A O 1
ATOM 2830 N N . PRO A 1 368 ? 15.077 29.476 -12.863 1.00 34.66 368 PRO A N 1
ATOM 2831 C CA . PRO A 1 368 ? 15.542 28.665 -11.737 1.00 34.66 368 PRO A CA 1
ATOM 2832 C C . PRO A 1 368 ? 15.013 29.202 -10.390 1.00 34.66 368 PRO A C 1
ATOM 2834 O O . PRO A 1 368 ? 14.868 30.420 -10.240 1.00 34.66 368 PRO A O 1
ATOM 2837 N N . PRO A 1 369 ? 14.738 28.338 -9.393 1.00 36.31 369 PRO A N 1
ATOM 2838 C CA . PRO A 1 369 ? 14.278 28.778 -8.079 1.00 36.31 369 PRO A CA 1
ATOM 2839 C C . PRO A 1 369 ? 15.431 29.372 -7.240 1.00 36.31 369 PRO A C 1
ATOM 2841 O O . PRO A 1 369 ? 16.580 28.945 -7.371 1.00 36.31 369 PRO A O 1
ATOM 2844 N N . PRO A 1 370 ? 15.153 30.355 -6.359 1.00 34.22 370 PRO A N 1
ATOM 2845 C CA . PRO A 1 370 ? 16.163 30.972 -5.509 1.00 34.22 370 PRO A CA 1
ATOM 2846 C C . PRO A 1 370 ? 16.532 30.084 -4.312 1.00 34.22 370 PRO A C 1
ATOM 2848 O O . PRO A 1 370 ? 15.699 29.387 -3.736 1.00 34.22 370 PRO A O 1
ATOM 2851 N N . THR A 1 371 ? 17.797 30.174 -3.904 1.00 34.72 371 THR A N 1
ATOM 2852 C CA . THR A 1 371 ? 18.387 29.530 -2.725 1.00 34.72 371 THR A CA 1
ATOM 2853 C C . THR A 1 371 ? 17.580 29.822 -1.455 1.00 34.72 371 THR A C 1
ATOM 2855 O O . THR A 1 371 ? 17.254 30.974 -1.161 1.00 34.72 371 THR A O 1
ATOM 2858 N N . MET A 1 372 ? 17.297 28.779 -0.673 1.00 26.53 372 MET A N 1
ATOM 2859 C CA . MET A 1 372 ? 16.543 28.851 0.579 1.00 26.53 372 MET A CA 1
ATOM 2860 C C . MET A 1 372 ? 17.301 29.705 1.620 1.00 26.53 372 MET A C 1
ATOM 2862 O O . MET A 1 372 ? 18.217 29.238 2.292 1.00 26.53 372 MET A O 1
ATOM 2866 N N . ARG A 1 373 ? 16.940 30.987 1.755 1.00 27.06 373 ARG A N 1
ATOM 2867 C CA . ARG A 1 373 ? 17.350 31.841 2.882 1.00 27.06 373 ARG A CA 1
ATOM 2868 C C . ARG A 1 373 ? 16.273 31.782 3.957 1.00 27.06 373 ARG A C 1
ATOM 2870 O O . ARG A 1 373 ? 15.129 32.147 3.700 1.00 27.06 373 ARG A O 1
ATOM 2877 N N . ALA A 1 374 ? 16.644 31.385 5.174 1.00 28.23 374 ALA A N 1
ATOM 2878 C CA . ALA A 1 374 ? 15.798 31.570 6.347 1.00 28.23 374 ALA A CA 1
ATOM 2879 C C . ALA A 1 374 ? 15.614 33.077 6.593 1.00 28.23 374 ALA A C 1
ATOM 2881 O O . ALA A 1 374 ? 16.503 33.756 7.109 1.00 28.23 374 ALA A O 1
ATOM 2882 N N . VAL A 1 375 ? 14.473 33.621 6.171 1.00 26.73 375 VAL A N 1
ATOM 2883 C CA . VAL A 1 375 ? 14.108 35.013 6.437 1.00 26.73 375 VAL A CA 1
ATOM 2884 C C . VAL A 1 375 ? 13.619 35.097 7.877 1.00 26.73 375 VAL A C 1
ATOM 2886 O O . VAL A 1 375 ? 12.500 34.696 8.194 1.00 26.73 375 VAL A O 1
ATOM 2889 N N . ILE A 1 376 ? 14.454 35.641 8.762 1.00 33.50 376 ILE A N 1
ATOM 2890 C CA . ILE A 1 376 ? 14.001 36.110 10.072 1.00 33.50 376 ILE A CA 1
ATOM 2891 C C . ILE A 1 376 ? 13.070 37.285 9.792 1.00 33.50 376 ILE A C 1
ATOM 2893 O O . ILE A 1 376 ? 13.524 38.370 9.439 1.00 33.50 376 ILE A O 1
ATOM 2897 N N . THR A 1 377 ? 11.762 37.069 9.900 1.00 27.83 377 THR A N 1
ATOM 2898 C CA . THR A 1 377 ? 10.814 38.182 9.924 1.00 27.83 377 THR A CA 1
ATOM 2899 C C . THR A 1 377 ? 10.715 38.633 11.378 1.00 27.83 377 THR A C 1
ATOM 2901 O O . THR A 1 377 ? 10.148 37.890 12.183 1.00 27.83 377 THR A O 1
ATOM 2904 N N . PRO A 1 378 ? 11.265 39.796 11.774 1.00 30.64 378 PRO A N 1
ATOM 2905 C CA . PRO A 1 378 ? 10.990 40.355 13.087 1.00 30.64 378 PRO A CA 1
ATOM 2906 C C . PRO A 1 378 ? 9.512 40.749 13.118 1.00 30.64 378 PRO A C 1
ATOM 2908 O O . PRO A 1 378 ? 9.131 41.859 12.756 1.00 30.64 378 PRO A O 1
ATOM 2911 N N . ARG A 1 379 ? 8.643 39.817 13.513 1.00 33.72 379 ARG A N 1
ATOM 2912 C CA . ARG A 1 379 ? 7.287 40.163 13.921 1.00 33.72 379 ARG A CA 1
ATOM 2913 C C . ARG A 1 379 ? 7.412 40.767 15.309 1.00 33.72 379 ARG A C 1
ATOM 2915 O O . ARG A 1 379 ? 7.452 40.052 16.306 1.00 33.72 379 ARG A O 1
ATOM 2922 N N . ALA A 1 380 ? 7.514 42.091 15.370 1.00 34.25 380 ALA A N 1
ATOM 2923 C CA . ALA A 1 380 ? 7.116 42.802 16.570 1.00 34.25 380 ALA A CA 1
ATOM 2924 C C . ALA A 1 380 ? 5.620 42.513 16.741 1.00 34.25 380 ALA A C 1
ATOM 2926 O O . ALA A 1 380 ? 4.785 43.117 16.073 1.00 34.25 380 ALA A O 1
ATOM 2927 N N . ASN A 1 381 ? 5.285 41.497 17.539 1.00 44.31 381 ASN A N 1
ATOM 2928 C CA . ASN A 1 381 ? 3.904 41.252 17.920 1.00 44.31 381 ASN A CA 1
ATOM 2929 C C . ASN A 1 381 ? 3.471 42.486 18.701 1.00 44.31 381 ASN A C 1
ATOM 2931 O O . ASN A 1 381 ? 3.925 42.701 19.828 1.00 44.31 381 ASN A O 1
ATOM 2935 N N . ASP A 1 382 ? 2.661 43.326 18.068 1.00 37.28 382 ASP A N 1
ATOM 2936 C CA . ASP A 1 382 ? 2.187 44.551 18.677 1.00 37.28 382 ASP A CA 1
ATOM 2937 C C . ASP A 1 382 ? 1.163 44.191 19.759 1.00 37.28 382 ASP A C 1
ATOM 2939 O O . ASP A 1 382 ? -0.044 44.094 19.544 1.00 37.28 382 ASP A O 1
ATOM 2943 N N . THR A 1 383 ? 1.676 43.899 20.954 1.00 46.59 383 THR A N 1
ATOM 2944 C CA . THR A 1 383 ? 0.869 43.549 22.129 1.00 46.59 383 THR A CA 1
ATOM 2945 C C . THR A 1 383 ? 0.076 44.742 22.660 1.00 46.59 383 THR A C 1
ATOM 2947 O O . THR A 1 383 ? -0.684 44.591 23.618 1.00 46.59 383 THR A O 1
ATOM 2950 N N . THR A 1 384 ? 0.208 45.924 22.044 1.00 50.19 384 THR A N 1
ATOM 2951 C CA . THR A 1 384 ? -0.579 47.110 22.392 1.00 50.19 384 THR A CA 1
ATOM 2952 C C . THR A 1 384 ? -2.076 46.883 22.215 1.00 50.19 384 THR A C 1
ATOM 2954 O O . THR A 1 384 ? -2.842 47.414 23.017 1.00 50.19 384 THR A O 1
ATOM 2957 N N . ILE A 1 385 ? -2.510 46.012 21.291 1.00 51.56 385 ILE A N 1
ATOM 2958 C CA . ILE A 1 385 ? -3.936 45.679 21.137 1.00 51.56 385 ILE A CA 1
ATOM 2959 C C . ILE A 1 385 ? -4.515 45.007 22.389 1.00 51.56 385 ILE A C 1
ATOM 2961 O O . ILE A 1 385 ? -5.666 45.243 22.754 1.00 51.56 385 ILE A O 1
ATOM 2965 N N . PHE A 1 386 ? -3.694 44.251 23.123 1.00 44.78 386 PHE A N 1
ATOM 2966 C CA . PHE A 1 386 ? -4.103 43.634 24.382 1.00 44.78 386 PHE A CA 1
ATOM 2967 C C . PHE A 1 386 ? -4.041 44.605 25.570 1.00 44.78 386 PHE A C 1
ATOM 2969 O O . PHE A 1 386 ? -4.507 44.269 26.650 1.00 44.78 386 PHE A O 1
ATOM 2976 N N . ARG A 1 387 ? -3.505 45.823 25.411 1.00 48.88 387 ARG A N 1
ATOM 2977 C CA . ARG A 1 387 ? -3.475 46.832 26.489 1.00 48.88 387 ARG A CA 1
ATOM 2978 C C . ARG A 1 387 ? -4.765 47.648 26.599 1.00 48.88 387 ARG A C 1
ATOM 2980 O O . ARG A 1 387 ? -4.941 48.347 27.590 1.00 48.88 387 ARG A O 1
ATOM 2987 N N . ILE A 1 388 ? -5.660 47.561 25.614 1.00 68.50 388 ILE A N 1
ATOM 2988 C CA . ILE A 1 388 ? -6.879 48.385 25.548 1.00 68.50 388 ILE A CA 1
ATOM 2989 C C . ILE A 1 388 ? -7.956 47.868 26.519 1.00 68.50 388 ILE A C 1
ATOM 2991 O O . ILE A 1 388 ? -8.765 48.644 27.022 1.00 68.50 388 ILE A O 1
ATOM 2995 N N . ASN A 1 389 ? -7.957 46.566 26.827 1.00 79.75 389 ASN A N 1
ATOM 2996 C CA . ASN A 1 389 ? -8.936 45.955 27.721 1.00 79.75 389 ASN A CA 1
ATOM 2997 C C . ASN A 1 389 ? -8.284 44.874 28.598 1.00 79.75 389 ASN A C 1
ATOM 2999 O O . ASN A 1 389 ? -7.872 43.821 28.114 1.00 79.75 389 ASN A O 1
ATOM 3003 N N . ILE A 1 390 ? -8.219 45.132 29.908 1.00 66.00 390 ILE A N 1
ATOM 3004 C CA . ILE A 1 390 ? -7.555 44.259 30.887 1.00 66.00 390 ILE A CA 1
ATOM 3005 C C . ILE A 1 390 ? -8.227 42.887 31.039 1.00 66.00 390 ILE A C 1
ATOM 3007 O O . ILE A 1 390 ? -7.564 41.921 31.413 1.00 66.00 390 ILE A O 1
ATOM 3011 N N . GLN A 1 391 ? -9.524 42.783 30.742 1.00 69.44 391 GLN A N 1
ATOM 3012 C CA . GLN A 1 391 ? -10.250 41.519 30.792 1.00 69.44 391 GLN A CA 1
ATOM 3013 C C . GLN A 1 391 ? -9.935 40.661 29.565 1.00 69.44 391 GLN A C 1
ATOM 3015 O O . GLN A 1 391 ? -9.559 39.506 29.731 1.00 69.44 391 GLN A O 1
ATOM 3020 N N . ILE A 1 392 ? -9.951 41.245 28.361 1.00 66.56 392 ILE A N 1
ATOM 3021 C CA . ILE A 1 392 ? -9.531 40.550 27.131 1.00 66.56 392 ILE A CA 1
ATOM 3022 C C . ILE A 1 392 ? -8.057 40.147 27.224 1.00 66.56 392 ILE A C 1
ATOM 3024 O O . ILE A 1 392 ? -7.703 39.044 26.824 1.00 66.56 392 ILE A O 1
ATOM 3028 N N . TYR A 1 393 ? -7.202 40.993 27.813 1.00 69.06 393 TYR A N 1
ATOM 3029 C CA . TYR A 1 393 ? -5.824 40.617 28.131 1.00 69.06 393 TYR A CA 1
ATOM 3030 C C . TYR A 1 393 ? -5.784 39.378 29.015 1.00 69.06 393 TYR A C 1
ATOM 3032 O O . TYR A 1 393 ? -5.087 38.433 28.683 1.00 69.06 393 TYR A O 1
ATOM 3040 N N . ARG A 1 394 ? -6.523 39.362 30.130 1.00 62.81 394 ARG A N 1
ATOM 3041 C CA . ARG A 1 394 ? -6.512 38.234 31.066 1.00 62.81 394 ARG A CA 1
ATOM 3042 C C . ARG A 1 394 ? -7.079 36.965 30.451 1.00 62.81 394 ARG A C 1
ATOM 3044 O O . ARG A 1 394 ? -6.509 35.918 30.701 1.00 62.81 394 ARG A O 1
ATOM 3051 N N . GLU A 1 395 ? -8.125 37.050 29.637 1.00 66.31 395 GLU A N 1
ATOM 3052 C CA . GLU A 1 395 ? -8.729 35.902 28.951 1.00 66.31 395 GLU A CA 1
ATOM 3053 C C . GLU A 1 395 ? -7.828 35.374 27.831 1.00 66.31 395 GLU A C 1
ATOM 3055 O O . GLU A 1 395 ? -7.555 34.178 27.782 1.00 66.31 395 GLU A O 1
ATOM 3060 N N . ALA A 1 396 ? -7.284 36.248 26.981 1.00 59.44 396 ALA A N 1
ATOM 3061 C CA . ALA A 1 396 ? -6.328 35.862 25.946 1.00 59.44 396 ALA A CA 1
ATOM 3062 C C . ALA A 1 396 ? -5.022 35.341 26.554 1.00 59.44 396 ALA A C 1
ATOM 3064 O O . ALA A 1 396 ? -4.461 34.373 26.051 1.00 59.44 396 ALA A O 1
ATOM 3065 N N . PHE A 1 397 ? -4.561 35.932 27.657 1.00 56.66 397 PHE A N 1
ATOM 3066 C CA . PHE A 1 397 ? -3.412 35.464 28.423 1.00 56.66 397 PHE A CA 1
ATOM 3067 C C . PHE A 1 397 ? -3.710 34.124 29.095 1.00 56.66 397 PHE A C 1
ATOM 3069 O O . PHE A 1 397 ? -2.882 33.230 29.015 1.00 56.66 397 PHE A O 1
ATOM 3076 N N . ASP A 1 398 ? -4.886 33.921 29.691 1.00 59.16 398 ASP A N 1
ATOM 3077 C CA . ASP A 1 398 ? -5.272 32.631 30.270 1.00 59.16 398 ASP A CA 1
ATOM 3078 C C . ASP A 1 398 ? -5.402 31.555 29.199 1.00 59.16 398 ASP A C 1
ATOM 3080 O O . ASP A 1 398 ? -4.913 30.452 29.403 1.00 59.16 398 ASP A O 1
ATOM 3084 N N . VAL A 1 399 ? -6.000 31.856 28.046 1.00 60.62 399 VAL A N 1
ATOM 3085 C CA . VAL A 1 399 ? -6.066 30.926 26.916 1.00 60.62 399 VAL A CA 1
ATOM 3086 C C . VAL A 1 399 ? -4.659 30.642 26.427 1.00 60.62 399 VAL A C 1
ATOM 3088 O O . VAL A 1 399 ? -4.257 29.483 26.415 1.00 60.62 399 VAL A O 1
ATOM 3091 N N . MET A 1 400 ? -3.867 31.667 26.114 1.00 52.78 400 MET A N 1
ATOM 3092 C CA . MET A 1 400 ? -2.499 31.493 25.641 1.00 52.78 400 MET A CA 1
ATOM 3093 C C . MET A 1 400 ? -1.642 30.726 26.639 1.00 52.78 400 MET A C 1
ATOM 3095 O O . MET A 1 400 ? -0.858 29.899 26.212 1.00 52.78 400 MET A O 1
ATOM 3099 N N . VAL A 1 401 ? -1.788 30.943 27.940 1.00 54.38 401 VAL A N 1
ATOM 3100 C CA . VAL A 1 401 ? -0.921 30.330 28.949 1.00 54.38 401 VAL A CA 1
ATOM 3101 C C . VAL A 1 401 ? -1.430 28.963 29.418 1.00 54.38 401 VAL A C 1
ATOM 3103 O O . VAL A 1 401 ? -0.621 28.077 29.682 1.00 54.38 401 VAL A O 1
ATOM 3106 N N . LYS A 1 402 ? -2.748 28.731 29.484 1.00 59.38 402 LYS A N 1
ATOM 3107 C CA . LYS A 1 402 ? -3.317 27.409 29.809 1.00 59.38 402 LYS A CA 1
ATOM 3108 C C . LYS A 1 402 ? -3.208 26.438 28.632 1.00 59.38 402 LYS A C 1
ATOM 3110 O O . LYS A 1 402 ? -3.013 25.245 28.862 1.00 59.38 402 LYS A O 1
ATOM 3115 N N . THR A 1 403 ? -3.301 26.929 27.391 1.00 61.34 403 THR A N 1
ATOM 3116 C CA . THR A 1 403 ? -3.187 26.088 26.184 1.00 61.34 403 THR A CA 1
ATOM 3117 C C . THR A 1 403 ? -1.759 25.988 25.650 1.00 61.34 403 THR A C 1
ATOM 3119 O O . THR A 1 403 ? -1.350 24.900 25.247 1.00 61.34 403 THR A O 1
ATOM 3122 N N . ASN A 1 404 ? -0.950 27.055 25.704 1.00 68.06 404 ASN A N 1
ATOM 3123 C CA . ASN A 1 404 ? 0.445 27.016 25.254 1.00 68.06 404 ASN A CA 1
ATOM 3124 C C . ASN A 1 404 ? 1.381 26.771 26.441 1.00 68.06 404 ASN A C 1
ATOM 3126 O O . ASN A 1 404 ? 2.013 27.675 26.984 1.00 68.06 404 ASN A O 1
ATOM 3130 N N . ARG A 1 405 ? 1.467 25.503 26.842 1.00 85.06 405 ARG A N 1
ATOM 3131 C CA . ARG A 1 405 ? 2.487 25.028 27.783 1.00 85.06 405 ARG A CA 1
ATOM 3132 C C . ARG A 1 405 ? 3.868 25.187 27.135 1.00 85.06 405 ARG A C 1
ATOM 3134 O O . ARG A 1 405 ? 4.027 24.797 25.982 1.00 85.06 405 ARG A O 1
ATOM 3141 N N . LEU A 1 406 ? 4.847 25.750 27.843 1.00 88.44 406 LEU A N 1
ATOM 3142 C CA . LEU A 1 406 ? 6.192 26.010 27.310 1.00 88.44 406 LEU A CA 1
ATOM 3143 C C . LEU A 1 406 ? 7.201 24.969 27.797 1.00 88.44 406 LEU A C 1
ATOM 3145 O O . LEU A 1 406 ? 7.220 24.633 28.980 1.00 88.44 406 LEU A O 1
ATOM 3149 N N . ILE A 1 407 ? 8.064 24.493 26.903 1.00 91.75 407 ILE A N 1
ATOM 3150 C CA . ILE A 1 407 ? 9.170 23.588 27.231 1.00 91.75 407 ILE A CA 1
ATOM 3151 C C . ILE A 1 407 ? 10.479 24.310 26.965 1.00 91.75 407 ILE A C 1
ATOM 3153 O O . ILE A 1 407 ? 10.682 24.847 25.877 1.00 91.75 407 ILE A O 1
ATOM 3157 N N . ARG A 1 408 ? 11.361 24.329 27.964 1.00 95.00 408 ARG A N 1
ATOM 3158 C CA . ARG A 1 408 ? 12.721 24.846 27.824 1.00 95.00 408 ARG A CA 1
ATOM 3159 C C . ARG A 1 408 ? 13.643 23.693 27.467 1.00 95.00 408 ARG A C 1
ATOM 3161 O O . ARG A 1 408 ? 13.604 22.654 28.112 1.00 95.00 408 ARG A O 1
ATOM 3168 N N . ILE A 1 409 ? 14.466 23.885 26.448 1.00 93.62 409 ILE A N 1
ATOM 3169 C CA . ILE A 1 409 ? 15.517 22.959 26.050 1.00 93.62 409 ILE A CA 1
ATOM 3170 C C . ILE A 1 409 ? 16.845 23.682 26.257 1.00 93.62 409 ILE A C 1
ATOM 3172 O O . ILE A 1 409 ? 17.146 24.675 25.593 1.00 93.62 409 ILE A O 1
ATOM 3176 N N . SER A 1 410 ? 17.629 23.184 27.203 1.00 92.94 410 SER A N 1
ATOM 3177 C CA . SER A 1 410 ? 18.921 23.722 27.605 1.00 92.94 410 SER A CA 1
ATOM 3178 C C . SER A 1 410 ? 20.023 22.823 27.051 1.00 92.94 410 SER A C 1
ATOM 3180 O O . SER A 1 410 ? 20.144 21.669 27.452 1.00 92.94 410 SER A O 1
ATOM 3182 N N . CYS A 1 411 ? 20.823 23.318 26.110 1.00 88.00 411 CYS A N 1
ATOM 3183 C CA . CYS A 1 411 ? 21.885 22.531 25.480 1.00 88.00 411 CYS A CA 1
ATOM 3184 C C . CYS A 1 411 ? 23.262 22.911 26.021 1.00 88.00 411 CYS A C 1
ATOM 3186 O O . CYS A 1 411 ? 23.680 24.067 25.938 1.00 88.00 411 CYS A O 1
ATOM 3188 N N . LYS A 1 412 ? 23.971 21.926 26.573 1.00 84.75 412 LYS A N 1
ATOM 3189 C CA . LYS A 1 412 ? 25.355 22.055 27.033 1.00 84.75 412 LYS A CA 1
ATOM 3190 C C . LYS A 1 412 ? 26.315 21.614 25.923 1.00 84.75 412 LYS A C 1
ATOM 3192 O O . LYS A 1 412 ? 25.949 20.828 25.056 1.00 84.75 412 LYS A O 1
ATOM 3197 N N . GLU A 1 413 ? 27.544 22.130 25.965 1.00 79.62 413 GLU A N 1
ATOM 3198 C CA . GLU A 1 413 ? 28.679 21.612 25.176 1.00 79.62 413 GLU A CA 1
ATOM 3199 C C . GLU A 1 413 ? 28.528 21.695 23.644 1.00 79.62 413 GLU A C 1
ATOM 3201 O O . GLU A 1 413 ? 28.942 20.804 22.911 1.00 79.62 413 GLU A O 1
ATOM 3206 N N . GLY A 1 414 ? 27.972 22.802 23.139 1.00 73.19 414 GLY A N 1
ATOM 3207 C CA . GLY A 1 414 ? 28.019 23.128 21.707 1.00 73.19 414 GLY A CA 1
ATOM 3208 C C . GLY A 1 414 ? 26.993 22.407 20.826 1.00 73.19 414 GLY A C 1
ATOM 3209 O O . GLY A 1 414 ? 27.078 22.511 19.604 1.00 73.19 414 GLY A O 1
ATOM 3210 N N . ILE A 1 415 ? 26.005 21.717 21.409 1.00 79.44 415 ILE A N 1
ATOM 3211 C CA . ILE A 1 415 ? 24.882 21.135 20.656 1.00 79.44 415 ILE A CA 1
ATOM 3212 C C . ILE A 1 415 ? 24.067 22.271 20.001 1.00 79.44 415 ILE A C 1
ATOM 3214 O O . ILE A 1 415 ? 23.529 23.122 20.721 1.00 79.44 415 ILE A O 1
ATOM 3218 N N . PRO A 1 416 ? 23.917 22.304 18.660 1.00 82.88 416 PRO A N 1
ATOM 3219 C CA . PRO A 1 416 ? 23.218 23.378 17.958 1.00 82.88 416 PRO A CA 1
ATOM 3220 C C . PRO A 1 416 ? 21.696 23.167 18.013 1.00 82.88 416 PRO A C 1
ATOM 3222 O O . PRO A 1 416 ? 21.051 22.873 17.006 1.00 82.88 416 PRO A O 1
ATOM 3225 N N . SER A 1 417 ? 21.112 23.330 19.203 1.00 82.81 417 SER A N 1
ATOM 3226 C CA . SER A 1 417 ? 19.687 23.101 19.505 1.00 82.81 417 SER A CA 1
ATOM 3227 C C . SER A 1 417 ? 18.739 23.743 18.495 1.00 82.81 417 SER A C 1
ATOM 3229 O O . SER A 1 417 ? 17.802 23.114 18.011 1.00 82.81 417 SER A O 1
ATOM 3231 N N . ARG A 1 418 ? 19.034 24.981 18.097 1.00 79.56 418 ARG A N 1
ATOM 3232 C CA . ARG A 1 418 ? 18.259 25.718 17.102 1.00 79.56 418 ARG A CA 1
ATOM 3233 C C . ARG A 1 418 ? 18.311 25.087 15.713 1.00 79.56 418 ARG A C 1
ATOM 3235 O O . ARG A 1 418 ? 17.289 25.060 15.038 1.00 79.56 418 ARG A O 1
ATOM 3242 N N . ALA A 1 419 ? 19.466 24.587 15.280 1.00 76.75 419 ALA A N 1
ATOM 3243 C CA . ALA A 1 419 ? 19.587 23.934 13.977 1.00 76.75 419 ALA A CA 1
ATOM 3244 C C . ALA A 1 419 ? 18.776 22.631 13.943 1.00 76.75 419 ALA A C 1
ATOM 3246 O O . ALA A 1 419 ? 18.071 22.381 12.970 1.00 76.75 419 ALA A O 1
ATOM 3247 N N . ILE A 1 420 ? 18.813 21.863 15.038 1.00 79.50 420 ILE A N 1
ATOM 3248 C CA . ILE A 1 420 ? 18.017 20.638 15.209 1.00 79.50 420 ILE A CA 1
ATOM 3249 C C . ILE A 1 420 ? 16.521 20.964 15.122 1.00 79.50 420 ILE A C 1
ATOM 3251 O O . ILE A 1 420 ? 15.805 20.369 14.320 1.00 79.50 420 ILE A O 1
ATOM 3255 N N . LEU A 1 421 ? 16.065 21.969 15.877 1.00 82.94 421 LEU A N 1
ATOM 3256 C CA . LEU A 1 421 ? 14.661 22.391 15.889 1.00 82.94 421 LEU A CA 1
ATOM 3257 C C . LEU A 1 421 ? 14.193 22.911 14.525 1.00 82.94 421 LEU A C 1
ATOM 3259 O O . LEU A 1 421 ? 13.108 22.556 14.077 1.00 82.94 421 LEU A O 1
ATOM 3263 N N . VAL A 1 422 ? 15.016 23.698 13.824 1.00 79.19 422 VAL A N 1
ATOM 3264 C CA . VAL A 1 422 ? 14.701 24.181 12.468 1.00 79.19 422 VAL A CA 1
ATOM 3265 C C . VAL A 1 422 ? 14.604 23.021 11.478 1.00 79.19 422 VAL A C 1
ATOM 3267 O O . VAL A 1 422 ? 13.666 22.984 10.682 1.00 79.19 422 VAL A O 1
ATOM 3270 N N . PHE A 1 423 ? 15.527 22.058 11.543 1.00 75.75 423 PHE A N 1
ATOM 3271 C CA . PHE A 1 423 ? 15.504 20.873 10.683 1.00 75.75 423 PHE A CA 1
ATOM 3272 C C . PHE A 1 423 ? 14.240 20.033 10.908 1.00 75.75 423 PHE A C 1
ATOM 3274 O O . PHE A 1 423 ? 13.627 19.552 9.958 1.00 75.75 423 PHE A O 1
ATOM 3281 N N . GLN A 1 424 ? 13.800 19.933 12.161 1.00 81.62 424 GLN A N 1
ATOM 3282 C CA . GLN A 1 424 ? 12.580 19.230 12.557 1.00 81.62 424 GLN A CA 1
ATOM 3283 C C . GLN A 1 424 ? 11.302 20.074 12.408 1.00 81.62 424 GLN A C 1
ATOM 3285 O O . GLN A 1 424 ? 10.224 19.619 12.780 1.00 81.62 424 GLN A O 1
ATOM 3290 N N . ARG A 1 425 ? 11.398 21.292 11.852 1.00 85.75 425 ARG A N 1
ATOM 3291 C CA . ARG A 1 425 ? 10.279 22.236 11.681 1.00 85.75 425 ARG A CA 1
ATOM 3292 C C . ARG A 1 425 ? 9.560 22.583 12.994 1.00 85.75 425 ARG A C 1
ATOM 3294 O O . ARG A 1 425 ? 8.375 22.906 12.987 1.00 85.75 425 ARG A O 1
ATOM 3301 N N . VAL A 1 426 ? 10.285 22.571 14.110 1.00 87.75 426 VAL A N 1
ATOM 3302 C CA . VAL A 1 426 ? 9.772 22.949 15.430 1.00 87.75 426 VAL A CA 1
ATOM 3303 C C . VAL A 1 426 ? 9.875 24.465 15.602 1.00 87.75 426 VAL A C 1
ATOM 3305 O O . VAL A 1 426 ? 10.983 25.015 15.557 1.00 87.75 426 VAL A O 1
ATOM 3308 N N . PRO A 1 427 ? 8.755 25.180 15.804 1.00 84.88 427 PRO A N 1
ATOM 3309 C CA . PRO A 1 427 ? 8.790 26.620 15.996 1.00 84.88 427 PRO A CA 1
ATOM 3310 C C . PRO A 1 427 ? 9.442 26.974 17.341 1.00 84.88 427 PRO A C 1
ATOM 3312 O O . PRO A 1 427 ? 9.040 26.504 18.406 1.00 84.88 427 PRO A O 1
ATOM 3315 N N . VAL A 1 428 ? 10.445 27.850 17.286 1.00 88.56 428 VAL A N 1
ATOM 3316 C CA . VAL A 1 428 ? 11.128 28.383 18.471 1.00 88.56 428 VAL A CA 1
ATOM 3317 C C . VAL A 1 428 ? 10.399 29.635 18.949 1.00 88.56 428 VAL A C 1
ATOM 3319 O O . VAL A 1 428 ? 10.258 30.602 18.203 1.00 88.56 428 VAL A O 1
ATOM 3322 N N . VAL A 1 429 ? 9.936 29.613 20.197 1.00 88.31 429 VAL A N 1
ATOM 3323 C CA . VAL A 1 429 ? 9.195 30.709 20.841 1.00 88.31 429 VAL A CA 1
ATOM 3324 C C . VAL A 1 429 ? 10.152 31.767 21.383 1.00 88.31 429 VAL A C 1
ATOM 3326 O O . VAL A 1 429 ? 9.907 32.961 21.225 1.00 88.31 429 VAL A O 1
ATOM 3329 N N . ALA A 1 430 ? 11.249 31.336 22.008 1.00 87.81 430 ALA A N 1
ATOM 3330 C CA . ALA A 1 430 ? 12.310 32.210 22.497 1.00 87.81 430 ALA A CA 1
ATOM 3331 C C . ALA A 1 430 ? 13.674 31.517 22.369 1.00 87.81 430 ALA A C 1
ATOM 3333 O O . ALA A 1 430 ? 13.757 30.290 22.400 1.00 87.81 430 ALA A O 1
ATOM 3334 N N . ASP A 1 431 ? 14.735 32.311 22.229 1.00 88.06 431 ASP A N 1
ATOM 3335 C CA . ASP A 1 431 ? 16.124 31.854 22.109 1.00 88.06 431 ASP A CA 1
ATOM 3336 C C . ASP A 1 431 ? 17.039 32.763 22.955 1.00 88.06 431 ASP A C 1
ATOM 3338 O O . ASP A 1 431 ? 16.745 33.946 23.172 1.00 88.06 431 ASP A O 1
ATOM 3342 N N . GLY A 1 432 ? 18.143 32.212 23.457 1.00 86.50 432 GLY A N 1
ATOM 3343 C CA . GLY A 1 432 ? 19.173 32.937 24.195 1.00 86.50 432 GLY A CA 1
ATOM 3344 C C . GLY A 1 432 ? 18.669 33.573 25.495 1.00 86.50 432 GLY A C 1
ATOM 3345 O O . GLY A 1 432 ? 18.082 32.910 26.351 1.00 86.50 432 GLY A O 1
ATOM 3346 N N . PHE A 1 433 ? 18.923 34.876 25.669 1.00 80.94 433 PHE A N 1
ATOM 3347 C CA . PHE A 1 433 ? 18.592 35.603 26.903 1.00 80.94 433 PHE A CA 1
ATOM 3348 C C . PHE A 1 433 ? 17.081 35.703 27.166 1.00 80.94 433 PHE A C 1
ATOM 3350 O O . PHE A 1 433 ? 16.667 35.803 28.320 1.00 80.94 433 PHE A O 1
ATOM 3357 N N . LEU A 1 434 ? 16.249 35.638 26.120 1.00 79.12 434 LEU A N 1
ATOM 3358 C CA . LEU A 1 434 ? 14.789 35.697 26.250 1.00 79.12 434 LEU A CA 1
ATOM 3359 C C . LEU A 1 434 ? 14.222 34.443 26.930 1.00 79.12 434 LEU A C 1
ATOM 3361 O O . LEU A 1 434 ? 13.191 34.510 27.595 1.00 79.12 434 LEU A O 1
ATOM 3365 N N . CYS A 1 435 ? 14.925 33.313 26.848 1.00 85.25 435 CYS A N 1
ATOM 3366 C CA . CYS A 1 435 ? 14.540 32.086 27.546 1.00 85.25 435 CYS A CA 1
ATOM 3367 C C . CYS A 1 435 ? 14.628 32.222 29.068 1.00 85.25 435 CYS A C 1
ATOM 3369 O O . CYS A 1 435 ? 13.863 31.577 29.781 1.00 85.25 435 CYS A O 1
ATOM 3371 N N . ALA A 1 436 ? 15.534 33.067 29.575 1.00 80.94 436 ALA A N 1
ATOM 3372 C CA . ALA A 1 436 ? 15.655 33.332 31.008 1.00 80.94 436 ALA A C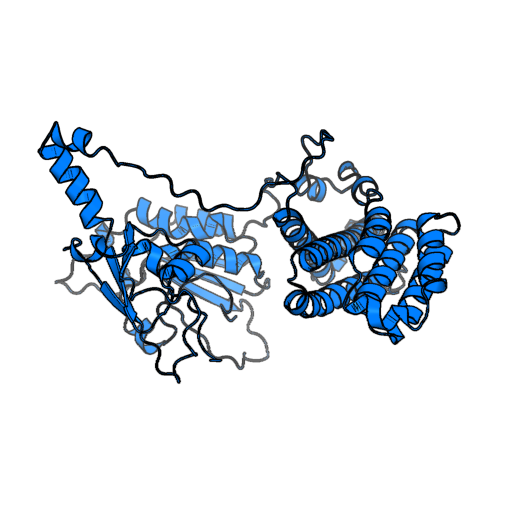A 1
ATOM 3373 C C . ALA A 1 436 ? 14.487 34.168 31.558 1.00 80.94 436 ALA A C 1
ATOM 3375 O O . ALA A 1 436 ? 14.259 34.157 32.760 1.00 80.94 436 ALA A O 1
ATOM 3376 N N . GLN A 1 437 ? 13.743 34.862 30.689 1.00 81.56 437 GLN A N 1
ATOM 3377 C CA . GLN A 1 437 ? 12.570 35.667 31.053 1.00 81.56 437 GLN A CA 1
ATOM 3378 C C . GLN A 1 437 ? 11.256 34.864 30.988 1.00 81.56 437 GLN A C 1
ATOM 3380 O O . GLN A 1 437 ? 10.177 35.407 31.221 1.00 81.56 437 GLN A O 1
ATOM 3385 N N . CYS A 1 438 ? 11.318 33.577 30.629 1.00 79.94 438 CYS A N 1
ATOM 3386 C CA . CYS A 1 438 ? 10.149 32.707 30.550 1.00 79.94 438 CYS A CA 1
ATOM 3387 C C . CYS A 1 438 ? 9.902 32.015 31.901 1.00 79.94 438 CYS A C 1
ATOM 3389 O O . CYS A 1 438 ? 10.431 30.937 32.154 1.00 79.94 438 CYS A O 1
ATOM 3391 N N . ASP A 1 439 ? 9.049 32.599 32.744 1.00 77.81 439 ASP A N 1
ATOM 3392 C CA . ASP A 1 439 ? 8.787 32.095 34.107 1.00 77.81 439 ASP A CA 1
ATOM 3393 C C . ASP A 1 439 ? 7.823 30.892 34.174 1.00 77.81 439 ASP A C 1
ATOM 3395 O O . ASP A 1 439 ? 7.580 30.334 35.242 1.00 77.81 439 ASP A O 1
ATOM 3399 N N . ARG A 1 440 ? 7.228 30.482 33.045 1.00 77.75 440 ARG A N 1
ATOM 3400 C CA . ARG A 1 440 ? 6.169 29.452 32.986 1.00 77.75 440 ARG A CA 1
ATOM 3401 C C . ARG A 1 440 ? 6.558 28.246 32.133 1.00 77.75 440 ARG A C 1
ATOM 3403 O O . ARG A 1 440 ? 5.833 27.851 31.221 1.00 77.75 440 ARG A O 1
ATOM 3410 N N . ILE A 1 441 ? 7.716 27.672 32.435 1.00 86.50 441 ILE A N 1
ATOM 3411 C CA . ILE A 1 441 ? 8.198 26.432 31.824 1.00 86.50 441 ILE A CA 1
ATOM 3412 C C . ILE A 1 441 ? 7.560 25.231 32.531 1.00 86.50 441 ILE A C 1
ATOM 3414 O O . ILE A 1 441 ? 7.695 25.085 33.742 1.00 86.50 441 ILE A O 1
ATOM 3418 N N . VAL A 1 442 ? 6.868 24.368 31.782 1.00 86.81 442 VAL A N 1
ATOM 3419 C CA . VAL A 1 442 ? 6.264 23.138 32.329 1.00 86.81 442 VAL A CA 1
ATOM 3420 C C . VAL A 1 442 ? 7.242 21.967 32.373 1.00 86.81 442 VAL A C 1
ATOM 3422 O O . VAL A 1 442 ? 7.085 21.073 33.198 1.00 86.81 442 VAL A O 1
ATOM 3425 N N . VAL A 1 443 ? 8.233 21.962 31.478 1.00 87.31 443 VAL A N 1
ATOM 3426 C CA . VAL A 1 443 ? 9.263 20.924 31.367 1.00 87.31 443 VAL A CA 1
ATOM 3427 C C . VAL A 1 443 ? 10.571 21.596 30.969 1.00 87.31 443 VAL A C 1
ATOM 3429 O O . VAL A 1 443 ? 10.599 22.379 30.019 1.00 87.31 443 VAL A O 1
ATOM 3432 N N . ASP A 1 444 ? 11.645 21.288 31.689 1.00 91.94 444 ASP A N 1
ATOM 3433 C CA . ASP A 1 444 ? 12.998 21.745 31.376 1.00 91.94 444 ASP A CA 1
ATOM 3434 C C . ASP A 1 444 ? 13.859 20.538 31.001 1.00 91.94 444 ASP A C 1
ATOM 3436 O O . ASP A 1 444 ? 14.082 19.636 31.808 1.00 91.94 444 ASP A O 1
ATOM 3440 N N . VAL A 1 445 ? 14.297 20.501 29.749 1.00 90.19 445 VAL A N 1
ATOM 3441 C CA . VAL A 1 445 ? 15.052 19.400 29.157 1.00 90.19 445 VAL A CA 1
ATOM 3442 C C . VAL A 1 445 ? 16.488 19.852 28.997 1.00 90.19 445 VAL A C 1
ATOM 3444 O O . VAL A 1 445 ? 16.770 20.765 28.230 1.00 90.19 445 VAL A O 1
ATOM 3447 N N . THR A 1 446 ? 17.414 19.209 29.703 1.00 92.00 446 THR A N 1
ATOM 3448 C CA . THR A 1 446 ? 18.844 19.481 29.531 1.00 92.00 446 THR A CA 1
ATOM 3449 C C . THR A 1 446 ? 19.466 18.421 28.636 1.00 92.00 446 THR A C 1
ATOM 3451 O O . THR A 1 446 ? 19.445 17.242 28.977 1.00 92.00 446 THR A O 1
ATOM 3454 N N . LEU A 1 447 ? 20.049 18.844 27.516 1.00 85.69 447 LEU A N 1
ATOM 3455 C CA . LEU A 1 447 ? 20.854 17.990 26.652 1.00 85.69 447 LEU A CA 1
ATOM 3456 C C . LEU A 1 447 ? 22.334 18.210 26.957 1.00 85.69 447 LEU A C 1
ATOM 3458 O O . LEU A 1 447 ? 22.826 19.340 26.931 1.00 85.69 447 LEU A O 1
ATOM 3462 N N . SER A 1 448 ? 23.039 17.121 27.237 1.00 84.44 448 SER A N 1
ATOM 3463 C CA . SER A 1 448 ? 24.490 17.089 27.410 1.00 84.44 448 SER A CA 1
ATOM 3464 C C . SER A 1 448 ? 25.069 15.959 26.574 1.00 84.44 448 SER A C 1
ATOM 3466 O O . SER A 1 448 ? 24.513 14.862 26.558 1.00 84.44 448 SER A O 1
ATOM 3468 N N . TYR A 1 449 ? 26.181 16.226 25.901 1.00 80.75 449 TYR A N 1
ATOM 3469 C CA . TYR A 1 449 ? 26.937 15.219 25.170 1.00 80.75 449 TYR A CA 1
ATOM 3470 C C . TYR A 1 449 ? 27.940 14.559 26.125 1.00 80.75 449 TYR A C 1
ATOM 3472 O O . TYR A 1 449 ? 28.615 15.252 26.872 1.00 80.75 449 TYR A O 1
ATOM 3480 N N . THR A 1 450 ? 28.016 13.227 26.150 1.00 77.12 450 THR A N 1
ATOM 3481 C CA . THR A 1 450 ? 28.929 12.481 27.044 1.00 77.12 450 THR A CA 1
ATOM 3482 C C . THR A 1 450 ? 30.151 11.905 26.324 1.00 77.12 450 THR A C 1
ATOM 3484 O O . THR A 1 450 ? 30.977 11.245 26.953 1.00 77.12 450 THR A O 1
ATOM 3487 N N . GLY A 1 451 ? 30.284 12.136 25.015 1.00 79.81 451 GLY A N 1
ATOM 3488 C CA . GLY A 1 451 ? 31.417 11.662 24.222 1.00 79.81 451 GLY A CA 1
ATOM 3489 C C . GLY A 1 451 ? 32.653 12.571 24.312 1.00 79.81 451 GLY A C 1
ATOM 3490 O O . GLY A 1 451 ? 32.570 13.694 24.814 1.00 79.81 451 GLY A O 1
ATOM 3491 N N . PRO A 1 452 ? 33.814 12.118 23.799 1.00 76.44 452 PRO A N 1
ATOM 3492 C CA . PRO A 1 452 ? 35.005 12.958 23.688 1.00 76.44 452 PRO A CA 1
ATOM 3493 C C . PRO A 1 452 ? 34.667 14.204 22.865 1.00 76.44 452 PRO A C 1
ATOM 3495 O O . PRO A 1 452 ? 34.087 14.084 21.784 1.00 76.44 452 PRO A O 1
ATOM 3498 N N . GLN A 1 453 ? 34.984 15.391 23.396 1.00 64.38 453 GLN A N 1
ATOM 3499 C CA . GLN A 1 453 ? 34.616 16.646 22.745 1.00 64.38 453 GLN A CA 1
ATOM 3500 C C . GLN A 1 453 ? 35.130 16.663 21.299 1.00 64.38 453 GLN A C 1
ATOM 3502 O O . GLN A 1 453 ? 36.344 16.547 21.093 1.00 64.38 453 GLN A O 1
ATOM 3507 N N . PRO A 1 454 ? 34.247 16.820 20.294 1.00 60.97 454 PRO A N 1
ATOM 3508 C CA . PRO A 1 454 ? 34.706 17.099 18.947 1.00 60.97 454 PRO A CA 1
ATOM 3509 C C . PRO A 1 454 ? 35.505 18.403 18.991 1.00 60.97 454 PRO A C 1
ATOM 3511 O O . PRO A 1 454 ? 35.101 19.363 19.652 1.00 60.97 454 PRO A O 1
ATOM 3514 N N . SER A 1 455 ? 36.662 18.427 18.323 1.00 66.31 455 SER A N 1
ATOM 3515 C CA . SER A 1 455 ? 37.492 19.629 18.212 1.00 66.31 455 SER A CA 1
ATOM 3516 C C . SER A 1 455 ? 36.612 20.829 17.843 1.00 66.31 455 SER A C 1
ATOM 3518 O O . SER A 1 455 ? 35.767 20.675 16.956 1.00 66.31 455 SER A O 1
ATOM 3520 N N . PRO A 1 456 ? 36.774 21.993 18.494 1.00 61.03 456 PRO A N 1
ATOM 3521 C CA . PRO A 1 456 ? 35.858 23.114 18.343 1.00 61.03 456 PRO A CA 1
ATOM 3522 C C . PRO A 1 456 ? 35.711 23.478 16.866 1.00 61.03 456 PRO A C 1
ATOM 3524 O O . PRO A 1 456 ? 36.664 23.929 16.229 1.00 61.03 456 PRO A O 1
ATOM 3527 N N . PHE A 1 457 ? 34.513 23.269 16.314 1.00 58.09 457 PHE A N 1
ATOM 3528 C CA . PHE A 1 457 ? 34.188 23.771 14.987 1.00 58.09 457 PHE A CA 1
ATOM 3529 C C . PHE A 1 457 ? 34.352 25.300 15.010 1.00 58.09 457 PHE A C 1
ATOM 3531 O O . PHE A 1 457 ? 33.845 25.947 15.936 1.00 58.09 457 PHE A O 1
ATOM 3538 N N . PRO A 1 458 ? 35.043 25.911 14.032 1.00 52.31 458 PRO A N 1
ATOM 3539 C CA . PRO A 1 458 ? 35.071 27.362 13.907 1.00 52.31 458 PRO A CA 1
ATOM 3540 C C . PRO A 1 458 ? 33.632 27.853 13.689 1.00 52.31 458 PRO A C 1
ATOM 3542 O O . PRO A 1 458 ? 33.044 27.626 12.636 1.00 52.31 458 PRO A O 1
ATOM 3545 N N . GLY A 1 459 ? 33.046 28.457 14.730 1.00 60.69 459 GLY A N 1
ATOM 3546 C CA . GLY A 1 459 ? 31.621 28.809 14.795 1.00 60.69 459 GLY A CA 1
ATOM 3547 C C . GLY A 1 459 ? 30.811 28.103 15.891 1.00 60.69 459 GLY A C 1
ATOM 3548 O O . GLY A 1 459 ? 29.588 28.221 15.880 1.00 60.69 459 GLY A O 1
ATOM 3549 N N . ALA A 1 460 ? 31.451 27.384 16.824 1.00 56.38 460 ALA A N 1
ATOM 3550 C CA . ALA A 1 460 ? 30.781 26.729 17.950 1.00 56.38 460 ALA A CA 1
ATOM 3551 C C . ALA A 1 460 ? 29.786 27.674 18.652 1.00 56.38 460 ALA A C 1
ATOM 3553 O O . ALA A 1 460 ? 30.165 28.706 19.212 1.00 56.38 460 ALA A O 1
ATOM 3554 N N . CYS A 1 461 ? 28.498 27.324 18.594 1.00 56.62 461 CYS A N 1
ATOM 3555 C CA . CYS A 1 461 ? 27.445 28.093 19.238 1.00 56.62 461 CYS A CA 1
ATOM 3556 C C . CYS A 1 461 ? 27.649 28.083 20.756 1.00 56.62 461 CYS A C 1
ATOM 3558 O O . CYS A 1 461 ? 27.839 27.027 21.365 1.00 56.62 461 CYS A O 1
ATOM 3560 N N . HIS A 1 462 ? 27.559 29.263 21.373 1.00 64.12 462 HIS A N 1
ATOM 3561 C CA . HIS A 1 462 ? 27.388 29.371 22.818 1.00 64.12 462 HIS A CA 1
ATOM 3562 C C . HIS A 1 462 ? 26.194 28.513 23.270 1.00 64.12 462 HIS A C 1
ATOM 3564 O O . HIS A 1 462 ? 25.248 28.359 22.492 1.00 64.12 462 HIS A O 1
ATOM 3570 N N . PRO A 1 463 ? 26.219 27.960 24.499 1.0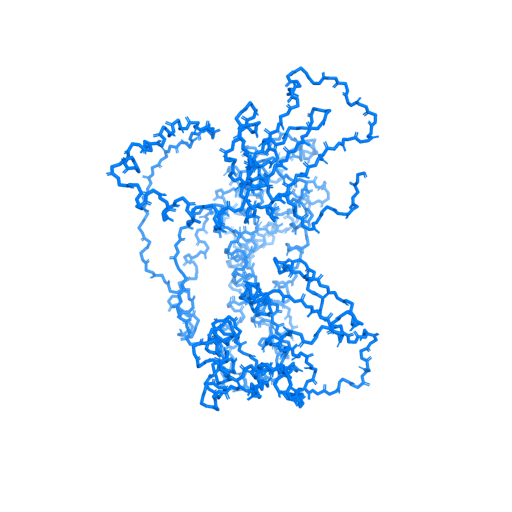0 67.00 463 PRO A N 1
ATOM 3571 C CA . PRO A 1 463 ? 25.096 27.201 25.041 1.00 67.00 463 PRO A CA 1
ATOM 3572 C C . PRO A 1 463 ? 23.807 28.009 24.871 1.00 67.00 463 PRO A C 1
ATOM 3574 O O . PRO A 1 463 ? 23.649 29.087 25.448 1.00 67.00 463 PRO A O 1
ATOM 3577 N N . ALA A 1 464 ? 22.925 27.507 24.010 1.00 80.12 464 ALA A N 1
ATOM 3578 C CA . ALA A 1 464 ? 21.702 28.182 23.620 1.00 80.12 464 ALA A CA 1
ATOM 3579 C C . ALA A 1 464 ? 20.529 27.467 24.281 1.00 80.12 464 ALA A C 1
ATOM 3581 O O . ALA A 1 464 ? 20.205 26.321 23.953 1.00 80.12 464 ALA A O 1
ATOM 3582 N N . ASN A 1 465 ? 19.909 28.160 25.232 1.00 89.88 465 ASN A N 1
ATOM 3583 C CA . ASN A 1 465 ? 18.604 27.775 25.738 1.00 89.88 465 ASN A CA 1
ATOM 3584 C C . ASN A 1 465 ? 17.571 28.190 24.698 1.00 89.88 465 ASN A C 1
ATOM 3586 O O . ASN A 1 465 ? 17.596 29.327 24.230 1.00 89.88 465 ASN A O 1
ATOM 3590 N N . VAL A 1 466 ? 16.651 27.293 24.377 1.00 93.00 466 VAL A N 1
ATOM 3591 C CA . VAL A 1 466 ? 15.535 27.554 23.466 1.00 93.00 466 VAL A CA 1
ATOM 3592 C C . VAL A 1 466 ? 14.239 27.157 24.152 1.00 93.00 466 VAL A C 1
ATOM 3594 O O . VAL A 1 466 ? 14.190 26.173 24.887 1.00 93.00 466 VAL A O 1
ATOM 3597 N N . VAL A 1 467 ? 13.186 27.939 23.949 1.00 92.31 467 VAL A N 1
ATOM 3598 C CA . VAL A 1 467 ? 11.845 27.627 24.448 1.00 92.31 467 VAL A CA 1
ATOM 3599 C C . VAL A 1 467 ? 10.958 27.302 23.261 1.00 92.31 467 VAL A C 1
ATOM 3601 O O . VAL A 1 467 ? 10.914 28.058 22.291 1.00 92.31 467 VAL A O 1
ATOM 3604 N N . ILE A 1 468 ? 10.240 26.190 23.351 1.00 93.38 468 ILE A N 1
ATOM 3605 C CA . ILE A 1 468 ? 9.259 25.748 22.360 1.00 93.38 468 ILE A CA 1
ATOM 3606 C C . ILE A 1 468 ? 7.896 25.541 23.021 1.00 93.38 468 ILE A C 1
ATOM 3608 O O . ILE A 1 468 ? 7.772 25.555 24.250 1.00 93.38 468 ILE A O 1
ATOM 3612 N N . LEU A 1 469 ? 6.860 25.322 22.216 1.00 91.12 469 LEU A N 1
ATOM 3613 C CA . LEU A 1 469 ? 5.566 24.900 22.741 1.00 91.12 469 LEU A CA 1
ATOM 3614 C C . LEU A 1 469 ? 5.585 23.400 23.032 1.00 91.12 469 LEU A C 1
ATOM 3616 O O . LEU A 1 469 ? 6.114 22.609 22.258 1.00 91.12 469 LEU A O 1
ATOM 3620 N N . ALA A 1 470 ? 4.941 22.986 24.118 1.00 88.44 470 ALA A N 1
ATOM 3621 C CA . ALA A 1 470 ? 4.856 21.584 24.515 1.00 88.44 470 ALA A CA 1
ATOM 3622 C C . ALA A 1 470 ? 4.171 20.708 23.461 1.00 88.44 470 ALA A C 1
ATOM 3624 O O . ALA A 1 470 ? 4.505 19.535 23.343 1.00 88.44 470 ALA A O 1
ATOM 3625 N N . ARG A 1 471 ? 3.237 21.278 22.685 1.00 87.12 471 ARG A N 1
ATOM 3626 C CA . ARG A 1 471 ? 2.600 20.576 21.561 1.00 87.12 471 ARG A CA 1
ATOM 3627 C C . ARG A 1 471 ? 3.582 20.239 20.437 1.00 87.12 471 ARG A C 1
ATOM 3629 O O . ARG A 1 471 ? 3.350 19.277 19.729 1.00 87.12 471 ARG A O 1
ATOM 3636 N N . ASP A 1 472 ? 4.679 20.986 20.322 1.00 88.75 472 ASP A N 1
ATOM 3637 C CA . ASP A 1 472 ? 5.677 20.794 19.270 1.00 88.75 472 ASP A CA 1
ATOM 3638 C C . ASP A 1 472 ? 6.879 19.957 19.758 1.00 88.75 472 ASP A C 1
ATOM 3640 O O . ASP A 1 472 ? 7.804 19.675 19.002 1.00 88.75 472 ASP A O 1
ATOM 3644 N N . PHE A 1 473 ? 6.887 19.528 21.026 1.00 88.56 473 PHE A N 1
ATOM 3645 C CA . PHE A 1 473 ? 7.990 18.756 21.610 1.00 88.56 473 PHE A CA 1
ATOM 3646 C C . PHE A 1 473 ? 8.081 17.325 21.073 1.00 88.56 473 PHE A C 1
ATOM 3648 O O . PHE A 1 473 ? 9.164 16.749 21.026 1.00 88.56 473 PHE A O 1
ATOM 3655 N N . GLU A 1 474 ? 6.974 16.758 20.596 1.00 80.81 474 GLU A N 1
ATOM 3656 C CA . GLU A 1 474 ? 6.980 15.446 19.938 1.00 80.81 474 GLU A CA 1
ATOM 3657 C C . GLU A 1 474 ? 7.747 15.453 18.608 1.00 80.81 474 GLU A C 1
ATOM 3659 O O . GLU A 1 474 ? 8.386 14.464 18.258 1.00 80.81 474 GLU A O 1
ATOM 3664 N N . HIS A 1 475 ? 7.780 16.592 17.913 1.00 82.38 475 HIS A N 1
ATOM 3665 C CA . HIS A 1 475 ? 8.626 16.779 16.735 1.00 82.38 475 HIS A CA 1
ATOM 3666 C C . HIS A 1 475 ? 10.113 16.898 17.100 1.00 82.38 475 HIS A C 1
ATOM 3668 O O . HIS A 1 475 ? 10.969 16.563 16.283 1.00 82.38 475 HIS A O 1
ATOM 3674 N N . PHE A 1 476 ? 10.418 17.332 18.331 1.00 79.38 476 PHE A N 1
ATOM 3675 C CA . PHE A 1 476 ? 11.785 17.416 18.842 1.00 79.38 476 PHE A CA 1
ATOM 3676 C C . PHE A 1 476 ? 12.368 16.056 19.245 1.00 79.38 476 PHE A C 1
ATOM 3678 O O . PHE A 1 476 ? 13.552 15.793 19.029 1.00 79.38 476 PHE A O 1
ATOM 3685 N N . CYS A 1 477 ? 11.533 15.173 19.798 1.00 78.31 477 CYS A N 1
ATOM 3686 C CA . CYS A 1 477 ? 11.908 13.827 20.227 1.00 78.31 477 CYS A CA 1
ATOM 3687 C C . CYS A 1 477 ? 11.287 12.749 19.318 1.00 78.31 477 CYS A C 1
ATOM 3689 O O . CYS A 1 477 ? 10.409 12.009 19.775 1.00 78.31 477 CYS A O 1
ATOM 3691 N N . PRO A 1 478 ? 11.716 12.615 18.045 1.00 59.97 478 PRO A N 1
ATOM 3692 C CA . PRO A 1 478 ? 11.229 11.535 17.203 1.00 59.97 478 PRO A CA 1
ATOM 3693 C C . PRO A 1 478 ? 11.594 10.192 17.844 1.00 59.97 478 PRO A C 1
ATOM 3695 O O . PRO A 1 478 ? 12.741 9.954 18.224 1.00 59.97 478 PRO A O 1
ATOM 3698 N N . SER A 1 479 ? 10.609 9.301 17.953 1.00 47.12 479 SER A N 1
ATOM 3699 C CA . SER A 1 479 ? 10.672 8.005 18.652 1.00 47.12 479 SER A CA 1
ATOM 3700 C C . SER A 1 479 ? 11.637 6.985 18.018 1.00 47.12 479 SER A C 1
ATOM 3702 O O . SER A 1 479 ? 11.592 5.804 18.350 1.00 47.12 479 SER A O 1
ATOM 3704 N N . SER A 1 480 ? 12.485 7.420 17.084 1.00 38.50 480 SER A N 1
ATOM 3705 C CA . SER A 1 480 ? 13.342 6.593 16.235 1.00 38.50 480 SER A CA 1
ATOM 3706 C C . SER A 1 480 ? 14.845 6.793 16.455 1.00 38.50 480 SER A C 1
ATOM 3708 O O . SER A 1 480 ? 15.629 6.255 15.682 1.00 38.50 480 SER A O 1
ATOM 3710 N N . TYR A 1 481 ? 15.279 7.507 17.498 1.00 42.97 481 TYR A N 1
ATOM 3711 C CA . TYR A 1 481 ? 16.673 7.430 17.950 1.00 42.97 481 TYR A CA 1
ATOM 3712 C C . TYR A 1 481 ? 16.809 6.342 19.019 1.00 42.97 481 TYR A C 1
ATOM 3714 O O . TYR A 1 481 ? 16.762 6.621 20.211 1.00 42.97 481 TYR A O 1
ATOM 3722 N N . ASN A 1 482 ? 16.947 5.089 18.581 1.00 31.95 482 ASN A N 1
ATOM 3723 C CA . ASN A 1 482 ? 17.585 4.034 19.368 1.00 31.95 482 ASN A CA 1
ATOM 3724 C C . ASN A 1 482 ? 18.384 3.108 18.431 1.00 31.95 482 ASN A C 1
ATOM 3726 O O . ASN A 1 482 ? 17.802 2.511 17.528 1.00 31.95 482 ASN A O 1
ATOM 3730 N N . SER A 1 483 ? 19.700 3.042 18.706 1.00 32.91 483 SER A N 1
ATOM 3731 C CA . SER A 1 483 ? 20.826 2.328 18.052 1.00 32.91 483 SER A CA 1
ATOM 3732 C C . SER A 1 483 ? 21.092 2.710 16.586 1.00 32.91 483 SER A C 1
ATOM 3734 O O . SER A 1 483 ? 20.277 2.395 15.734 1.00 32.91 483 SER A O 1
ATOM 3736 N N . GLU A 1 484 ? 22.174 3.385 16.187 1.00 30.69 484 GLU A N 1
ATOM 3737 C CA . GLU A 1 484 ? 23.553 3.407 16.703 1.00 30.69 484 GLU A CA 1
ATOM 3738 C C . GLU A 1 484 ? 24.135 4.837 16.719 1.00 30.69 484 GLU A C 1
ATOM 3740 O O . GLU A 1 484 ? 24.165 5.521 15.694 1.00 30.69 484 GLU A O 1
ATOM 3745 N N . LEU A 1 485 ? 24.611 5.262 17.892 1.00 30.92 485 LEU A N 1
ATOM 3746 C CA . LEU A 1 485 ? 25.652 6.271 18.109 1.00 30.92 485 LEU A CA 1
ATOM 3747 C C . LEU A 1 485 ? 26.385 5.904 19.401 1.00 30.92 485 LEU A C 1
ATOM 3749 O O . LEU A 1 485 ? 25.676 5.554 20.375 1.00 30.92 485 LEU A O 1
#

Secondary structure (DSSP, 8-state):
---TT-S--EEE--HHHHHH----SEEEEEEESS--SS--SSPP---EE-GGGHHHHHHHHHHT---TTEEEEEEE-TTTTSPPPTTS--GGGT--HHHHHHHHHHHHHH----SEEEEEESS-HHHHHHHHHHHHS-STT--------SHHHHHHHHHHHHHHHHHHHHHHHSTTHHHHHHHHHHHHHHHHHHHHHHHHHHHHHHHHHHHHHHHHTT-HHHHHHHHHHHHHHHHHHHHHHHSTTSSSTTPPP---HHHHHHHHHHHHHHHHHT--HHHHHHHHHHHHHHHHH-TT-HHHHHHHHHHHHS-TTHHHHTTTS-HHHHHHHHHHHHTS-TTTTS-GGGS-HHHHGGG------------PPPP-----------GGGGGS-HHHHHHHHHHHHHH--EEEEEE-TT--HHHHHHHTTPPEEEEGGGGGG---EEEEEEE---SPPPP--TT-----EEEEEGGGHHHHS-TT--S--

Sequence (485 aa):
MVIKGSTVTVITTNDQHISQFGGHMLAVTLSESVPSPKPSEEPPMSTMILSRNLPSFCETLNRRGCDKTVTLDVKAAPLIDKPASPYKDTFDAVLSEEIQHSLLVPFSTHIQAFPDVHVHSHVSPQLAVMTAEVIRKDEYQGHEGQKKWDEEFAHAAAELWDHCMQETGHIRKSSSWSNLVLIGGDAFVDKIIELRFCCCLSHLIAIYAMYIVAINNGSLTKMKEIFGNTTGGTIHAVHKCIEVNYWQERRTSKPLSRLLAIMYQQQAMLALLDGKINTAAGALRAIDIAISFCPNDKDAQKGRTTIVDTPSKDKAEMADTNVDNVTADMVNMATTDPIALLRIMELPGELRNKISPKECKIASSATPPPTMRAVITPRANDTTIFRINIQIYREAFDVMVKTNRLIRISCKEGIPSRAILVFQRVPVVADGFLCAQCDRIVVDVTLSYTGPQPSPFPGACHPANVVILARDFEHFCPSSYNSEL

Organism: NCBI:txid48097

pLDDT: mean 77.01, std 19.93, range [26.53, 97.25]

Foldseek 3Di:
DDPPPFPFDWPDFDPVVVVVPLPDQKDKDKDFQDCDPDHPPDDDIDTDGDLVSLLSVLQSDALVDDDLRIAIEMEGRVSQVPPDDPPDDRCLVVDDQVNLCSSLVSNLPRAACRQHYFYDDPHDPVSRVVSRVSNNHHPLPDFDDDDDDDLVCLVVQLVVLVVQLVVLVCCQVDPCLVVQCVVVPPVSLLLSLQSNLLSLLSNLLSLVVNQLVCVVVVNNPVSLVVSVVVNVVSLVSNVLSQDACSRHHRDGDDHQLQSQLSSLQSQLVVLLQNLDLVSLVVSLVSLVSSCVSPVPPPLSVVSNCVSVVQDSVVSNVVNPPDCPPVVVSSVVSSPPPSVVVDPLVPHDPSSNSHVPDDDDDDDDDDDDDDDDDPDPDPPPVPCVVLVVDVVSVVVVVCCCQVVFAKEKEWEPQQDPLVVLCVVLVFDWPDKDPVLVVPPRHPYYHYDDDPDDRDDDDPVRDDGMMTMGTPVRVCSSDPPPPDDDD

Radius of gyration: 29.02 Å; chains: 1; bounding box: 66×73×82 Å